Protein AF-A0A6L9JAE6-F1 (afdb_monomer_lite)

Radius of gyration: 36.01 Å; chains: 1; bounding box: 101×109×70 Å

pLDDT: mean 73.83, std 21.7, range [30.11, 98.19]

Foldseek 3Di:
DDDDDDDPPPDPQFKKWKWKADPWCLGPRTHTQDIGGLPDDDPDDDDTDDDDDDPPDWMWMFIDRGSDPPDPRTDPTDTDPPDDDFWDWDDDVPDTDTDGPDPDPDPPPDPDPPDDDDDDDDDDDDDDDDDDPDPPPPPPPPPPPPPQPQFDQVQKDFDDWDFWQFKTKTKIFRQRAFAKKFFFKWWWAADAFPLWLFKFWAFKFKDPDDTQFGDGDSDGIDIDGPPDPRGHQDPPSRVRGIDGHRDIIMIMTGMPSHPSGCVVGDDLQNRFQIKTFIDSDPRRNDRPYIDGRHDDDDDPPPPPPPPPPPDDDQVQKAKEFDDWDFQAKTKIKMWGQTPFKWWFFKKWWAFAPVWPWWWFAWKWKDDPACPDPRTGTQFGDTHRHPGDIGGNPPPDPGGNTTHTAGNRDIMMMMTHIHDGRGTCCPPTNGDPCRRFPIWIDTPPPHIHGYDHPPPPPPPPPPDPPPDPDDDDDDDDDDDDDDDDDDDDDDDDDDDDDDDDDDDPDDDDPQWDADPVRDIDGDPDD

Secondary structure (DSSP, 8-state):
--------PPPP--EEEEEESSSSTT-TT-EEEEEEETT---SS---PPP--PPTT----EEEESS--TTSGGGG----STT-SSS-EEEEETTEEEEE----PPP-------------------------------------PPPPPPPP-GGGEEEEEEEE-SSEEEEEEEE--SS--EEEEEEEE---PPTT-TT-EEEEEEETTSPPSEEEEE-SSSEEEETTSTTB--STTGGGGGEE-TTEEEEEEEEEESS-S-GGGT--GGGGTT-EEEEESSTTS----EEEE-----PPPP-------PPPPPGGGEEEEEEEE-STT-EEEEEEE--SS-EEEEEEEE---TTSSP-EEEEEEESSSSTTSTT-EEEEEEEE-SSPEEEEGGG--TTB---EEE-TT-EEEEEEEEES-SS-HHHHS---GGGGTT-EEEETTTEEEEEE-S-------------------PPPPPPPP----------PPPPPPP-PPPPPS--PPTTEEE-TTS-EEE----

Sequence (525 aa):
MDEDLVGHIPQPDFLASIGIGGESATSPATVQVWEGPDYTPPTETYNPTPYLLPSNSDVNIWWDFDHIAGRLDDELGYTREAFYPSLVAFNLPGIACYVSLDDAPIPTFTPSFTPLPSNTPLLSGTPTFTPVPTNTRTITPTKTGTETPEPVCEYLMLESVTIGASTLEIAVRNDNISAPVFISRADIHWHKPPGYGGFYASNMRLDWREPFWRGPDYTENTDVSSSDPGWKNGAPAYDGRRLSAGQTTLVQMAFLNGPVDMRSYYIPGDFDGSTLYFSLQWGGSTQDCALTIDSYPTPTPVSETPTFTPQPVCSDYSVLFGRFESNGVVHLVLESTAPSYTPITGAMITWNDSKPSILLDFLAVRGPHAFDPLAVPFWDGYVAVPPANALETGGDPVWLVTTGIEPGETLSLWVDFDGTASTLSQGLGYVPEDFAGTTITFSETCTVPLSFDPSPLPTYTPSPTYTPSLTPTLTPTNTATWTMTPTATDTPTLIPSITPLPPPGTYPPGCYPQSDGTVLCTSDG

Structure (mmCIF, N/CA/C/O backbone):
data_AF-A0A6L9JAE6-F1
#
_entry.id   AF-A0A6L9JAE6-F1
#
loop_
_atom_site.group_PDB
_atom_site.id
_atom_site.type_symbol
_atom_site.label_atom_id
_atom_site.label_alt_id
_atom_site.label_comp_id
_atom_site.label_asym_id
_atom_site.label_entity_id
_atom_site.label_seq_id
_atom_site.pdbx_PDB_ins_code
_atom_site.Cartn_x
_atom_site.Cartn_y
_atom_site.Cartn_z
_atom_site.occupancy
_atom_site.B_iso_or_equiv
_atom_site.auth_seq_id
_atom_site.auth_comp_id
_atom_site.auth_asym_id
_atom_site.auth_atom_id
_atom_site.pdbx_PDB_model_num
ATOM 1 N N . MET A 1 1 ? 33.686 40.463 -30.265 1.00 44.16 1 MET A N 1
ATOM 2 C CA . MET A 1 1 ? 32.841 41.673 -30.252 1.00 44.16 1 MET A CA 1
ATOM 3 C C . MET A 1 1 ? 31.634 41.354 -31.103 1.00 44.16 1 MET A C 1
ATOM 5 O O . MET A 1 1 ? 31.831 40.735 -32.141 1.00 44.16 1 MET A O 1
ATOM 9 N N . ASP A 1 2 ? 30.466 41.732 -30.595 1.00 34.78 2 ASP A N 1
ATOM 10 C CA . ASP A 1 2 ? 29.095 41.375 -30.992 1.00 34.78 2 ASP A CA 1
ATOM 11 C C . ASP A 1 2 ? 28.573 40.011 -30.510 1.00 34.78 2 ASP A C 1
ATOM 13 O O . ASP A 1 2 ? 28.328 39.089 -31.282 1.00 34.78 2 ASP A O 1
ATOM 17 N N . GLU A 1 3 ? 28.375 39.929 -29.189 1.00 41.78 3 GLU A N 1
ATOM 18 C CA . GLU A 1 3 ? 27.176 39.317 -28.604 1.00 41.78 3 GLU A CA 1
ATOM 19 C C . GLU A 1 3 ? 26.138 40.438 -28.443 1.00 41.78 3 GLU A C 1
ATOM 21 O O . GLU A 1 3 ? 26.427 41.399 -27.739 1.00 41.78 3 GLU A O 1
ATOM 26 N N . ASP A 1 4 ? 25.005 40.355 -29.144 1.00 44.19 4 ASP A N 1
ATOM 27 C CA . ASP A 1 4 ? 23.708 40.957 -28.774 1.00 44.19 4 ASP A CA 1
ATOM 28 C C . ASP A 1 4 ? 22.757 40.840 -29.971 1.00 44.19 4 ASP A C 1
ATOM 30 O O . ASP A 1 4 ? 22.821 41.651 -30.891 1.00 44.19 4 ASP A O 1
ATOM 34 N N . LEU A 1 5 ? 21.910 39.800 -29.986 1.00 42.75 5 LEU A N 1
ATOM 35 C CA . LEU A 1 5 ? 20.616 39.733 -30.698 1.00 42.75 5 LEU A CA 1
ATOM 36 C C . LEU A 1 5 ? 19.991 38.334 -30.526 1.00 42.75 5 LEU A C 1
ATOM 38 O O . LEU A 1 5 ? 19.803 37.583 -31.479 1.00 42.75 5 LEU A O 1
ATOM 42 N N . VAL A 1 6 ? 19.631 37.984 -29.291 1.00 39.91 6 VAL A N 1
ATOM 43 C CA . VAL A 1 6 ? 18.547 37.022 -29.045 1.00 39.91 6 VAL A CA 1
ATOM 44 C C . VAL A 1 6 ? 17.495 37.774 -28.248 1.00 39.91 6 VAL A C 1
ATOM 46 O O . VAL A 1 6 ? 17.633 37.987 -27.047 1.00 39.91 6 VAL A O 1
ATOM 49 N N . GLY A 1 7 ? 16.472 38.259 -28.952 1.00 33.16 7 GLY A N 1
ATOM 50 C CA . GLY A 1 7 ? 15.316 38.881 -28.326 1.00 33.16 7 GLY A CA 1
ATOM 51 C C . GLY A 1 7 ? 14.602 37.856 -27.452 1.00 33.16 7 GLY A C 1
ATOM 52 O O . GLY A 1 7 ? 14.077 36.870 -27.964 1.00 33.16 7 GLY A O 1
ATOM 53 N N . HIS A 1 8 ? 14.588 38.096 -26.143 1.00 33.97 8 HIS A N 1
ATOM 54 C CA . HIS A 1 8 ? 13.611 37.499 -25.242 1.00 33.97 8 HIS A CA 1
ATOM 55 C C . HIS A 1 8 ? 12.217 37.884 -25.748 1.00 33.97 8 HIS A C 1
ATOM 57 O O . HIS A 1 8 ? 11.818 39.047 -25.671 1.00 33.97 8 HIS A O 1
ATOM 63 N N . ILE A 1 9 ? 11.490 36.917 -26.301 1.00 35.94 9 ILE A N 1
ATOM 64 C CA . ILE A 1 9 ? 10.035 37.004 -26.388 1.00 35.94 9 ILE A CA 1
ATOM 65 C C . ILE A 1 9 ? 9.559 36.838 -24.938 1.00 35.94 9 ILE A C 1
ATOM 67 O O . ILE A 1 9 ? 9.905 35.819 -24.337 1.00 35.94 9 ILE A O 1
ATOM 71 N N . PRO A 1 10 ? 8.846 37.808 -24.338 1.00 36.38 10 PRO A N 1
ATOM 72 C CA . PRO A 1 10 ? 8.259 37.597 -23.024 1.00 36.38 10 PRO A CA 1
ATOM 73 C C . PRO A 1 10 ? 7.312 36.405 -23.151 1.00 36.38 10 PRO A C 1
ATOM 75 O O . PRO A 1 10 ? 6.421 36.431 -24.005 1.00 36.38 10 PRO A O 1
ATOM 78 N N . GLN A 1 11 ? 7.527 35.348 -22.366 1.00 40.12 11 GLN A N 1
ATOM 79 C CA . GLN A 1 11 ? 6.471 34.358 -22.199 1.00 40.12 11 GLN A CA 1
ATOM 80 C C . GLN A 1 11 ? 5.251 35.101 -21.640 1.00 40.12 11 GLN A C 1
ATOM 82 O O . GLN A 1 11 ? 5.428 35.918 -20.734 1.00 40.12 11 GLN A O 1
ATOM 87 N N . PRO A 1 12 ? 4.048 34.917 -22.210 1.00 45.56 12 PRO A N 1
ATOM 88 C CA . PRO A 1 12 ? 2.854 35.443 -21.576 1.00 45.56 12 PRO A CA 1
ATOM 89 C C . PRO A 1 12 ? 2.749 34.765 -20.212 1.00 45.56 12 PRO A C 1
ATOM 91 O O . PRO A 1 12 ? 2.807 33.540 -20.134 1.00 45.56 12 PRO A O 1
ATOM 94 N N . ASP A 1 13 ? 2.663 35.560 -19.149 1.00 48.56 13 ASP A N 1
ATOM 95 C CA . ASP A 1 13 ? 2.295 35.050 -17.836 1.00 48.56 13 ASP A CA 1
ATOM 96 C C . ASP A 1 13 ? 0.947 34.337 -18.010 1.00 48.56 13 ASP A C 1
ATOM 98 O O . ASP A 1 13 ? -0.054 34.977 -18.339 1.00 48.56 13 ASP A O 1
ATOM 102 N N . PHE A 1 14 ? 0.937 33.007 -17.903 1.00 55.66 14 PHE A N 1
ATOM 103 C CA . PHE A 1 14 ? -0.302 32.239 -17.924 1.00 55.66 14 PHE A CA 1
ATOM 104 C C . PHE A 1 14 ? -1.059 32.597 -16.642 1.00 55.66 14 PHE A C 1
ATOM 106 O O . PHE A 1 14 ? -0.558 32.407 -15.528 1.00 55.66 14 PHE A O 1
ATOM 113 N N . LEU A 1 15 ? -2.208 33.247 -16.819 1.00 65.31 15 LEU A N 1
ATOM 114 C CA . LEU A 1 15 ? -3.094 33.646 -15.739 1.00 65.31 15 LEU A CA 1
ATOM 115 C C . LEU A 1 15 ? -4.189 32.595 -15.644 1.00 65.31 15 LEU A C 1
ATOM 117 O O . LEU A 1 15 ? -4.965 32.440 -16.583 1.00 65.31 15 LEU A O 1
ATOM 121 N N . ALA A 1 16 ? -4.258 31.919 -14.504 1.00 74.50 16 ALA A N 1
ATOM 122 C CA . ALA A 1 16 ? -5.434 31.160 -14.144 1.00 74.50 16 ALA A CA 1
ATOM 123 C C . ALA A 1 16 ? -6.527 32.135 -13.676 1.00 74.50 16 ALA A C 1
ATOM 125 O O . ALA A 1 16 ? -6.243 33.150 -13.030 1.00 74.50 16 ALA A O 1
ATOM 126 N N . SER A 1 17 ? -7.783 31.832 -13.985 1.00 79.56 17 SER A N 1
ATOM 127 C CA . SER A 1 17 ? -8.942 32.632 -13.607 1.00 79.56 17 SER A CA 1
ATOM 128 C C . SER A 1 17 ? -10.062 31.766 -13.022 1.00 79.56 17 SER A C 1
ATOM 130 O O . SER A 1 17 ? -10.214 30.587 -13.352 1.00 79.56 17 SER A O 1
ATOM 132 N N . ILE A 1 18 ? -10.836 32.344 -12.099 1.00 81.38 18 ILE A N 1
ATOM 133 C CA . ILE A 1 18 ? -12.049 31.733 -11.544 1.00 81.38 18 ILE A CA 1
ATOM 134 C C . ILE A 1 18 ? -13.230 32.634 -11.884 1.00 81.38 18 ILE A C 1
ATOM 136 O O . ILE A 1 18 ? -13.315 33.767 -11.403 1.00 81.38 18 ILE A O 1
ATOM 140 N N . GLY A 1 19 ? -14.174 32.098 -12.652 1.00 83.75 19 GLY A N 1
ATOM 141 C CA . GLY A 1 19 ? -15.385 32.784 -13.081 1.00 83.75 19 GLY A CA 1
ATOM 142 C C . GLY A 1 19 ? -16.648 32.211 -12.440 1.00 83.75 19 GLY A C 1
ATOM 143 O O . GLY A 1 19 ? -16.752 31.011 -12.201 1.00 83.75 19 GLY A O 1
ATOM 144 N N . ILE A 1 20 ? -17.641 33.064 -12.185 1.00 82.38 20 ILE A N 1
ATOM 145 C CA . ILE A 1 20 ? -18.960 32.674 -11.669 1.00 82.38 20 ILE A CA 1
ATOM 146 C C . ILE A 1 20 ? -20.056 33.128 -12.644 1.00 82.38 20 ILE A C 1
ATOM 148 O O . ILE A 1 20 ? -20.119 34.298 -13.025 1.00 82.38 20 ILE A O 1
ATOM 152 N N . GLY A 1 21 ? -20.958 32.219 -13.014 1.00 84.44 21 GLY A N 1
ATOM 153 C CA . GLY A 1 21 ? -22.033 32.454 -13.984 1.00 84.44 21 GLY A CA 1
ATOM 154 C C . GLY A 1 21 ? -21.619 32.163 -15.430 1.00 84.44 21 GLY A C 1
ATOM 155 O O . GLY A 1 21 ? -20.521 31.690 -15.683 1.00 84.44 21 GLY A O 1
ATOM 156 N N . GLY A 1 22 ? -22.517 32.412 -16.386 1.00 80.81 22 GLY A N 1
ATOM 157 C CA . GLY A 1 22 ? -22.258 32.158 -17.809 1.00 80.81 22 GLY A CA 1
ATOM 158 C C . GLY A 1 22 ? -22.172 30.676 -18.207 1.00 80.81 22 GLY A C 1
ATOM 159 O O . GLY A 1 22 ? -22.351 29.773 -17.385 1.00 80.81 22 GLY A O 1
ATOM 160 N N . GLU A 1 23 ? -21.949 30.438 -19.501 1.00 81.38 23 GLU A N 1
ATOM 161 C CA . GLU A 1 23 ? -21.896 29.094 -20.111 1.00 81.38 23 GLU A CA 1
ATOM 162 C C . GLU A 1 23 ? -20.463 28.550 -20.275 1.00 81.38 23 GLU A C 1
ATOM 164 O O . GLU A 1 23 ? -20.303 27.408 -20.683 1.00 81.38 23 GLU A O 1
ATOM 169 N N . SER A 1 24 ? -19.438 29.352 -19.963 1.00 79.25 24 SER A N 1
ATOM 170 C CA . SER A 1 24 ? -18.016 28.966 -19.950 1.00 79.25 24 SER A CA 1
ATOM 171 C C . SER A 1 24 ? -17.185 29.990 -19.163 1.00 79.25 24 SER A C 1
ATOM 173 O O . SER A 1 24 ? -17.658 31.107 -18.930 1.00 79.25 24 SER A O 1
ATOM 175 N N . ALA A 1 25 ? -15.931 29.682 -18.815 1.00 74.06 25 ALA A N 1
ATOM 176 C CA . ALA A 1 25 ? -15.025 30.631 -18.147 1.00 74.06 25 ALA A CA 1
ATOM 177 C C . ALA A 1 25 ? -14.819 31.939 -18.933 1.00 74.06 25 ALA A C 1
ATOM 179 O O . ALA A 1 25 ? -14.760 33.033 -18.371 1.00 74.06 25 ALA A O 1
ATOM 180 N N . THR A 1 26 ? -14.791 31.827 -20.259 1.00 76.00 26 THR A N 1
ATOM 181 C CA . THR A 1 26 ? -14.572 32.935 -21.196 1.00 76.00 26 THR A CA 1
ATOM 182 C C . THR A 1 26 ? -15.865 33.622 -21.645 1.00 76.00 26 THR A C 1
ATOM 184 O O . THR A 1 26 ? -15.826 34.572 -22.434 1.00 76.00 26 THR A O 1
ATOM 187 N N . SER A 1 27 ? -17.035 33.170 -21.174 1.00 81.69 27 SER A N 1
ATOM 188 C CA . SER A 1 27 ? -18.305 33.764 -21.587 1.00 81.69 27 SER A CA 1
ATOM 189 C C . SER A 1 27 ? -18.437 35.199 -21.049 1.00 81.69 27 SER A C 1
ATOM 191 O O . SER A 1 27 ? -18.133 35.461 -19.887 1.00 81.69 27 SER A O 1
ATOM 193 N N . PRO A 1 28 ? -18.978 36.152 -21.829 1.00 80.75 28 PRO A N 1
ATOM 194 C CA . PRO A 1 28 ? -19.149 37.535 -21.376 1.00 80.75 28 PRO A CA 1
ATOM 195 C C . PRO A 1 28 ? -20.187 37.694 -20.249 1.00 80.75 28 PRO A C 1
ATOM 197 O O . PRO A 1 28 ? -20.302 38.775 -19.675 1.00 80.75 28 PRO A O 1
ATOM 200 N N . ALA A 1 29 ? -20.970 36.650 -19.953 1.00 79.38 29 ALA A N 1
ATOM 201 C CA . ALA A 1 29 ? -21.887 36.606 -18.813 1.00 79.38 29 ALA A CA 1
ATOM 202 C C . ALA A 1 29 ? -21.221 36.080 -17.527 1.00 79.38 29 ALA A C 1
ATOM 204 O O . ALA A 1 29 ? -21.850 36.092 -16.468 1.00 79.38 29 ALA A O 1
ATOM 205 N N . THR A 1 30 ? -19.975 35.617 -17.623 1.00 79.44 30 THR A N 1
ATOM 206 C CA . THR A 1 30 ? -19.185 35.089 -16.514 1.00 79.44 30 THR A CA 1
ATOM 207 C C . THR A 1 30 ? -18.520 36.244 -15.781 1.00 79.44 30 THR A C 1
ATOM 209 O O . THR A 1 30 ? -17.848 37.084 -16.379 1.00 79.44 30 THR A O 1
ATOM 212 N N . VAL A 1 31 ? -18.734 36.320 -14.470 1.00 83.56 31 VAL A N 1
ATOM 213 C CA . VAL A 1 31 ? -18.104 37.319 -13.608 1.00 83.56 31 VAL A CA 1
ATOM 214 C C . VAL A 1 31 ? -16.809 36.731 -13.074 1.00 83.56 31 VAL A C 1
ATOM 216 O O . VAL A 1 31 ? -16.846 35.793 -12.282 1.00 83.56 31 VAL A O 1
ATOM 219 N N . GLN A 1 32 ? -15.674 37.285 -13.494 1.00 79.62 32 GLN A N 1
ATOM 220 C CA . GLN A 1 32 ? -14.369 36.894 -12.968 1.00 79.62 32 GLN A CA 1
ATOM 221 C C . GLN A 1 32 ? -14.236 37.341 -11.510 1.00 79.62 32 GLN A C 1
ATOM 223 O O . GLN A 1 32 ? -14.398 38.522 -11.190 1.00 79.62 32 GLN A O 1
ATOM 228 N N . VAL A 1 33 ? -14.001 36.380 -10.616 1.00 81.12 33 VAL A N 1
ATOM 229 C CA . VAL A 1 33 ? -13.845 36.609 -9.171 1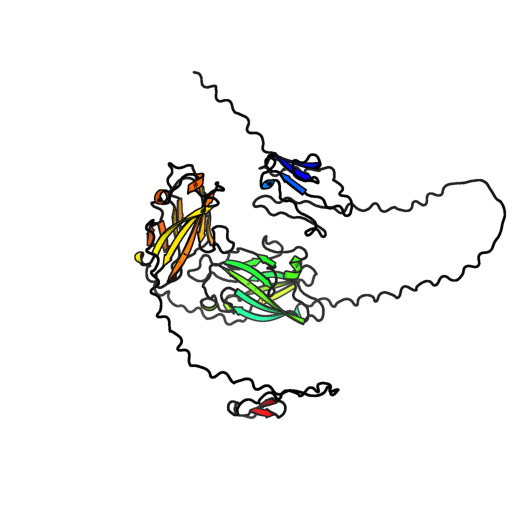.00 81.12 33 VAL A CA 1
ATOM 230 C C . VAL A 1 33 ? -12.404 36.450 -8.701 1.00 81.12 33 VAL A C 1
ATOM 232 O O . VAL A 1 33 ? -12.075 36.908 -7.605 1.00 81.12 33 VAL A O 1
ATOM 235 N N . TRP A 1 34 ? -11.542 35.852 -9.524 1.00 82.19 34 TRP A N 1
ATOM 236 C CA . TRP A 1 34 ? -10.108 35.761 -9.280 1.00 82.19 34 TRP A CA 1
ATOM 237 C C . TRP A 1 34 ? -9.336 35.636 -10.596 1.00 82.19 34 TRP A C 1
ATOM 239 O O . TRP A 1 34 ? -9.790 34.947 -11.502 1.00 82.19 34 TRP A O 1
ATOM 249 N N . GLU A 1 35 ? -8.166 36.267 -10.660 1.00 77.06 35 GLU A N 1
ATOM 250 C CA . GLU A 1 35 ? -7.147 36.078 -11.697 1.00 77.06 35 GLU A CA 1
ATOM 251 C C . GLU A 1 35 ? -5.779 36.046 -10.996 1.00 77.06 35 GLU A C 1
ATOM 253 O O . GLU A 1 35 ? -5.506 36.897 -10.138 1.00 77.06 35 GLU A O 1
ATOM 258 N N . GLY A 1 36 ? -4.916 35.085 -11.325 1.00 76.25 36 GLY A N 1
ATOM 259 C CA . GLY A 1 36 ? -3.583 34.982 -10.731 1.00 76.25 36 GLY A CA 1
ATOM 260 C C . GLY A 1 36 ? -2.619 34.079 -11.506 1.00 76.25 36 GLY A C 1
ATOM 261 O O . GLY A 1 36 ? -3.041 33.342 -12.391 1.00 76.25 36 GLY A O 1
ATOM 262 N N . PRO A 1 37 ? -1.308 34.153 -11.215 1.00 69.56 37 PRO A N 1
ATOM 263 C CA . PRO A 1 37 ? -0.296 33.371 -11.921 1.00 69.56 37 PRO A CA 1
ATOM 264 C C . PRO A 1 37 ? -0.416 31.873 -11.602 1.00 69.56 37 PRO A C 1
ATOM 266 O O . PRO A 1 37 ? -0.573 31.490 -10.444 1.00 69.56 37 PRO A O 1
ATOM 269 N N . ASP A 1 38 ? -0.268 31.043 -12.632 1.00 59.78 38 ASP A N 1
ATOM 270 C CA . ASP A 1 38 ? -0.573 29.601 -12.645 1.00 59.78 38 ASP A CA 1
ATOM 271 C C . ASP A 1 38 ? 0.285 28.726 -11.684 1.00 59.78 38 ASP A C 1
ATOM 273 O O . ASP A 1 38 ? -0.043 27.574 -11.427 1.00 59.78 38 ASP A O 1
ATOM 277 N N . TYR A 1 39 ? 1.363 29.257 -11.076 1.00 50.25 39 TYR A N 1
ATOM 278 C CA . TYR A 1 39 ? 2.338 28.431 -10.324 1.00 50.25 39 TYR A CA 1
ATOM 279 C C . TYR A 1 39 ? 2.840 28.975 -8.978 1.00 50.25 39 TYR A C 1
ATOM 281 O O . TYR A 1 39 ? 3.743 28.380 -8.384 1.00 50.25 39 TYR A O 1
ATOM 289 N N . THR A 1 40 ? 2.297 30.072 -8.443 1.00 45.62 40 THR A N 1
ATOM 290 C CA . THR A 1 40 ? 2.699 30.547 -7.104 1.00 45.62 40 THR A CA 1
ATOM 291 C C . THR A 1 40 ? 1.495 30.751 -6.189 1.00 45.62 40 THR A C 1
ATOM 293 O O . THR A 1 40 ? 0.666 31.620 -6.459 1.00 45.62 40 THR A O 1
ATOM 296 N N . PRO A 1 41 ? 1.380 29.994 -5.075 1.00 41.84 41 PRO A N 1
ATOM 297 C CA . PRO A 1 41 ? 0.326 30.247 -4.105 1.00 41.84 41 PRO A CA 1
ATOM 298 C C . PRO A 1 41 ? 0.489 31.679 -3.573 1.00 41.84 41 PRO A C 1
ATOM 300 O O . PRO A 1 41 ? 1.601 32.061 -3.185 1.00 41.84 41 PRO A O 1
ATOM 303 N N . PRO A 1 42 ? -0.576 32.499 -3.565 1.00 45.62 42 PRO A N 1
ATOM 304 C CA . PRO A 1 42 ? -0.475 33.866 -3.086 1.00 45.62 42 PRO A CA 1
ATOM 305 C C . PRO A 1 42 ? -0.064 33.851 -1.610 1.00 45.62 42 PRO A C 1
ATOM 307 O O . PRO A 1 42 ? -0.728 33.253 -0.766 1.00 45.62 42 PRO A O 1
ATOM 310 N N . THR A 1 43 ? 1.039 34.524 -1.285 1.00 42.34 43 THR A N 1
ATOM 311 C CA . THR A 1 43 ? 1.478 34.740 0.105 1.00 42.34 43 THR A CA 1
ATOM 312 C C . THR A 1 43 ? 0.671 35.835 0.809 1.00 42.34 43 THR A C 1
ATOM 314 O O . THR A 1 43 ? 0.839 36.048 2.009 1.00 42.34 43 THR A O 1
ATOM 317 N N . GLU A 1 44 ? -0.229 36.510 0.089 1.00 40.94 44 GLU A N 1
ATOM 318 C CA . GLU A 1 44 ? -1.120 37.536 0.620 1.00 40.94 44 GLU A CA 1
ATOM 319 C C . GLU A 1 44 ? -2.579 37.073 0.577 1.00 40.94 44 GLU A C 1
ATOM 321 O O . GLU A 1 44 ? -3.061 36.525 -0.414 1.00 40.94 44 GLU A O 1
ATOM 326 N N . THR A 1 45 ? -3.303 37.315 1.672 1.00 41.81 45 THR A N 1
ATOM 327 C CA . THR A 1 45 ? -4.744 37.076 1.772 1.00 41.81 45 THR A CA 1
ATOM 328 C C . THR A 1 45 ? -5.474 37.993 0.789 1.00 41.81 45 THR A C 1
ATOM 330 O O . THR A 1 45 ? -5.683 39.176 1.068 1.00 41.81 45 THR A O 1
ATOM 333 N N . TYR A 1 46 ? -5.857 37.463 -0.373 1.00 46.06 46 TYR A N 1
ATOM 334 C CA . TYR A 1 46 ? -6.734 38.173 -1.296 1.00 46.06 46 TYR A CA 1
ATOM 335 C C . TYR A 1 46 ? -8.107 38.324 -0.636 1.00 46.06 46 TYR A C 1
ATOM 337 O O . TYR A 1 46 ? -8.707 37.343 -0.200 1.00 46.06 46 TYR A O 1
ATOM 345 N N . ASN A 1 47 ? -8.577 39.564 -0.521 1.00 43.47 47 ASN A N 1
ATOM 346 C CA . ASN A 1 47 ? -9.831 39.907 0.143 1.00 43.47 47 ASN A CA 1
ATOM 347 C C . ASN A 1 47 ? -10.818 40.393 -0.936 1.00 43.47 47 ASN A C 1
ATOM 349 O O . ASN A 1 47 ? -10.975 41.608 -1.115 1.00 43.47 47 ASN A O 1
ATOM 353 N N . PRO A 1 48 ? -11.403 39.486 -1.746 1.00 56.56 48 PRO A N 1
ATOM 354 C CA . PRO A 1 48 ? -12.325 39.890 -2.793 1.00 56.56 48 PRO A CA 1
ATOM 355 C C . PRO A 1 48 ? -13.561 40.545 -2.181 1.00 56.56 48 PRO A C 1
ATOM 357 O O . PRO A 1 48 ? -13.979 40.246 -1.062 1.00 56.56 48 PRO A O 1
ATOM 360 N N . THR A 1 49 ? -14.181 41.439 -2.948 1.00 52.69 49 THR A N 1
ATOM 361 C CA . THR A 1 49 ? -15.510 41.937 -2.584 1.00 52.69 49 THR A CA 1
ATOM 362 C C . THR A 1 49 ? -16.471 40.743 -2.625 1.00 52.69 49 THR A C 1
ATOM 364 O O . THR A 1 49 ? -16.522 40.076 -3.659 1.00 52.69 49 THR A O 1
ATOM 367 N N . PRO A 1 50 ? -17.210 40.429 -1.545 1.00 56.44 50 PRO A N 1
ATOM 368 C CA . PRO A 1 50 ? -18.047 39.237 -1.503 1.00 56.44 50 PRO A CA 1
ATOM 369 C C . PRO A 1 50 ? -19.112 39.294 -2.601 1.00 56.44 50 PRO A C 1
ATOM 371 O O . PRO A 1 50 ? -19.917 40.228 -2.655 1.00 56.44 50 PRO A O 1
ATOM 374 N N . TYR A 1 51 ? -19.114 38.290 -3.479 1.00 58.75 51 TYR A N 1
ATOM 375 C CA . TYR A 1 51 ? -20.148 38.132 -4.494 1.00 58.75 51 TYR A CA 1
ATOM 376 C C . TYR A 1 51 ? -21.350 37.422 -3.865 1.00 58.75 51 TYR A C 1
ATOM 378 O O . TYR A 1 51 ? -21.294 36.238 -3.537 1.00 58.75 51 TYR A O 1
ATOM 386 N N . LEU A 1 52 ? -22.436 38.165 -3.643 1.00 61.19 52 LEU A N 1
ATOM 387 C CA . LEU A 1 52 ? -23.654 37.623 -3.047 1.00 61.19 52 LEU A CA 1
ATOM 388 C C . LEU A 1 52 ? -24.457 36.862 -4.103 1.00 61.19 52 LEU A C 1
ATOM 390 O O . LEU A 1 52 ? -25.083 37.469 -4.974 1.00 61.19 52 LEU A O 1
ATOM 394 N N . LEU A 1 53 ? -24.471 35.534 -3.994 1.00 60.47 53 LEU A N 1
ATOM 395 C CA . LEU A 1 53 ? -25.371 34.701 -4.781 1.00 60.47 53 LEU A CA 1
ATOM 396 C C . LEU A 1 53 ? -26.818 34.897 -4.294 1.00 60.47 53 LEU A C 1
ATOM 398 O O . LEU A 1 53 ? -27.071 34.857 -3.085 1.00 60.47 53 LEU A O 1
ATOM 402 N N . PRO A 1 54 ? -27.791 35.112 -5.198 1.00 56.22 54 PRO A N 1
ATOM 403 C CA . PRO A 1 54 ? -29.201 35.087 -4.835 1.00 56.22 54 PRO A CA 1
ATOM 404 C C . PRO A 1 54 ? -29.567 33.757 -4.165 1.00 56.22 54 PRO A C 1
ATOM 406 O O . PRO A 1 54 ? -29.105 32.689 -4.566 1.00 56.22 54 PRO A O 1
ATOM 409 N N . SER A 1 55 ? -30.442 33.790 -3.159 1.00 46.56 55 SER A N 1
ATOM 410 C CA . SER A 1 55 ? -30.927 32.550 -2.555 1.00 46.56 55 SER A CA 1
ATOM 411 C C . SER A 1 55 ? -31.661 31.698 -3.601 1.00 46.56 55 SER A C 1
ATOM 413 O O . SER A 1 55 ? -32.552 32.179 -4.301 1.00 46.56 55 SER A O 1
ATOM 415 N N . ASN A 1 56 ? -31.290 30.415 -3.687 1.00 45.16 56 ASN A N 1
ATOM 416 C CA . ASN A 1 56 ? -31.825 29.420 -4.629 1.00 45.16 56 ASN A CA 1
ATOM 417 C C . ASN A 1 56 ? -31.486 29.629 -6.122 1.00 45.16 56 ASN A C 1
ATOM 419 O O . ASN A 1 56 ? -32.230 29.129 -6.969 1.00 45.16 56 ASN A O 1
ATOM 423 N N . SER A 1 57 ? -30.406 30.335 -6.473 1.00 56.12 57 SER A N 1
ATOM 424 C CA . SER A 1 57 ? -29.910 30.361 -7.859 1.00 56.12 57 SER A CA 1
ATOM 425 C C . SER A 1 57 ? -28.945 29.210 -8.145 1.00 56.12 57 SER A C 1
ATOM 427 O O . SER A 1 57 ? -28.007 28.998 -7.378 1.00 56.12 57 SER A O 1
ATOM 429 N N . ASP A 1 58 ? -29.135 28.532 -9.277 1.00 62.88 58 ASP A N 1
ATOM 430 C CA . ASP A 1 58 ? -28.138 27.621 -9.841 1.00 62.88 58 ASP A CA 1
ATOM 431 C C . ASP A 1 58 ? -27.083 28.467 -10.562 1.00 62.88 58 ASP A C 1
ATOM 433 O O . ASP A 1 58 ? -27.420 29.248 -11.456 1.00 62.88 58 ASP A O 1
ATOM 437 N N . VAL A 1 59 ? -25.823 28.368 -10.138 1.00 68.88 59 VAL A N 1
ATOM 438 C CA . VAL A 1 59 ? -24.728 29.158 -10.708 1.00 68.88 59 VAL A CA 1
ATOM 439 C C . VAL A 1 59 ? -23.557 28.245 -11.018 1.00 68.88 59 VAL A C 1
ATOM 441 O O . VAL A 1 59 ? -23.125 27.477 -10.163 1.00 68.88 59 VAL A O 1
ATOM 444 N N . ASN A 1 60 ? -23.064 28.339 -12.251 1.00 74.50 60 ASN A N 1
ATOM 445 C CA . ASN A 1 60 ? -21.878 27.620 -12.691 1.00 74.50 60 ASN A CA 1
ATOM 446 C C . ASN A 1 60 ? -20.629 28.327 -12.162 1.00 74.50 60 ASN A C 1
ATOM 448 O O . ASN A 1 60 ? -20.565 29.559 -12.170 1.00 74.50 60 ASN A O 1
ATOM 452 N N . ILE A 1 61 ? -19.650 27.548 -11.719 1.00 78.69 61 ILE A N 1
ATOM 453 C CA . ILE A 1 61 ? -18.303 28.027 -11.410 1.00 78.69 61 ILE A CA 1
ATOM 454 C C . ILE A 1 61 ? -17.394 27.449 -12.485 1.00 78.69 61 ILE A C 1
ATOM 456 O O . ILE A 1 61 ? -17.497 26.261 -12.784 1.00 78.69 61 ILE A O 1
ATOM 460 N N . TRP A 1 62 ? -16.544 28.292 -13.055 1.00 75.44 62 TRP A N 1
ATOM 461 C CA . TRP A 1 62 ? -15.607 27.926 -14.104 1.00 75.44 62 TRP A CA 1
ATOM 462 C C . TRP A 1 62 ? -14.180 28.196 -13.643 1.00 75.44 62 TRP A C 1
ATOM 464 O O . TRP A 1 62 ? -13.916 29.225 -13.014 1.00 75.44 62 TRP A O 1
ATOM 474 N N . TRP A 1 63 ? -13.277 27.286 -13.990 1.00 76.25 63 TRP A N 1
ATOM 475 C CA . TRP A 1 63 ? -11.836 27.470 -13.879 1.00 76.25 63 TRP A CA 1
ATOM 476 C C . TRP A 1 63 ? -11.251 27.469 -15.279 1.00 76.25 63 TRP A C 1
ATOM 478 O O . TRP A 1 63 ? -11.714 26.719 -16.128 1.00 76.25 63 TRP A O 1
ATOM 488 N N . ASP A 1 64 ? -10.284 28.339 -15.510 1.00 75.12 64 ASP A N 1
ATOM 489 C CA . ASP A 1 64 ? -9.598 28.474 -16.789 1.00 75.12 64 ASP A CA 1
ATOM 490 C C . ASP A 1 64 ? -8.139 28.766 -16.472 1.00 75.12 64 ASP A C 1
ATOM 492 O O . ASP A 1 64 ? -7.850 29.761 -15.807 1.00 75.12 64 ASP A O 1
ATOM 496 N N . PHE A 1 65 ? -7.244 27.855 -16.843 1.00 75.50 65 PHE A N 1
ATOM 497 C CA . PHE A 1 65 ? -5.829 27.929 -16.478 1.00 75.50 65 PHE A CA 1
ATOM 498 C C . PHE A 1 65 ? -4.982 28.583 -17.576 1.00 75.50 65 PHE A C 1
ATOM 500 O O . PHE A 1 65 ? -3.855 29.002 -17.311 1.00 75.50 65 PHE A O 1
ATOM 507 N N . ASP A 1 66 ? -5.508 28.706 -18.800 1.00 72.50 66 ASP A N 1
ATOM 508 C CA . ASP A 1 66 ? -4.721 29.135 -19.959 1.00 72.50 66 ASP A CA 1
ATOM 509 C C . ASP A 1 66 ? -5.364 30.232 -20.831 1.00 72.50 66 ASP A C 1
ATOM 511 O O . ASP A 1 66 ? -4.700 30.777 -21.721 1.00 72.50 66 ASP A O 1
ATOM 515 N N . HIS A 1 67 ? -6.607 30.627 -20.549 1.00 65.44 67 HIS A N 1
ATOM 516 C CA . HIS A 1 67 ? -7.415 31.596 -21.289 1.00 65.44 67 HIS A CA 1
ATOM 517 C C . HIS A 1 67 ? -7.738 31.210 -22.746 1.00 65.44 67 HIS A C 1
ATOM 519 O O . HIS A 1 67 ? -8.060 32.078 -23.573 1.00 65.44 67 HIS A O 1
ATOM 525 N N . ILE A 1 68 ? -7.692 29.919 -23.097 1.00 66.38 68 ILE A N 1
ATOM 526 C CA . ILE A 1 68 ? -7.931 29.424 -24.459 1.00 66.38 68 ILE A CA 1
ATOM 527 C C . ILE A 1 68 ? -9.261 28.671 -24.553 1.00 66.38 68 ILE A C 1
ATOM 529 O O . ILE A 1 68 ? -9.331 27.461 -24.379 1.00 66.38 68 ILE A O 1
ATOM 533 N N . ALA A 1 69 ? -10.292 29.384 -25.018 1.00 59.81 69 ALA A N 1
ATOM 534 C CA . ALA A 1 69 ? -11.632 28.829 -25.207 1.00 59.81 69 ALA A CA 1
ATOM 535 C C . ALA A 1 69 ? -11.671 27.526 -26.043 1.00 59.81 69 ALA A C 1
ATOM 537 O O . ALA A 1 69 ? -11.248 27.495 -27.205 1.00 59.81 69 ALA A O 1
ATOM 538 N N . GLY A 1 70 ? -12.308 26.494 -25.486 1.00 57.31 70 GLY A N 1
ATOM 539 C CA . GLY A 1 70 ? -12.591 25.202 -26.112 1.00 57.31 70 GLY A CA 1
ATOM 540 C C . GLY A 1 70 ? -11.648 24.066 -25.704 1.00 57.31 70 GLY A C 1
ATOM 541 O O . GLY A 1 70 ? -11.584 23.067 -26.430 1.00 57.31 70 GLY A O 1
ATOM 542 N N . ARG A 1 71 ? -10.904 24.202 -24.600 1.00 65.69 71 ARG A N 1
ATOM 543 C CA . ARG A 1 71 ? -10.039 23.146 -24.051 1.00 65.69 71 ARG A CA 1
ATOM 544 C C . ARG A 1 71 ? -10.695 22.421 -22.870 1.00 65.69 71 ARG A C 1
ATOM 546 O O . ARG A 1 71 ? -11.712 22.844 -22.342 1.00 65.69 71 ARG A O 1
ATOM 553 N N . LEU A 1 72 ? -10.168 21.240 -22.532 1.00 49.00 72 LEU A N 1
ATOM 554 C CA . LEU A 1 72 ? -10.754 20.316 -21.541 1.00 49.00 72 LEU A CA 1
ATOM 555 C C . LEU A 1 72 ? -10.786 20.886 -20.113 1.00 49.00 72 LEU A C 1
ATOM 557 O O . LEU A 1 72 ? -11.570 20.422 -19.288 1.00 49.00 72 LEU A O 1
ATOM 561 N N . ASP A 1 73 ? -9.942 21.868 -19.830 1.00 60.62 73 ASP A N 1
ATOM 562 C CA . ASP A 1 73 ? -9.889 22.628 -18.589 1.00 60.62 73 ASP A CA 1
ATOM 563 C C . ASP A 1 73 ? -10.991 23.696 -18.475 1.00 60.62 73 ASP A C 1
ATOM 565 O O . ASP A 1 73 ? -11.329 24.062 -17.355 1.00 60.62 73 ASP A O 1
ATOM 569 N N . ASP A 1 74 ? -11.646 24.087 -19.579 1.00 50.16 74 ASP A N 1
ATOM 570 C CA . ASP A 1 74 ? -12.747 25.066 -19.588 1.00 50.16 74 ASP A CA 1
ATOM 571 C C . ASP A 1 74 ? -14.097 24.519 -19.080 1.00 50.16 74 ASP A C 1
ATOM 573 O O . ASP A 1 74 ? -15.048 25.289 -18.925 1.00 50.16 74 ASP A O 1
ATOM 577 N N . GLU A 1 75 ? -14.244 23.200 -18.884 1.00 46.47 75 GLU A N 1
ATOM 578 C CA . GLU A 1 75 ? -15.568 22.557 -18.784 1.00 46.47 75 GLU A CA 1
ATOM 579 C C . GLU A 1 75 ? -15.776 21.674 -17.538 1.00 46.47 75 GLU A C 1
ATOM 581 O O . GLU A 1 75 ? -16.516 20.690 -17.563 1.00 46.47 75 GLU A O 1
ATOM 586 N N . LEU A 1 76 ? -15.192 22.044 -16.394 1.00 50.75 76 LEU A N 1
ATOM 587 C CA . LEU A 1 76 ? -15.595 21.494 -15.088 1.00 50.75 76 LEU A CA 1
ATOM 588 C C . LEU A 1 76 ? -16.790 22.272 -14.507 1.00 50.75 76 LEU A C 1
ATOM 590 O O . LEU A 1 76 ? -16.690 22.976 -13.506 1.00 50.75 76 LEU A O 1
ATOM 594 N N . GLY A 1 77 ? -17.953 22.144 -15.151 1.00 44.75 77 GLY A N 1
ATOM 595 C CA . GLY A 1 77 ? -19.211 22.715 -14.666 1.00 44.75 77 GLY A CA 1
ATOM 596 C C . GLY A 1 77 ? -19.860 21.846 -13.582 1.00 44.75 77 GLY A C 1
ATOM 597 O O . GLY A 1 77 ? -20.337 20.747 -13.862 1.00 44.75 77 GLY A O 1
ATOM 598 N N . TYR A 1 78 ? -19.941 22.336 -12.342 1.00 49.22 78 TYR A N 1
ATOM 599 C CA . TYR A 1 78 ? -20.656 21.647 -11.258 1.00 49.22 78 TYR A CA 1
ATOM 600 C C . TYR A 1 78 ? -22.100 22.149 -11.140 1.00 49.22 78 TYR A C 1
ATOM 602 O O . TYR A 1 78 ? -22.334 23.288 -10.741 1.00 49.22 78 TYR A O 1
ATOM 610 N N . THR A 1 79 ? -23.092 21.293 -11.410 1.00 38.03 79 THR A N 1
ATOM 611 C CA . THR A 1 79 ? -24.512 21.622 -11.185 1.00 38.03 79 THR A CA 1
ATOM 612 C C . THR A 1 79 ? -25.082 20.928 -9.943 1.00 38.03 79 THR A C 1
ATOM 614 O O . THR A 1 79 ? -25.062 19.705 -9.854 1.00 38.03 79 THR A O 1
ATOM 617 N N . ARG A 1 80 ? -25.631 21.742 -9.029 1.00 36.97 80 ARG A N 1
ATOM 618 C CA . ARG A 1 80 ? -26.630 21.541 -7.947 1.00 36.97 80 ARG A CA 1
ATOM 619 C C . ARG A 1 80 ? -26.639 20.293 -7.038 1.00 36.97 80 ARG A C 1
ATOM 621 O O . ARG A 1 80 ? -27.069 20.436 -5.898 1.00 36.97 80 ARG A O 1
ATOM 628 N N . GLU A 1 81 ? -26.185 19.105 -7.423 1.00 33.91 81 GLU A N 1
ATOM 629 C CA . GLU A 1 81 ? -26.316 17.912 -6.557 1.00 33.91 81 GLU A CA 1
ATOM 630 C C . GLU A 1 81 ? -25.231 17.787 -5.469 1.00 33.91 81 GLU A C 1
ATOM 632 O O . GLU A 1 81 ? -25.337 16.925 -4.601 1.00 33.91 81 GLU A O 1
ATOM 637 N N . ALA A 1 82 ? -24.240 18.687 -5.437 1.00 34.50 82 ALA A N 1
ATOM 638 C CA . ALA A 1 82 ? -23.110 18.611 -4.503 1.00 34.50 82 ALA A CA 1
ATOM 639 C C . ALA A 1 82 ? -23.152 19.588 -3.307 1.00 34.50 82 ALA A C 1
ATOM 641 O O . ALA A 1 82 ? -22.204 19.616 -2.526 1.00 34.50 82 ALA A O 1
ATOM 642 N N . PHE A 1 83 ? -24.211 20.390 -3.121 1.00 39.00 83 PHE A N 1
ATOM 643 C CA . PHE A 1 83 ? -24.157 21.521 -2.179 1.00 39.00 83 PHE A CA 1
ATOM 644 C C . PHE A 1 83 ? -25.252 21.489 -1.097 1.00 39.00 83 PHE A C 1
ATOM 646 O O . PHE A 1 83 ? -26.367 21.966 -1.294 1.00 39.00 83 PHE A O 1
ATOM 653 N N . TYR A 1 84 ? -24.893 20.974 0.084 1.00 30.86 84 TYR A N 1
ATOM 654 C CA . TYR A 1 84 ? -25.546 21.218 1.382 1.00 30.86 84 TYR A CA 1
ATOM 655 C C . TYR A 1 84 ? -24.450 21.447 2.448 1.00 30.86 84 TYR A C 1
ATOM 657 O O . TYR A 1 84 ? -23.308 21.056 2.229 1.00 30.86 84 TYR A O 1
ATOM 665 N N . PRO A 1 85 ? -24.732 22.190 3.532 1.00 41.03 85 PRO A N 1
ATOM 666 C CA . PRO A 1 85 ? -23.995 23.404 3.851 1.00 41.03 85 PRO A CA 1
ATOM 667 C C . PRO A 1 85 ? -22.646 23.156 4.529 1.00 41.03 85 PRO A C 1
ATOM 669 O O . PRO A 1 85 ? -22.513 22.294 5.394 1.00 41.03 85 PRO A O 1
ATOM 672 N N . SER A 1 86 ? -21.725 24.064 4.207 1.00 43.72 86 SER A N 1
ATOM 673 C CA . SER A 1 86 ? -20.406 24.337 4.788 1.00 43.72 86 SER A CA 1
ATOM 674 C C . SER A 1 86 ? -19.203 23.542 4.251 1.00 43.72 86 SER A C 1
ATOM 676 O O . SER A 1 86 ? -19.083 22.335 4.415 1.00 43.72 86 SER A O 1
ATOM 678 N N . LEU A 1 87 ? -18.285 24.337 3.682 1.00 39.06 87 LEU A N 1
ATOM 679 C CA . LEU A 1 87 ? -16.921 24.057 3.233 1.00 39.06 87 LEU A CA 1
ATOM 680 C C . LEU A 1 87 ? -16.756 23.154 2.001 1.00 39.06 87 LEU A C 1
ATOM 682 O O . LEU A 1 87 ? -16.990 21.950 2.037 1.00 39.06 87 LEU A O 1
ATOM 686 N N . VAL A 1 88 ? -16.234 23.743 0.924 1.00 40.59 88 VAL A N 1
ATOM 687 C CA . VAL A 1 88 ? -15.675 22.993 -0.203 1.00 40.59 88 VAL A CA 1
ATOM 688 C C . VAL A 1 88 ? -14.156 23.034 -0.059 1.00 40.59 88 VAL A C 1
ATOM 690 O O . VAL A 1 88 ? -13.555 24.105 -0.132 1.00 40.59 88 VAL A O 1
ATOM 693 N N . ALA A 1 89 ? -13.548 21.878 0.201 1.00 36.47 89 ALA A N 1
ATOM 694 C CA . ALA A 1 89 ? -12.101 21.710 0.208 1.00 36.47 89 ALA A CA 1
ATOM 695 C C . ALA A 1 89 ? -11.708 20.874 -1.010 1.00 36.47 89 ALA A C 1
ATOM 697 O O . ALA A 1 89 ? -12.192 19.752 -1.171 1.00 36.47 89 ALA A O 1
ATOM 698 N N . PHE A 1 90 ? -10.834 21.417 -1.853 1.00 41.31 90 PHE A N 1
ATOM 699 C CA . PHE A 1 90 ? -10.218 20.670 -2.943 1.00 41.31 90 PHE A CA 1
ATOM 700 C C . PHE A 1 90 ? -8.784 20.342 -2.553 1.00 41.31 90 PHE A C 1
ATOM 702 O O . PHE A 1 90 ? -8.038 21.218 -2.119 1.00 41.31 90 PHE A O 1
ATOM 709 N N . ASN A 1 91 ? -8.425 19.069 -2.687 1.00 32.88 91 ASN A N 1
ATOM 710 C CA . ASN A 1 91 ? -7.082 18.582 -2.420 1.00 32.88 91 ASN A CA 1
ATOM 711 C C . ASN A 1 91 ? -6.452 18.253 -3.775 1.00 32.88 91 ASN A C 1
ATOM 713 O O . ASN A 1 91 ? -6.704 17.186 -4.333 1.00 32.88 91 ASN A O 1
ATOM 717 N N . LEU A 1 92 ? -5.709 19.208 -4.331 1.00 37.59 92 LEU A N 1
ATOM 718 C CA . LEU A 1 92 ? -4.810 18.959 -5.454 1.00 37.59 92 LEU A CA 1
ATOM 719 C C . LEU A 1 92 ? -3.396 18.754 -4.890 1.00 37.59 92 LEU A C 1
ATOM 721 O O . LEU A 1 92 ? -3.066 19.366 -3.868 1.00 37.59 92 LEU A O 1
ATOM 725 N N . PRO A 1 93 ? -2.550 17.913 -5.511 1.00 30.11 93 PRO A N 1
ATOM 726 C CA . PRO A 1 93 ? -1.188 17.698 -5.034 1.00 30.11 93 PRO A CA 1
ATOM 727 C C . PRO A 1 93 ? -0.434 19.036 -4.971 1.00 30.11 93 PRO A C 1
ATOM 729 O O . PRO A 1 93 ? -0.188 19.668 -5.993 1.00 30.11 93 PRO A O 1
ATOM 732 N N . GLY A 1 94 ? -0.113 19.496 -3.758 1.00 42.50 94 GLY A N 1
ATOM 733 C CA . GLY A 1 94 ? 0.688 20.703 -3.518 1.00 42.50 94 GLY A CA 1
ATOM 734 C C . GLY A 1 94 ? -0.068 22.022 -3.294 1.00 42.50 94 GLY A C 1
ATOM 735 O O . GLY A 1 94 ? 0.579 22.999 -2.916 1.00 42.50 94 GLY A O 1
ATOM 736 N N . ILE A 1 95 ? -1.401 22.089 -3.446 1.00 37.75 95 ILE A N 1
ATOM 737 C CA . ILE A 1 95 ? -2.181 23.320 -3.196 1.00 37.75 95 ILE A CA 1
ATOM 738 C C . ILE A 1 95 ? -3.485 22.996 -2.454 1.00 37.75 95 ILE A C 1
ATOM 740 O O . ILE A 1 95 ? -4.333 22.257 -2.949 1.00 37.75 95 ILE A O 1
ATOM 744 N N . ALA A 1 96 ? -3.671 23.613 -1.283 1.00 34.97 96 ALA A N 1
ATOM 745 C CA . ALA A 1 96 ? -4.946 23.628 -0.571 1.00 34.97 96 ALA A CA 1
ATOM 746 C C . ALA A 1 96 ? -5.594 25.014 -0.708 1.00 34.97 96 ALA A C 1
ATOM 748 O O . ALA A 1 96 ? -5.158 25.976 -0.072 1.00 34.97 96 ALA A O 1
ATOM 749 N N . CYS A 1 97 ? -6.642 25.114 -1.525 1.00 38.62 97 CYS A N 1
ATOM 750 C CA . CYS A 1 97 ? -7.485 26.305 -1.614 1.00 38.62 97 CYS A CA 1
ATOM 751 C C . CYS A 1 97 ? -8.776 26.082 -0.819 1.00 38.62 97 CYS A C 1
ATOM 753 O O . CYS A 1 97 ? -9.468 25.080 -1.009 1.00 38.62 97 CYS A O 1
ATOM 755 N N . TYR A 1 98 ? -9.117 27.033 0.052 1.00 42.03 98 TYR A N 1
ATOM 756 C CA . TYR A 1 98 ? -10.345 27.004 0.845 1.00 42.03 98 TYR A CA 1
ATOM 757 C C . TYR A 1 98 ? -11.278 28.121 0.387 1.00 42.03 98 TYR A C 1
ATOM 759 O O . TYR A 1 98 ? -10.907 29.293 0.426 1.00 42.03 98 TYR A O 1
ATOM 767 N N . VAL A 1 99 ? -12.508 27.773 0.011 1.00 41.34 99 VAL A N 1
ATOM 768 C CA . VAL A 1 99 ? -13.588 28.752 -0.159 1.00 41.34 99 VAL A CA 1
ATOM 769 C C . VAL A 1 99 ? -14.489 28.656 1.069 1.00 41.34 99 VAL A C 1
ATOM 771 O O . VAL A 1 99 ? -15.261 27.705 1.211 1.00 41.34 99 VAL A O 1
ATOM 774 N N . SER A 1 100 ? -14.370 29.624 1.985 1.00 41.09 100 SER A N 1
ATOM 775 C CA . SER A 1 100 ? -15.312 29.760 3.101 1.00 41.09 100 SER A CA 1
ATOM 776 C C . SER A 1 100 ? -16.545 30.514 2.621 1.00 41.09 100 SER A C 1
ATOM 778 O O . SER A 1 100 ? -16.460 31.676 2.223 1.00 41.09 100 SER A O 1
ATOM 780 N N . LEU A 1 101 ? -17.701 29.857 2.661 1.00 40.94 101 LEU A N 1
ATOM 781 C CA . LEU A 1 101 ? -18.988 30.539 2.612 1.00 40.94 101 LEU A CA 1
ATOM 782 C C . LEU A 1 101 ? -19.343 30.889 4.055 1.00 40.94 101 LEU A C 1
ATOM 784 O O . LEU A 1 101 ? -19.998 30.108 4.742 1.00 40.94 101 LEU A O 1
ATOM 788 N N . ASP A 1 102 ? -18.844 32.025 4.534 1.00 38.34 102 ASP A N 1
ATOM 789 C CA . ASP A 1 102 ? -19.251 32.528 5.841 1.00 38.34 102 ASP A CA 1
ATOM 790 C C . ASP A 1 102 ? -20.734 32.913 5.769 1.00 38.34 102 ASP A C 1
ATOM 792 O O . ASP A 1 102 ? -21.138 33.742 4.947 1.00 38.34 102 ASP A O 1
ATOM 796 N N . ASP A 1 103 ? -21.550 32.327 6.649 1.00 37.38 103 ASP A N 1
ATOM 797 C CA . ASP A 1 103 ? -22.898 32.817 6.920 1.00 37.38 103 ASP A CA 1
ATOM 798 C C . ASP A 1 103 ? -22.772 34.242 7.471 1.00 37.38 103 ASP A C 1
ATOM 800 O O . ASP A 1 103 ? -22.549 34.465 8.666 1.00 37.38 103 ASP A O 1
ATOM 804 N N . ALA A 1 104 ? -22.893 35.237 6.590 1.00 35.94 104 ALA A N 1
ATOM 805 C CA . ALA A 1 104 ? -23.021 36.618 7.013 1.00 35.94 104 ALA A CA 1
ATOM 806 C C . ALA A 1 104 ? -24.218 36.697 7.980 1.00 35.94 104 ALA A C 1
ATOM 808 O O . ALA A 1 104 ? -25.317 36.256 7.623 1.00 35.94 104 ALA A O 1
ATOM 809 N N . PRO A 1 105 ? -24.049 37.238 9.201 1.00 34.38 105 PRO A N 1
ATOM 810 C CA . PRO A 1 105 ? -25.149 37.340 10.141 1.00 34.38 105 PRO A CA 1
ATOM 811 C C . PRO A 1 105 ? -26.263 38.155 9.491 1.00 34.38 105 PRO A C 1
ATOM 813 O O . PRO A 1 105 ? -26.086 39.325 9.144 1.00 34.38 105 PRO A O 1
ATOM 816 N N . ILE A 1 106 ? -27.418 37.514 9.318 1.00 36.69 106 ILE A N 1
ATOM 817 C CA . ILE A 1 106 ? -28.649 38.161 8.873 1.00 36.69 106 ILE A CA 1
ATOM 818 C C . ILE A 1 106 ? -28.841 39.384 9.783 1.00 36.69 106 ILE A C 1
ATOM 820 O O . ILE A 1 106 ? -28.847 39.205 11.007 1.00 36.69 106 ILE A O 1
ATOM 824 N N . PRO A 1 107 ? -28.971 40.618 9.258 1.00 34.47 107 PRO A N 1
ATOM 825 C CA . PRO A 1 107 ? -29.159 41.780 10.108 1.00 34.47 107 PRO A CA 1
ATOM 826 C C . PRO A 1 107 ? -30.425 41.569 10.937 1.00 34.47 107 PRO A C 1
ATOM 828 O O . PRO A 1 107 ? -31.543 41.525 10.420 1.00 34.47 107 PRO A O 1
ATOM 831 N N . THR A 1 108 ? -30.244 41.406 12.244 1.00 34.25 108 THR A N 1
ATOM 832 C CA . THR A 1 108 ? -31.341 41.391 13.196 1.00 34.25 108 THR A 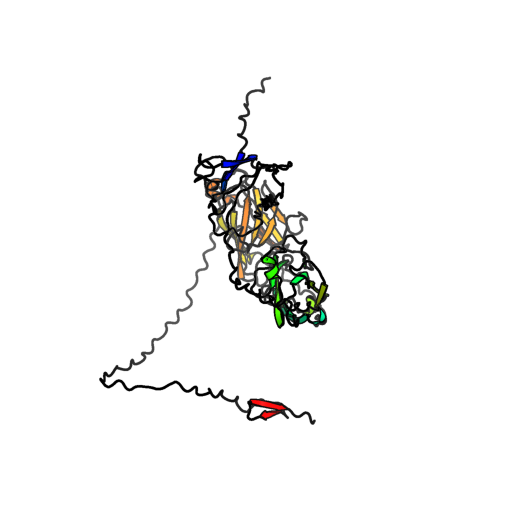CA 1
ATOM 833 C C . THR A 1 108 ? -31.957 42.782 13.184 1.00 34.25 108 THR A C 1
ATOM 835 O O . THR A 1 108 ? -31.372 43.761 13.648 1.00 34.25 108 THR A O 1
ATOM 838 N N . PHE A 1 109 ? -33.156 42.894 12.613 1.00 36.19 109 PHE A N 1
ATOM 839 C CA . PHE A 1 109 ? -33.976 44.084 12.782 1.00 36.19 109 PHE A CA 1
ATOM 840 C C . PHE A 1 109 ? -34.353 44.192 14.260 1.00 36.19 109 PHE A C 1
ATOM 842 O O . PHE A 1 109 ? -35.328 43.599 14.715 1.00 36.19 109 PHE A O 1
ATOM 849 N N . THR A 1 110 ? -33.570 44.951 15.021 1.00 35.69 110 THR A N 1
ATOM 850 C CA . THR A 1 110 ? -33.964 45.420 16.346 1.00 35.69 110 THR A CA 1
ATOM 851 C C . THR A 1 110 ? -35.145 46.375 16.153 1.00 35.69 110 THR A C 1
ATOM 853 O O . THR A 1 110 ? -34.965 47.418 15.515 1.00 35.69 110 THR A O 1
ATOM 856 N N . PRO A 1 111 ? -36.360 46.080 16.656 1.00 37.44 111 PRO A N 1
ATOM 857 C CA . PRO A 1 111 ? -37.444 47.049 16.617 1.00 37.44 111 PRO A CA 1
ATOM 858 C C . PRO A 1 111 ? -37.054 48.246 17.489 1.00 37.44 111 PRO A C 1
ATOM 860 O O . PRO A 1 111 ? -37.065 48.186 18.718 1.00 37.44 111 PRO A O 1
ATOM 863 N N . SER A 1 112 ? -36.670 49.344 16.840 1.00 42.31 112 SER A N 1
ATOM 864 C CA . SER A 1 112 ? -36.454 50.625 17.499 1.00 42.31 112 SER A CA 1
ATOM 865 C C . SER A 1 112 ? -37.809 51.189 17.914 1.00 42.31 112 SER A C 1
ATOM 867 O O . SER A 1 112 ? -38.560 51.720 17.095 1.00 42.31 112 SER A O 1
ATOM 869 N N . PHE A 1 113 ? -38.124 51.094 19.205 1.00 43.69 113 PHE A N 1
ATOM 870 C CA . PHE A 1 113 ? -39.134 51.943 19.829 1.00 43.69 113 PHE A CA 1
ATOM 871 C C . PHE A 1 113 ? -38.569 53.361 19.962 1.00 43.69 113 PHE A C 1
ATOM 873 O O . PHE A 1 113 ? -38.180 53.797 21.042 1.00 43.69 113 PHE A O 1
ATOM 880 N N . THR A 1 114 ? -38.522 54.091 18.847 1.00 39.28 114 THR A N 1
ATOM 881 C CA . THR A 1 114 ? -38.410 55.551 18.886 1.00 39.28 114 THR A CA 1
ATOM 882 C C . THR A 1 114 ? -39.831 56.119 18.965 1.00 39.28 114 THR A C 1
ATOM 884 O O . THR A 1 114 ? -40.574 56.005 17.988 1.00 39.28 114 THR A O 1
ATOM 887 N N . PRO A 1 115 ? -40.267 56.702 20.097 1.00 42.78 115 PRO A N 1
ATOM 888 C CA . PRO A 1 115 ? -41.558 57.371 20.155 1.00 42.78 115 PRO A CA 1
ATOM 889 C C . PRO A 1 115 ? -41.512 58.637 19.294 1.00 42.78 115 PRO A C 1
ATOM 891 O O . PRO A 1 115 ? -40.739 59.558 19.553 1.00 42.78 115 PRO A O 1
ATOM 894 N N . LEU A 1 116 ? -42.357 58.684 18.264 1.00 41.12 116 LEU A N 1
ATOM 895 C CA . LEU A 1 116 ? -42.614 59.895 17.493 1.00 41.12 116 LEU A CA 1
ATOM 896 C C . LEU A 1 116 ? -43.501 60.829 18.342 1.00 41.12 116 LEU A C 1
ATOM 898 O O . LEU A 1 116 ? -44.603 60.420 18.719 1.00 41.12 116 LEU A O 1
ATOM 902 N N . PRO A 1 117 ? -43.092 62.070 18.657 1.00 44.34 117 PRO A N 1
ATOM 903 C CA . PRO A 1 117 ? -43.990 63.015 19.301 1.00 44.34 117 PRO A CA 1
ATOM 904 C C . PRO A 1 117 ? -44.970 63.559 18.255 1.00 44.34 117 PRO A C 1
ATOM 906 O O . PRO A 1 117 ? -44.596 64.335 17.379 1.00 44.34 117 PRO A O 1
ATOM 909 N N . SER A 1 118 ? -46.241 63.169 18.357 1.00 43.31 118 SER A N 1
ATOM 910 C CA . SER A 1 118 ? -47.339 63.835 17.656 1.00 43.31 118 SER A CA 1
ATOM 911 C C . SER A 1 118 ? -48.223 64.532 18.684 1.00 43.31 118 SER A C 1
ATOM 913 O O . SER A 1 118 ? -48.904 63.896 19.487 1.00 43.31 118 SER A O 1
ATOM 915 N N . ASN A 1 119 ? -48.155 65.861 18.687 1.00 42.16 119 ASN A N 1
ATOM 916 C CA . ASN A 1 119 ? -49.104 66.716 19.381 1.00 42.16 119 ASN A CA 1
ATOM 917 C C . ASN A 1 119 ? -50.344 66.949 18.500 1.00 42.16 119 ASN A C 1
ATOM 919 O O . ASN A 1 119 ? -50.221 67.089 17.281 1.00 42.16 119 ASN A O 1
ATOM 923 N N . THR A 1 120 ? -51.474 67.202 19.179 1.00 39.94 120 THR A N 1
ATOM 924 C CA . THR A 1 120 ? -52.757 67.818 18.730 1.00 39.94 120 THR A CA 1
ATOM 925 C C . THR A 1 120 ? -53.869 66.863 18.207 1.00 39.94 120 THR A C 1
ATOM 927 O O . THR A 1 120 ? -53.562 65.784 17.719 1.00 39.94 120 THR A O 1
ATOM 930 N N . PRO A 1 121 ? -55.179 67.176 18.397 1.00 49.28 121 PRO A N 1
ATOM 931 C CA . PRO A 1 121 ? -56.014 66.552 19.435 1.00 49.28 121 PRO A CA 1
ATOM 932 C C . PRO A 1 121 ? -57.353 65.940 18.938 1.00 49.28 121 PRO A C 1
ATOM 934 O O . PRO A 1 121 ? -57.770 66.156 17.808 1.00 49.28 121 PRO A O 1
ATOM 937 N N . LEU A 1 122 ? -58.013 65.214 19.859 1.00 45.84 122 LEU A N 1
ATOM 938 C CA . LEU A 1 122 ? -59.424 64.770 19.959 1.00 45.84 122 LEU A CA 1
ATOM 939 C C . LEU A 1 122 ? -60.370 64.879 18.738 1.00 45.84 122 LEU A C 1
ATOM 941 O O . LEU A 1 122 ? -60.631 65.975 18.255 1.00 45.84 122 LEU A O 1
ATOM 945 N N . LEU A 1 123 ? -61.126 63.793 18.488 1.00 38.34 123 LEU A N 1
ATOM 946 C CA . LEU A 1 123 ? -62.592 63.759 18.686 1.00 38.34 123 LEU A CA 1
ATOM 947 C C . LEU A 1 123 ? -63.193 62.337 18.558 1.00 38.34 123 LEU A C 1
ATOM 949 O O . LEU A 1 123 ? -63.003 61.658 17.561 1.00 38.34 123 LEU A O 1
ATOM 953 N N . SER A 1 124 ? -63.984 61.973 19.577 1.00 46.16 124 SER A N 1
ATOM 954 C CA . SER A 1 124 ? -65.316 61.336 19.515 1.00 46.16 124 SER A CA 1
ATOM 955 C C . SER A 1 124 ? -65.550 60.047 18.700 1.00 46.16 124 SER A C 1
ATOM 957 O O . SER A 1 124 ? -65.642 60.093 17.479 1.00 46.16 124 SER A O 1
ATOM 959 N N . GLY A 1 125 ? -65.941 58.969 19.402 1.00 43.47 125 GLY A N 1
ATOM 960 C CA . GLY A 1 125 ? -66.914 57.990 18.882 1.00 43.47 125 GLY A CA 1
ATOM 961 C C . GLY A 1 125 ? -66.604 56.507 19.134 1.00 43.47 125 GLY A C 1
ATOM 962 O O . GLY A 1 125 ? -65.832 55.901 18.409 1.00 43.47 125 GLY A O 1
ATOM 963 N N . THR A 1 126 ? -67.273 55.939 20.139 1.00 46.62 126 THR A N 1
ATOM 964 C CA . THR A 1 126 ? -67.645 54.525 20.412 1.00 46.62 126 THR A CA 1
ATOM 965 C C . THR A 1 126 ? -67.702 53.619 19.149 1.00 46.62 126 THR A C 1
ATOM 967 O O . THR A 1 126 ? -68.219 54.085 18.135 1.00 46.62 126 THR A O 1
ATOM 970 N N . PRO A 1 127 ? -67.280 52.326 19.175 1.00 47.56 127 PRO A N 1
ATOM 971 C CA . PRO A 1 127 ? -67.975 51.292 19.951 1.00 47.56 127 PRO A CA 1
ATOM 972 C C . PRO A 1 127 ? -67.086 50.281 20.700 1.00 47.56 127 PRO A C 1
ATOM 974 O O . PRO A 1 127 ? -65.981 49.927 20.298 1.00 47.56 127 PRO A O 1
ATOM 977 N N . THR A 1 128 ? -67.633 49.780 21.806 1.00 52.00 128 THR A N 1
ATOM 978 C CA . THR A 1 128 ? -67.097 48.692 22.626 1.00 52.00 128 THR A CA 1
ATOM 979 C C . THR A 1 128 ? -67.040 47.393 21.818 1.00 52.00 128 THR A C 1
ATOM 981 O O . THR A 1 128 ? -68.070 46.763 21.583 1.00 52.00 128 THR A O 1
ATOM 984 N N . PHE A 1 129 ? -65.843 46.966 21.418 1.00 45.50 129 PHE A N 1
ATOM 985 C CA . PHE A 1 129 ? -65.609 45.592 20.980 1.00 45.50 129 PHE A CA 1
ATOM 986 C C . PHE A 1 129 ? -65.456 44.710 22.218 1.00 45.50 129 PHE A C 1
ATOM 988 O O . PHE A 1 129 ? -64.481 44.823 22.957 1.00 45.50 129 PHE A O 1
ATOM 995 N N . THR A 1 130 ? -66.433 43.841 22.462 1.00 48.12 130 THR A N 1
ATOM 996 C CA . THR A 1 130 ? -66.286 42.718 23.390 1.00 48.12 130 THR A CA 1
ATOM 997 C C . THR A 1 130 ? -65.269 41.744 22.784 1.00 48.12 130 THR A C 1
ATOM 999 O O . THR A 1 130 ? -65.555 41.189 21.720 1.00 48.12 130 THR A O 1
ATOM 1002 N N . PRO A 1 131 ? -64.083 41.527 23.385 1.00 54.03 131 PRO A N 1
ATOM 1003 C CA . PRO A 1 131 ? -63.147 40.540 22.870 1.00 54.03 131 PRO A CA 1
ATOM 1004 C C . PRO A 1 131 ? -63.750 39.144 23.047 1.00 54.03 131 PRO A C 1
ATOM 1006 O O . PRO A 1 131 ? -64.024 38.696 24.160 1.00 54.03 131 PRO A O 1
ATOM 1009 N N . VAL A 1 132 ? -63.975 38.466 21.924 1.00 55.69 132 VAL A N 1
ATOM 1010 C CA . VAL A 1 132 ? -64.218 37.022 21.883 1.00 55.69 132 VAL A CA 1
ATOM 1011 C C . VAL A 1 132 ? -62.954 36.343 22.423 1.00 55.69 132 VAL A C 1
ATOM 1013 O O . VAL A 1 132 ? -61.863 36.708 21.978 1.00 55.69 132 VAL A O 1
ATOM 1016 N N . PRO A 1 133 ? -63.044 35.391 23.370 1.00 52.19 133 PRO A N 1
ATOM 1017 C CA . PRO A 1 133 ? -61.866 34.704 23.877 1.00 52.19 133 PRO A CA 1
ATOM 1018 C C . PRO A 1 133 ? -61.220 33.923 22.731 1.00 52.19 133 PRO A C 1
ATOM 1020 O O . PRO A 1 133 ? -61.744 32.914 22.260 1.00 52.19 133 PRO A O 1
ATOM 1023 N N . THR A 1 134 ? -60.084 34.418 22.248 1.00 50.16 134 THR A N 1
ATOM 1024 C CA . THR A 1 134 ? -59.215 33.685 21.334 1.00 50.16 134 THR A CA 1
ATOM 1025 C C . THR A 1 134 ? -58.724 32.440 22.048 1.00 50.16 134 THR A C 1
ATOM 1027 O O . THR A 1 134 ? -58.163 32.514 23.139 1.00 50.16 134 THR A O 1
ATOM 1030 N N . ASN A 1 135 ? -58.967 31.295 21.419 1.00 55.53 135 ASN A N 1
ATOM 1031 C CA . ASN A 1 135 ? -58.522 29.989 21.867 1.00 55.53 135 ASN A CA 1
ATOM 1032 C C . ASN A 1 135 ? -56.988 29.957 21.788 1.00 55.53 135 ASN A C 1
ATOM 1034 O O . ASN A 1 135 ? -56.409 29.628 20.751 1.00 55.53 135 ASN A O 1
ATOM 1038 N N . THR A 1 136 ? -56.324 30.403 22.854 1.00 53.59 136 THR A N 1
ATOM 1039 C CA . THR A 1 136 ? -54.877 30.300 23.006 1.00 53.59 136 THR A CA 1
ATOM 1040 C C . THR A 1 136 ? -54.549 28.815 22.981 1.00 53.59 136 THR A C 1
ATOM 1042 O O . THR A 1 136 ? -54.845 28.111 23.944 1.00 53.59 136 THR A O 1
ATOM 1045 N N . ARG A 1 137 ? -53.971 28.318 21.876 1.00 52.38 137 ARG A N 1
ATOM 1046 C CA . ARG A 1 137 ? -53.346 26.991 21.860 1.00 52.38 137 ARG A CA 1
ATOM 1047 C C . ARG A 1 137 ? -52.333 26.985 22.995 1.00 52.38 137 ARG A C 1
ATOM 1049 O O . ARG A 1 137 ? -51.279 27.607 22.891 1.00 52.38 137 ARG A O 1
ATOM 1056 N N . THR A 1 138 ? -52.675 26.317 24.088 1.00 52.69 138 THR A N 1
ATOM 1057 C CA . THR A 1 138 ? -51.712 25.950 25.111 1.00 52.69 138 THR A CA 1
ATOM 1058 C C . THR A 1 138 ? -50.671 25.109 24.395 1.00 52.69 138 THR A C 1
ATOM 1060 O O . THR A 1 138 ? -50.980 24.021 23.912 1.00 52.69 138 THR A O 1
ATOM 1063 N N . ILE A 1 139 ? -49.471 25.664 24.237 1.00 58.41 139 ILE A N 1
ATOM 1064 C CA . ILE A 1 139 ? -48.312 24.935 23.743 1.00 58.41 139 ILE A CA 1
ATOM 1065 C C . ILE A 1 139 ? -48.160 23.777 24.726 1.00 58.41 139 ILE A C 1
ATOM 1067 O O . ILE A 1 139 ? -47.848 23.999 25.896 1.00 58.41 139 ILE A O 1
ATOM 1071 N N . THR A 1 140 ? -48.524 22.563 24.309 1.00 58.50 140 THR A N 1
ATOM 1072 C CA . THR A 1 140 ? -48.261 21.372 25.112 1.00 58.50 140 THR A CA 1
ATOM 1073 C C . THR A 1 140 ? -46.763 21.396 25.384 1.00 58.50 140 THR A C 1
ATOM 1075 O O . THR A 1 140 ? -46.016 21.529 24.413 1.00 58.50 140 THR A O 1
ATOM 1078 N N . PRO A 1 141 ? -46.313 21.363 26.652 1.00 56.69 141 PRO A N 1
ATOM 1079 C CA . PRO A 1 141 ? -44.892 21.383 26.947 1.00 56.69 141 PRO A CA 1
ATOM 1080 C C . PRO A 1 141 ? -44.255 20.244 26.161 1.00 56.69 141 PRO A C 1
ATOM 1082 O O . PRO A 1 141 ? -44.583 19.074 26.374 1.00 56.69 141 PRO A O 1
ATOM 1085 N N . THR A 1 142 ? -43.423 20.606 25.183 1.00 59.59 142 THR A N 1
ATOM 1086 C CA . THR A 1 142 ? -42.597 19.657 24.450 1.00 59.59 142 THR A CA 1
ATOM 1087 C C . THR A 1 142 ? -41.861 18.868 25.513 1.00 59.59 142 THR A C 1
ATOM 1089 O O . THR A 1 142 ? -41.173 19.465 26.339 1.00 59.59 142 THR A O 1
ATOM 1092 N N . LYS A 1 143 ? -42.105 17.553 25.554 1.00 56.59 143 LYS A N 1
ATOM 1093 C CA . LYS A 1 143 ? -41.490 16.638 26.513 1.00 56.59 143 LYS A CA 1
ATOM 1094 C C . LYS A 1 143 ? -39.998 16.953 26.529 1.00 56.59 143 LYS A C 1
ATOM 1096 O O . LYS A 1 143 ? -39.338 16.748 25.512 1.00 56.59 143 LYS A O 1
ATOM 1101 N N . THR A 1 144 ? -39.509 17.516 27.633 1.00 55.16 144 THR A N 1
ATOM 1102 C CA . THR A 1 144 ? -38.081 17.749 27.836 1.00 55.16 144 THR A CA 1
ATOM 1103 C C . THR A 1 144 ? -37.407 16.417 27.556 1.00 55.16 144 THR A C 1
ATOM 1105 O O . THR A 1 144 ? -37.790 15.415 28.170 1.00 55.16 144 THR A O 1
ATOM 1108 N N . GLY A 1 145 ? -36.531 16.380 26.547 1.00 53.88 145 GLY A N 1
ATOM 1109 C CA . GLY A 1 145 ? -35.803 15.168 26.196 1.00 53.88 145 GLY A CA 1
ATOM 1110 C C . GLY A 1 145 ? -35.204 14.616 27.478 1.00 53.88 145 GLY A C 1
ATOM 1111 O O . GLY A 1 145 ? -34.527 15.342 28.200 1.00 53.88 145 GLY A O 1
ATOM 1112 N N . THR A 1 146 ? -35.563 13.383 27.827 1.00 59.88 146 THR A N 1
ATOM 1113 C CA . THR A 1 146 ? -34.884 12.677 28.908 1.00 59.88 146 THR A CA 1
ATOM 1114 C C . THR A 1 146 ? -33.416 12.650 28.510 1.00 59.88 146 THR A C 1
ATOM 1116 O O . THR A 1 146 ? -33.128 12.185 27.409 1.00 59.88 146 THR A O 1
ATOM 1119 N N . GLU A 1 147 ? -32.539 13.233 29.332 1.00 61.25 147 GLU A N 1
ATOM 1120 C CA . GLU A 1 147 ? -31.101 13.243 29.069 1.00 61.25 147 GLU A CA 1
ATOM 1121 C C . GLU A 1 147 ? -30.678 11.810 28.756 1.00 61.25 147 GLU A C 1
ATOM 1123 O O . GLU A 1 147 ? -30.911 10.899 29.556 1.00 61.25 147 GLU A O 1
ATOM 1128 N N . THR A 1 148 ? -30.173 11.594 27.541 1.00 66.69 148 THR A N 1
ATOM 1129 C CA . THR A 1 148 ? -29.595 10.310 27.162 1.00 66.69 148 THR A CA 1
ATOM 1130 C C . THR A 1 148 ? -28.460 10.053 28.151 1.00 66.69 148 THR A C 1
ATOM 1132 O O . THR A 1 148 ? -27.583 10.912 28.248 1.00 66.69 148 THR A O 1
ATOM 1135 N N . PRO A 1 149 ? -28.482 8.942 28.909 1.00 75.44 149 PRO A N 1
ATOM 1136 C CA . PRO A 1 149 ? -27.399 8.588 29.815 1.00 75.44 149 PRO A CA 1
ATOM 1137 C C . PRO A 1 149 ? -26.044 8.747 29.127 1.00 75.44 149 PRO A C 1
ATOM 1139 O O . PRO A 1 149 ? -25.873 8.264 28.005 1.00 75.44 149 PRO A O 1
ATOM 1142 N N . GLU A 1 150 ? -25.108 9.430 29.786 1.00 81.75 150 GLU A N 1
ATOM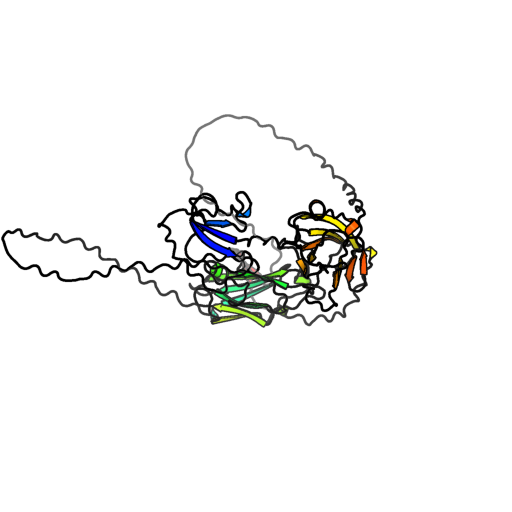 1143 C CA . GLU A 1 150 ? -23.742 9.554 29.285 1.00 81.75 150 GLU A CA 1
ATOM 1144 C C . GLU A 1 150 ? -23.133 8.154 29.108 1.00 81.75 150 GLU A C 1
ATOM 1146 O O . GLU A 1 150 ? -23.367 7.273 29.946 1.00 81.75 150 GLU A O 1
ATOM 1151 N N . PRO A 1 151 ? -22.397 7.907 28.011 1.00 87.00 151 PRO A N 1
ATOM 1152 C CA . PRO A 1 151 ? -21.759 6.620 27.816 1.00 87.00 151 PRO A CA 1
ATOM 1153 C C . PRO A 1 151 ? -20.660 6.404 28.871 1.00 87.00 151 PRO A C 1
ATOM 1155 O O . PRO A 1 151 ? -20.036 7.348 29.349 1.00 87.00 151 PRO A O 1
ATOM 1158 N N . VAL A 1 152 ? -20.425 5.148 29.241 1.00 91.94 152 VAL A N 1
ATOM 1159 C CA . VAL A 1 152 ? -19.484 4.718 30.279 1.00 91.94 152 VAL A CA 1
ATOM 1160 C C . VAL A 1 152 ? -18.446 3.787 29.657 1.00 91.94 152 VAL A C 1
ATOM 1162 O O . VAL A 1 152 ? -18.795 2.855 28.927 1.00 91.94 152 VAL A O 1
ATOM 1165 N N . CYS A 1 153 ? -17.168 4.016 29.967 1.00 93.69 153 CYS A N 1
ATOM 1166 C CA . CYS A 1 153 ? -16.057 3.239 29.413 1.00 93.69 153 CYS A CA 1
ATOM 1167 C C . CYS A 1 153 ? -16.084 1.759 29.811 1.00 93.69 153 CYS A C 1
ATOM 1169 O O . CYS A 1 153 ? -15.735 0.909 29.003 1.00 93.69 153 CYS A O 1
ATOM 1171 N N . GLU A 1 154 ? -16.546 1.440 31.024 1.00 94.25 154 GLU A N 1
ATOM 1172 C CA . GLU A 1 154 ? -16.654 0.061 31.533 1.00 94.25 154 GLU A CA 1
ATOM 1173 C C . GLU A 1 154 ? -17.640 -0.811 30.735 1.00 94.25 154 GLU A C 1
ATOM 1175 O O . GLU A 1 154 ? -17.650 -2.031 30.883 1.00 94.25 154 GLU A O 1
ATOM 1180 N N . TYR A 1 155 ? -18.479 -0.197 29.895 1.00 95.19 155 TYR A N 1
ATOM 1181 C CA . TYR A 1 155 ? -19.405 -0.897 29.003 1.00 95.19 155 TYR A CA 1
ATOM 1182 C C . TYR A 1 155 ? -18.846 -1.100 27.595 1.00 95.19 155 TYR A C 1
ATOM 1184 O O . TYR A 1 155 ? -19.556 -1.591 26.720 1.00 95.19 155 TYR A O 1
ATOM 1192 N N . LEU A 1 156 ? -17.588 -0.736 27.356 1.00 96.06 156 LEU A N 1
ATOM 1193 C CA . LEU A 1 156 ? -16.864 -1.146 26.164 1.00 96.06 156 LEU A CA 1
ATOM 1194 C C . LEU A 1 156 ? -16.088 -2.421 26.476 1.00 96.06 156 LEU A C 1
ATOM 1196 O O . LEU A 1 156 ? -15.384 -2.498 27.481 1.00 96.06 156 LEU A O 1
ATOM 1200 N N . MET A 1 157 ? -16.222 -3.425 25.618 1.00 95.00 157 MET A N 1
ATOM 1201 C CA . MET A 1 157 ? -15.556 -4.713 25.786 1.00 95.00 157 MET A CA 1
ATOM 1202 C C . MET A 1 157 ? -14.911 -5.152 24.478 1.00 95.00 157 MET A C 1
ATOM 1204 O O . MET A 1 157 ? -15.515 -5.053 23.409 1.00 95.00 157 MET A O 1
ATOM 1208 N N . LEU A 1 158 ? -13.692 -5.672 24.579 1.00 94.69 158 LEU A N 1
ATOM 1209 C CA . LEU A 1 158 ? -13.049 -6.408 23.501 1.00 94.69 158 LEU A CA 1
ATOM 1210 C C . LEU A 1 158 ? -13.648 -7.821 23.455 1.00 94.69 158 LEU A C 1
ATOM 1212 O O . LEU A 1 158 ? -13.560 -8.557 24.435 1.00 94.69 158 LEU A O 1
ATOM 1216 N N . GLU A 1 159 ? -14.282 -8.193 22.345 1.00 94.06 159 GLU A N 1
ATOM 1217 C CA . GLU A 1 159 ? -14.946 -9.494 22.191 1.00 94.06 159 GLU A CA 1
ATOM 1218 C C . GLU A 1 159 ? -14.029 -10.528 21.530 1.00 94.06 159 GLU A C 1
ATOM 1220 O O . GLU A 1 159 ? -13.945 -11.667 21.989 1.00 94.06 159 GLU A O 1
ATOM 1225 N N . SER A 1 160 ? -13.310 -10.136 20.477 1.00 93.69 160 SER A N 1
ATOM 1226 C CA . SER A 1 160 ? -12.346 -11.009 19.804 1.00 93.69 160 SER A CA 1
ATOM 1227 C C . SER A 1 160 ? -11.331 -10.228 18.981 1.00 93.69 160 SER A C 1
ATOM 1229 O O . SER A 1 160 ? -11.637 -9.152 18.471 1.00 93.69 160 SER A O 1
ATOM 1231 N N . VAL A 1 161 ? -10.162 -10.831 18.773 1.00 95.94 161 VAL A N 1
ATOM 1232 C CA . VAL A 1 161 ? -9.165 -10.401 17.788 1.00 95.94 161 VAL A CA 1
ATOM 1233 C C . VAL A 1 161 ? -8.900 -11.556 16.828 1.00 95.94 161 VAL A C 1
ATOM 1235 O O . VAL A 1 161 ? -8.531 -12.655 17.245 1.00 95.94 161 VAL A O 1
ATOM 1238 N N . THR A 1 162 ? -9.119 -11.318 15.539 1.00 95.00 162 THR A N 1
ATOM 1239 C CA . THR A 1 162 ? -8.931 -12.292 14.463 1.00 95.00 162 THR A CA 1
ATOM 1240 C C . THR A 1 162 ? -8.064 -11.709 13.357 1.00 95.00 162 THR A C 1
ATOM 1242 O O . THR A 1 162 ? -8.023 -10.502 13.139 1.00 95.00 162 THR A O 1
ATOM 1245 N N . ILE A 1 163 ? -7.351 -12.584 12.652 1.00 95.00 163 ILE A N 1
ATOM 1246 C CA . ILE A 1 163 ? -6.510 -12.207 11.514 1.00 95.00 163 ILE A CA 1
ATOM 1247 C C . ILE A 1 163 ? -7.160 -12.782 10.262 1.00 95.00 163 ILE A C 1
ATOM 1249 O O . ILE A 1 163 ? -7.379 -13.992 10.163 1.00 95.00 163 ILE A O 1
ATOM 1253 N N . GLY A 1 164 ? -7.516 -11.900 9.335 1.00 90.44 164 GLY A N 1
ATOM 1254 C CA . GLY A 1 164 ? -7.969 -12.242 7.995 1.00 90.44 164 GLY A CA 1
ATOM 1255 C C . GLY A 1 164 ? -6.795 -12.505 7.049 1.00 90.44 164 GLY A C 1
ATOM 1256 O O . GLY A 1 164 ? -5.642 -12.579 7.461 1.00 90.44 164 GLY A O 1
ATOM 1257 N N . ALA A 1 165 ? -7.081 -12.635 5.752 1.00 81.12 165 ALA A N 1
ATOM 1258 C CA . ALA A 1 165 ? -6.029 -12.844 4.751 1.00 81.12 165 ALA A CA 1
ATOM 1259 C C . ALA A 1 165 ? -5.062 -11.648 4.661 1.00 81.12 165 ALA A C 1
ATOM 1261 O O . ALA A 1 165 ? -3.861 -11.838 4.524 1.00 81.12 165 ALA A O 1
ATOM 1262 N N . SER A 1 166 ? -5.576 -10.423 4.785 1.00 90.00 166 SER A N 1
ATOM 1263 C CA . SER A 1 166 ? -4.790 -9.182 4.716 1.00 90.00 166 SER A CA 1
ATOM 1264 C C . SER A 1 166 ? -5.289 -8.125 5.712 1.00 90.00 166 SER A C 1
ATOM 1266 O O . SER A 1 166 ? -5.167 -6.921 5.478 1.00 90.00 166 SER A O 1
ATOM 1268 N N . THR A 1 167 ? -5.951 -8.558 6.786 1.00 96.25 167 THR A N 1
ATOM 1269 C CA . THR A 1 167 ? -6.616 -7.675 7.752 1.00 96.25 167 THR A CA 1
ATOM 1270 C C . THR A 1 167 ? -6.390 -8.143 9.184 1.00 96.25 167 THR A C 1
ATOM 1272 O O . THR A 1 167 ? -6.432 -9.338 9.470 1.00 96.25 167 THR A O 1
ATOM 1275 N N . LEU A 1 168 ? -6.213 -7.193 10.097 1.00 97.38 168 LEU A N 1
ATOM 1276 C CA . LEU A 1 168 ? -6.483 -7.380 11.520 1.00 97.38 168 LEU A CA 1
ATOM 1277 C C . LEU A 1 168 ? -7.940 -6.992 11.779 1.00 97.38 168 LEU A C 1
ATOM 1279 O O . LEU A 1 168 ? -8.390 -5.938 11.327 1.00 97.38 168 LEU A O 1
ATOM 1283 N N . GLU A 1 169 ? -8.672 -7.824 12.509 1.00 97.06 169 GLU A N 1
ATOM 1284 C CA . GLU A 1 169 ? -10.089 -7.630 12.801 1.00 97.06 169 GLU A CA 1
ATOM 1285 C C . GLU A 1 169 ? -10.334 -7.703 14.311 1.00 97.06 169 GLU A C 1
ATOM 1287 O O . GLU A 1 169 ? -10.038 -8.703 14.962 1.00 97.06 169 GLU A O 1
ATOM 1292 N N . ILE A 1 170 ? -10.873 -6.627 14.878 1.00 97.88 170 ILE A N 1
ATOM 1293 C CA . ILE A 1 170 ? -11.056 -6.438 16.317 1.00 97.88 170 ILE A CA 1
ATOM 1294 C C . ILE A 1 170 ? -12.546 -6.214 16.571 1.00 97.88 170 ILE A C 1
ATOM 1296 O O . ILE A 1 170 ? -13.099 -5.180 16.199 1.00 97.88 170 ILE A O 1
ATOM 1300 N N . ALA A 1 171 ? -13.223 -7.173 17.194 1.00 97.06 171 ALA A N 1
ATOM 1301 C CA . ALA A 1 171 ? -14.631 -7.038 17.547 1.00 97.06 171 ALA A CA 1
ATOM 1302 C C . ALA A 1 171 ? -14.760 -6.288 18.877 1.00 97.06 171 ALA A C 1
ATOM 1304 O O . ALA A 1 171 ? -14.273 -6.750 19.910 1.00 97.06 171 ALA A O 1
ATOM 1305 N N . VAL A 1 172 ? -15.424 -5.132 18.852 1.00 97.62 172 VAL A N 1
ATOM 1306 C CA . VAL A 1 172 ? -15.659 -4.294 20.032 1.00 97.62 172 VAL A CA 1
ATOM 1307 C C . VAL A 1 172 ? -17.151 -4.214 20.306 1.00 97.62 172 VAL A C 1
ATOM 1309 O O . VAL A 1 172 ? -17.929 -3.751 19.469 1.00 97.62 172 VAL A O 1
ATOM 1312 N N . ARG A 1 173 ? -17.552 -4.630 21.503 1.00 96.75 173 ARG A N 1
ATOM 1313 C CA . ARG A 1 173 ? -18.929 -4.561 21.980 1.00 96.75 173 ARG A CA 1
ATOM 1314 C C . ARG A 1 173 ? -19.148 -3.299 22.804 1.00 96.75 173 ARG A C 1
ATOM 1316 O O . ARG A 1 173 ? -18.405 -3.030 23.743 1.00 96.75 173 ARG A O 1
ATOM 1323 N N . ASN A 1 174 ? -20.183 -2.536 22.456 1.00 96.94 174 ASN A N 1
ATOM 1324 C CA . ASN A 1 174 ? -20.620 -1.359 23.199 1.00 96.94 174 ASN A CA 1
ATOM 1325 C C . ASN A 1 174 ? -21.938 -1.654 23.931 1.00 96.94 174 ASN A C 1
ATOM 1327 O O . ASN A 1 174 ? -23.007 -1.558 23.337 1.00 96.94 174 ASN A O 1
ATOM 1331 N N . ASP A 1 175 ? -21.875 -1.971 25.222 1.00 96.12 175 ASP A N 1
ATOM 1332 C CA . ASP A 1 175 ? -23.028 -2.279 26.080 1.00 96.12 175 ASP A CA 1
ATOM 1333 C C . ASP A 1 175 ? -23.690 -1.040 26.709 1.00 96.12 175 ASP A C 1
ATOM 1335 O O . ASP A 1 175 ? -24.593 -1.159 27.543 1.00 96.12 175 ASP A O 1
ATOM 1339 N N . ASN A 1 176 ? -23.299 0.170 26.295 1.00 93.88 176 ASN A N 1
ATOM 1340 C CA . ASN A 1 176 ? -24.027 1.375 26.677 1.00 93.88 176 ASN A CA 1
ATOM 1341 C C . ASN A 1 176 ? -25.489 1.283 26.221 1.00 93.88 176 ASN A C 1
ATOM 1343 O O . ASN A 1 176 ? -25.775 0.923 25.083 1.00 93.88 176 ASN A O 1
ATOM 1347 N N . ILE A 1 177 ? -26.427 1.644 27.103 1.00 86.94 177 ILE A N 1
ATOM 1348 C CA . ILE A 1 177 ? -27.870 1.434 26.880 1.00 86.94 177 ILE A CA 1
ATOM 1349 C C . ILE A 1 177 ? -28.412 2.284 25.722 1.00 86.94 177 ILE A C 1
ATOM 1351 O O . ILE A 1 177 ? -29.349 1.881 25.037 1.00 86.94 177 ILE A O 1
ATOM 1355 N N . SER A 1 178 ? -27.871 3.489 25.525 1.00 85.31 178 SER A N 1
ATOM 1356 C CA . SER A 1 178 ? -28.428 4.436 24.544 1.00 85.31 178 SER A CA 1
ATOM 1357 C C . SER A 1 178 ? -27.434 5.421 23.930 1.00 85.31 178 SER A 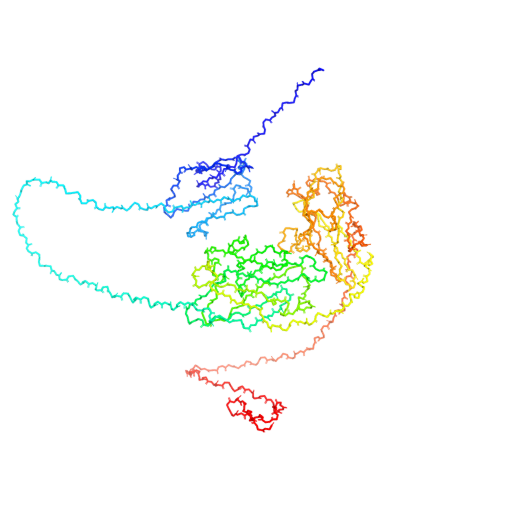C 1
ATOM 1359 O O . SER A 1 178 ? -27.788 6.097 22.965 1.00 85.31 178 SER A O 1
ATOM 1361 N N . ALA A 1 179 ? -26.197 5.483 24.427 1.00 88.62 179 ALA A N 1
ATOM 1362 C CA . ALA A 1 179 ? -25.191 6.405 23.924 1.00 88.62 179 ALA A CA 1
ATOM 1363 C C . ALA A 1 179 ? -24.136 5.678 23.067 1.00 88.62 179 ALA A C 1
ATOM 1365 O O . ALA A 1 179 ? -23.581 4.664 23.503 1.00 88.62 179 ALA A O 1
ATOM 1366 N N . PRO A 1 180 ? -23.868 6.152 21.836 1.00 93.12 180 PRO A N 1
ATOM 1367 C CA . PRO A 1 180 ? -22.759 5.644 21.045 1.00 93.12 18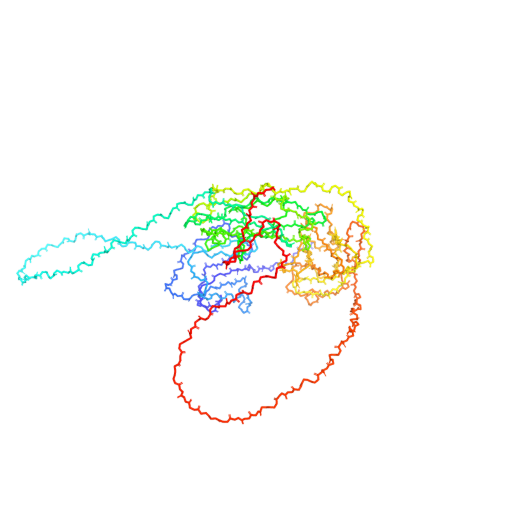0 PRO A CA 1
ATOM 1368 C C . PRO A 1 180 ? -21.422 6.134 21.612 1.00 93.12 180 PRO A C 1
ATOM 1370 O O . PRO A 1 180 ? -21.374 7.117 22.348 1.00 93.12 180 PRO A O 1
ATOM 1373 N N . VAL A 1 181 ? -20.340 5.487 21.192 1.00 95.25 181 VAL A N 1
ATOM 1374 C CA . VAL A 1 181 ? -18.971 5.990 21.373 1.00 95.25 181 VAL A CA 1
ATOM 1375 C C . VAL A 1 181 ? -18.297 6.135 20.014 1.00 95.25 181 VAL A C 1
ATOM 1377 O O . VAL A 1 181 ? -18.773 5.577 19.021 1.00 95.25 181 VAL A O 1
ATOM 1380 N N . PHE A 1 182 ? -17.197 6.877 19.948 1.00 95.69 182 PHE A N 1
ATOM 1381 C CA . PHE A 1 182 ? -16.472 7.118 18.699 1.00 95.69 182 PHE A CA 1
ATOM 1382 C C . PHE A 1 182 ? -15.002 6.769 18.857 1.00 95.69 182 PHE A C 1
ATOM 1384 O O . PHE A 1 182 ? -14.399 7.199 19.833 1.00 95.69 182 PHE A O 1
ATOM 1391 N N . ILE A 1 183 ? -14.401 6.068 17.895 1.00 96.50 183 ILE A N 1
ATOM 1392 C CA . ILE A 1 183 ? -12.939 5.914 17.874 1.00 96.50 183 ILE A CA 1
ATOM 1393 C C . ILE A 1 183 ? -12.300 7.303 17.714 1.00 96.50 183 ILE A C 1
ATOM 1395 O O . ILE A 1 183 ? -12.676 8.072 16.820 1.00 96.50 183 ILE A O 1
ATOM 1399 N N . SER A 1 184 ? -11.347 7.631 18.583 1.00 95.44 184 SER A N 1
ATOM 1400 C CA . SER A 1 184 ? -10.636 8.919 18.609 1.00 95.44 184 SER A CA 1
ATOM 1401 C C . SER A 1 184 ? -9.125 8.803 18.392 1.00 95.44 184 SER A C 1
ATOM 1403 O O . SER A 1 184 ? -8.502 9.772 17.956 1.00 95.44 184 SER A O 1
ATOM 1405 N N . ARG A 1 185 ? -8.544 7.625 18.643 1.00 96.50 185 ARG A N 1
ATOM 1406 C CA . ARG A 1 185 ? -7.165 7.249 18.297 1.00 96.50 185 ARG A CA 1
ATOM 1407 C C . ARG A 1 185 ? -7.071 5.726 18.201 1.00 96.50 185 ARG A C 1
ATOM 1409 O O . ARG A 1 185 ? -7.796 5.025 18.908 1.00 96.50 185 ARG A O 1
ATOM 1416 N N . ALA A 1 186 ? -6.203 5.218 17.342 1.00 97.19 186 ALA A N 1
ATOM 1417 C CA . ALA A 1 186 ? -5.863 3.805 17.266 1.00 97.19 186 ALA A CA 1
ATOM 1418 C C . ALA A 1 186 ? -4.341 3.672 17.267 1.00 97.19 186 ALA A C 1
ATOM 1420 O O . ALA A 1 186 ? -3.682 4.223 16.394 1.00 97.19 186 ALA A O 1
ATOM 1421 N N . ASP A 1 187 ? -3.822 2.965 18.262 1.00 97.56 187 ASP A N 1
ATOM 1422 C CA . ASP A 1 187 ? -2.406 2.664 18.450 1.00 97.56 187 ASP A CA 1
ATOM 1423 C C . ASP A 1 187 ? -2.247 1.152 18.272 1.00 97.56 187 ASP A C 1
ATOM 1425 O O . ASP A 1 187 ? -2.542 0.384 19.183 1.00 97.56 187 ASP A O 1
ATOM 1429 N N . ILE A 1 188 ? -1.956 0.699 17.055 1.00 97.69 188 ILE A N 1
ATOM 1430 C CA . ILE A 1 188 ? -1.950 -0.720 16.693 1.00 97.69 188 ILE A CA 1
ATOM 1431 C C . ILE A 1 188 ? -0.520 -1.185 16.489 1.00 97.69 188 ILE A C 1
ATOM 1433 O O . ILE A 1 188 ? 0.142 -0.773 15.540 1.00 97.69 188 ILE A O 1
ATOM 1437 N N . HIS A 1 189 ? -0.066 -2.086 17.350 1.00 95.56 189 HIS A N 1
ATOM 1438 C CA . HIS A 1 189 ? 1.259 -2.673 17.274 1.00 95.56 189 HIS A CA 1
ATOM 1439 C C . HIS A 1 189 ? 1.308 -3.788 16.233 1.00 95.56 189 HIS A C 1
ATOM 1441 O O . HIS A 1 189 ? 0.462 -4.679 16.221 1.00 95.56 189 HIS A O 1
ATOM 1447 N N . TRP A 1 190 ? 2.315 -3.747 15.369 1.00 95.06 190 TRP A N 1
ATOM 1448 C CA . TRP A 1 190 ? 2.595 -4.778 14.373 1.00 95.06 190 TRP A CA 1
ATOM 1449 C C . TRP A 1 190 ? 4.059 -4.677 13.945 1.00 95.06 190 TRP A C 1
ATOM 1451 O O . TRP A 1 190 ? 4.679 -3.624 14.066 1.00 95.06 190 TRP A O 1
ATOM 1461 N N . HIS A 1 191 ? 4.610 -5.769 13.428 1.00 92.00 191 HIS A N 1
ATOM 1462 C CA . HIS A 1 191 ? 5.985 -5.846 12.923 1.00 92.00 191 HIS A CA 1
ATOM 1463 C C . HIS A 1 191 ? 5.970 -6.310 11.471 1.00 92.00 191 HIS A C 1
ATOM 1465 O O . HIS A 1 191 ? 5.044 -7.015 11.093 1.00 92.00 191 HIS A O 1
ATOM 1471 N N . LYS A 1 192 ? 6.957 -5.979 10.641 1.00 88.12 192 LYS A N 1
ATOM 1472 C CA . LYS A 1 192 ? 6.999 -6.437 9.244 1.00 88.12 192 LYS A CA 1
ATOM 1473 C C . LYS A 1 192 ? 7.284 -7.943 9.176 1.00 88.12 192 LYS A C 1
ATOM 1475 O O . LYS A 1 192 ? 8.246 -8.404 9.798 1.00 88.12 192 LYS A O 1
ATOM 1480 N N . PRO A 1 193 ? 6.512 -8.731 8.405 1.00 83.75 193 PRO A N 1
ATOM 1481 C CA . PRO A 1 193 ? 6.815 -10.140 8.219 1.00 83.75 193 PRO A CA 1
ATOM 1482 C C . PRO A 1 193 ? 8.171 -10.299 7.513 1.00 83.75 193 PRO A C 1
ATOM 1484 O O . PRO A 1 193 ? 8.475 -9.532 6.590 1.00 83.75 193 PRO A O 1
ATOM 1487 N N . PRO A 1 194 ? 8.990 -11.300 7.879 1.00 76.31 194 PRO A N 1
ATOM 1488 C CA . PRO A 1 194 ? 10.256 -11.556 7.199 1.00 76.31 194 PRO A CA 1
ATOM 1489 C C . PRO A 1 194 ? 10.068 -11.720 5.684 1.00 76.31 194 PRO A C 1
ATOM 1491 O O . PRO A 1 194 ? 9.264 -12.537 5.240 1.00 76.31 194 PRO A O 1
ATOM 1494 N N . GLY A 1 195 ? 10.819 -10.948 4.893 1.00 70.44 195 GLY A N 1
ATOM 1495 C CA . GLY A 1 195 ? 10.730 -10.947 3.424 1.00 70.44 195 GLY A CA 1
ATOM 1496 C C . GLY A 1 195 ? 9.722 -9.956 2.827 1.00 70.44 195 GLY A C 1
ATOM 1497 O O . GLY A 1 195 ? 9.724 -9.768 1.612 1.00 70.44 195 GLY A O 1
ATOM 1498 N N . TYR A 1 196 ? 8.930 -9.270 3.656 1.00 72.62 196 TYR A N 1
ATOM 1499 C CA . TYR A 1 196 ? 7.930 -8.285 3.233 1.00 72.62 196 TYR A CA 1
ATOM 1500 C C . TYR A 1 196 ? 8.273 -6.897 3.790 1.00 72.62 196 TYR A C 1
ATOM 1502 O O . TYR A 1 196 ? 7.509 -6.297 4.542 1.00 72.62 196 TYR A O 1
ATOM 1510 N N . GLY A 1 197 ? 9.448 -6.365 3.434 1.00 72.62 197 GLY A N 1
ATOM 1511 C CA . GLY A 1 197 ? 9.888 -5.033 3.884 1.00 72.62 197 GLY A CA 1
ATOM 1512 C C . GLY A 1 197 ? 8.958 -3.892 3.442 1.00 72.62 197 GLY A C 1
ATOM 1513 O O . GLY A 1 197 ? 8.927 -2.830 4.069 1.00 72.62 197 GLY A O 1
ATOM 1514 N N . GLY A 1 198 ? 8.153 -4.143 2.407 1.00 70.25 198 GLY A N 1
ATOM 1515 C CA . GLY A 1 198 ? 7.103 -3.265 1.922 1.00 70.25 198 GLY A CA 1
ATOM 1516 C C . GLY A 1 198 ? 5.769 -3.335 2.645 1.00 70.25 198 GLY A C 1
ATOM 1517 O O . GLY A 1 198 ? 4.895 -2.546 2.303 1.00 70.25 198 GLY A O 1
ATOM 1518 N N . PHE A 1 199 ? 5.596 -4.261 3.592 1.00 83.19 199 PHE A N 1
ATOM 1519 C CA . PHE A 1 199 ? 4.351 -4.444 4.332 1.00 83.19 199 PHE A CA 1
ATOM 1520 C C . PHE A 1 199 ? 3.979 -3.180 5.106 1.00 83.19 199 PHE A C 1
ATOM 1522 O O . PHE A 1 199 ? 4.820 -2.619 5.817 1.00 83.19 199 PHE A O 1
ATOM 1529 N N . TYR A 1 200 ? 2.735 -2.727 4.953 1.00 90.81 200 TYR A N 1
ATOM 1530 C CA . TYR A 1 200 ? 2.282 -1.464 5.530 1.00 90.81 200 TYR A CA 1
ATOM 1531 C C . TYR A 1 200 ? 0.792 -1.455 5.850 1.00 90.81 200 TYR A C 1
ATOM 1533 O O . TYR A 1 200 ? -0.012 -2.170 5.241 1.00 90.81 200 TYR A O 1
ATOM 1541 N N . ALA A 1 201 ? 0.420 -0.596 6.792 1.00 95.38 201 ALA A N 1
ATOM 1542 C CA . ALA A 1 201 ? -0.958 -0.325 7.147 1.00 95.38 201 ALA A CA 1
ATOM 1543 C C . ALA A 1 201 ? -1.601 0.614 6.120 1.00 95.38 201 ALA A C 1
ATOM 1545 O O . ALA A 1 201 ? -1.154 1.741 5.907 1.00 95.38 201 ALA A O 1
ATOM 1546 N N . SER A 1 202 ? -2.671 0.164 5.470 1.00 93.50 202 SER A N 1
ATOM 1547 C CA . SER A 1 202 ? -3.273 0.894 4.349 1.00 93.50 202 SER A CA 1
ATOM 1548 C C . SER A 1 202 ? -4.503 1.706 4.731 1.00 93.50 202 SER A C 1
ATOM 1550 O O . SER A 1 202 ? -4.718 2.785 4.188 1.00 93.50 202 SER A O 1
ATOM 1552 N N . ASN A 1 203 ? -5.361 1.186 5.608 1.00 95.81 203 ASN A N 1
ATOM 1553 C CA . ASN A 1 203 ? -6.571 1.871 6.055 1.00 95.81 203 ASN A CA 1
ATOM 1554 C C . ASN A 1 203 ? -7.183 1.195 7.286 1.00 95.81 203 ASN A C 1
ATOM 1556 O O . ASN A 1 203 ? -6.921 0.020 7.555 1.00 95.81 203 ASN A O 1
ATOM 1560 N N . MET A 1 204 ? -8.040 1.937 7.990 1.00 97.81 204 MET A N 1
ATOM 1561 C CA . MET A 1 204 ? -8.867 1.430 9.083 1.00 97.81 204 MET A CA 1
ATOM 1562 C C . MET A 1 204 ? -10.334 1.811 8.878 1.00 97.81 204 MET A C 1
ATOM 1564 O O . MET A 1 204 ? -10.650 2.943 8.495 1.00 97.81 204 MET A O 1
ATOM 1568 N N . ARG A 1 205 ? -11.241 0.873 9.156 1.00 95.62 205 ARG A N 1
ATOM 1569 C CA . ARG A 1 205 ? -12.694 1.048 9.007 1.00 95.62 205 ARG A CA 1
ATOM 1570 C C . ARG A 1 205 ? -13.487 0.324 10.088 1.00 95.62 205 ARG A C 1
ATOM 1572 O O . ARG A 1 205 ? -12.966 -0.553 10.772 1.00 95.62 205 ARG A O 1
ATOM 1579 N N . LEU A 1 206 ? -14.759 0.701 10.206 1.00 95.62 206 LEU A N 1
ATOM 1580 C CA . LEU A 1 206 ? -15.751 0.002 11.019 1.00 95.62 206 LEU A CA 1
ATOM 1581 C C . LEU A 1 206 ? -16.703 -0.785 10.122 1.00 95.62 206 LEU A C 1
ATOM 1583 O O . LEU A 1 206 ? -17.376 -0.190 9.279 1.00 95.62 206 LEU A O 1
ATOM 1587 N N . ASP A 1 207 ? -16.797 -2.095 10.325 1.00 92.00 207 ASP A N 1
ATOM 1588 C CA . ASP A 1 207 ? -17.582 -3.013 9.500 1.00 92.00 207 ASP A CA 1
ATOM 1589 C C . ASP A 1 207 ? -17.336 -2.753 7.992 1.00 92.00 207 ASP A C 1
ATOM 1591 O O . ASP A 1 207 ? -16.204 -2.625 7.531 1.00 92.00 207 ASP A O 1
ATOM 1595 N N . TRP A 1 208 ? -18.409 -2.598 7.214 1.00 85.31 208 TRP A N 1
ATOM 1596 C CA . TRP A 1 208 ? -18.384 -2.296 5.780 1.00 85.31 208 TRP A CA 1
ATOM 1597 C C . TRP A 1 208 ? -18.393 -0.794 5.457 1.00 85.31 208 TRP A C 1
ATOM 1599 O O . TRP A 1 208 ? -18.687 -0.416 4.322 1.00 85.31 208 TRP A O 1
ATOM 1609 N N . ARG A 1 209 ? -18.155 0.080 6.441 1.00 90.94 209 ARG A N 1
ATOM 1610 C CA . ARG A 1 209 ? -18.206 1.537 6.240 1.00 90.94 209 ARG A CA 1
ATOM 1611 C C . ARG A 1 209 ? -16.959 2.041 5.518 1.00 90.94 209 ARG A C 1
ATOM 1613 O O . ARG A 1 209 ? -15.936 1.359 5.431 1.00 90.94 209 ARG A O 1
ATOM 1620 N N . GLU A 1 210 ? -17.052 3.276 5.030 1.00 89.25 210 GLU A N 1
ATOM 1621 C CA . GLU A 1 210 ? -15.893 4.002 4.519 1.00 89.25 210 GLU A CA 1
ATOM 1622 C C . GLU A 1 210 ? -14.777 4.075 5.575 1.00 89.25 210 GLU A C 1
ATOM 1624 O O . GLU A 1 210 ? -15.075 4.305 6.754 1.00 89.25 210 GLU A O 1
ATOM 1629 N N . PRO A 1 211 ? -13.500 3.927 5.174 1.00 93.69 211 PRO A N 1
ATOM 1630 C CA . PRO A 1 211 ? -12.384 4.058 6.092 1.00 93.69 211 PRO A CA 1
ATOM 1631 C C . PRO A 1 211 ? -12.358 5.415 6.785 1.00 93.69 211 PRO A C 1
ATOM 1633 O O . PRO A 1 211 ? -12.416 6.466 6.133 1.00 93.69 211 PRO A O 1
ATOM 1636 N N . PHE A 1 212 ? -12.238 5.375 8.109 1.00 94.19 212 PHE A N 1
ATOM 1637 C CA . PHE A 1 212 ? -12.064 6.566 8.932 1.00 94.19 212 PHE A CA 1
ATOM 1638 C C . PHE A 1 212 ? -10.607 7.020 8.998 1.00 94.19 212 PHE A C 1
ATOM 1640 O O . PHE A 1 212 ? -10.350 8.166 9.354 1.00 94.19 212 PHE A O 1
ATOM 1647 N N . TRP A 1 213 ? -9.676 6.145 8.628 1.00 96.19 213 TRP A N 1
ATOM 1648 C CA . TRP A 1 213 ? -8.277 6.473 8.407 1.00 96.19 213 TRP A CA 1
ATOM 1649 C C . TRP A 1 213 ? -7.787 5.799 7.123 1.00 96.19 213 TRP A C 1
ATOM 1651 O O . TRP A 1 213 ? -8.167 4.660 6.829 1.00 96.19 213 TRP A O 1
ATOM 1661 N N . ARG A 1 214 ? -6.973 6.508 6.340 1.00 94.12 214 ARG A N 1
ATOM 1662 C CA . ARG A 1 214 ? -6.310 6.002 5.132 1.00 94.12 214 ARG A CA 1
ATOM 1663 C C . ARG A 1 214 ? -4.821 6.334 5.210 1.00 94.12 214 ARG A C 1
ATOM 1665 O O . ARG A 1 214 ? -4.477 7.489 5.418 1.00 94.12 214 ARG A O 1
ATOM 1672 N N . GLY A 1 215 ? -3.987 5.317 5.047 1.00 82.75 215 GLY A N 1
ATOM 1673 C CA . GLY A 1 215 ? -2.535 5.424 4.968 1.00 82.75 215 GLY A CA 1
ATOM 1674 C C . GLY A 1 215 ? -2.047 5.860 3.577 1.00 82.75 215 GLY A C 1
ATOM 1675 O O . GLY A 1 215 ? -2.824 6.431 2.803 1.00 82.75 215 GLY A O 1
ATOM 1676 N N . PRO A 1 216 ? -0.780 5.572 3.233 1.00 85.88 216 PRO A N 1
ATOM 1677 C CA . PRO A 1 216 ? 0.040 4.492 3.795 1.00 85.88 216 PRO A CA 1
ATOM 1678 C C . PRO A 1 216 ? 0.744 4.839 5.118 1.00 85.88 216 PRO A C 1
ATOM 1680 O O . PRO A 1 216 ? 1.214 5.958 5.290 1.00 85.88 216 PRO A O 1
ATOM 1683 N N . ASP A 1 217 ? 0.883 3.855 6.012 1.00 92.38 217 ASP A N 1
ATOM 1684 C CA . ASP A 1 217 ? 1.834 3.896 7.132 1.00 92.38 217 ASP A CA 1
ATOM 1685 C C . ASP A 1 217 ? 2.776 2.684 7.097 1.00 92.38 217 ASP A C 1
ATOM 1687 O O . ASP A 1 217 ? 2.376 1.539 7.325 1.00 92.38 217 ASP A O 1
ATOM 1691 N N . TYR A 1 218 ? 4.037 2.969 6.766 1.00 85.56 218 TYR A N 1
ATOM 1692 C CA . TYR A 1 218 ? 5.128 2.004 6.610 1.00 85.56 218 TYR A CA 1
ATOM 1693 C C . TYR A 1 218 ? 5.902 1.740 7.906 1.00 85.56 218 TYR A C 1
ATOM 1695 O O . TYR A 1 218 ? 6.834 0.923 7.900 1.00 85.56 218 TYR A O 1
ATOM 1703 N N . THR A 1 219 ? 5.570 2.455 8.981 1.00 89.25 219 THR A N 1
ATOM 1704 C CA . THR A 1 219 ? 6.248 2.350 10.272 1.00 89.25 219 THR A CA 1
ATOM 1705 C C . THR A 1 219 ? 5.620 1.221 11.071 1.00 89.25 219 THR A C 1
ATOM 1707 O O . THR A 1 219 ? 4.403 1.139 11.194 1.00 89.25 219 THR A O 1
ATOM 1710 N N . GLU A 1 220 ? 6.455 0.337 11.617 1.00 87.94 220 GLU A N 1
ATOM 1711 C CA . GLU A 1 220 ? 5.985 -0.660 12.579 1.00 87.94 220 GLU A CA 1
ATOM 1712 C C . GLU A 1 220 ? 5.355 0.051 13.780 1.00 87.94 220 GLU A C 1
ATOM 1714 O O . GLU A 1 220 ? 5.954 0.970 14.344 1.00 87.94 220 GLU A O 1
ATOM 1719 N N . ASN A 1 221 ? 4.172 -0.414 14.174 1.00 92.25 221 ASN A N 1
ATOM 1720 C CA . ASN A 1 221 ? 3.237 0.258 15.076 1.00 92.25 221 ASN A CA 1
ATOM 1721 C C . ASN A 1 221 ? 2.586 1.502 14.452 1.00 92.25 221 ASN A C 1
ATOM 1723 O O . ASN A 1 221 ? 3.180 2.574 14.361 1.00 92.25 221 ASN A O 1
ATOM 1727 N N . THR A 1 222 ? 1.315 1.356 14.091 1.00 96.19 222 THR A N 1
ATOM 1728 C CA . THR A 1 222 ? 0.507 2.439 13.534 1.00 96.19 222 THR A CA 1
ATOM 1729 C C . THR A 1 222 ? -0.211 3.182 14.643 1.00 96.19 222 THR A C 1
ATOM 1731 O O . THR A 1 222 ? -1.142 2.646 15.240 1.00 96.19 222 THR A O 1
ATOM 1734 N N . ASP A 1 223 ? 0.182 4.432 14.876 1.00 96.38 223 ASP A N 1
ATOM 1735 C CA . ASP A 1 223 ? -0.463 5.334 15.830 1.00 96.38 223 ASP A CA 1
ATOM 1736 C C . ASP A 1 223 ? -1.136 6.497 15.102 1.00 96.38 223 ASP A C 1
ATOM 1738 O O . ASP A 1 223 ? -0.488 7.435 14.635 1.00 96.38 223 ASP A O 1
ATOM 1742 N N . VAL A 1 224 ? -2.461 6.429 15.004 1.00 95.69 224 VAL A N 1
ATOM 1743 C CA . VAL A 1 224 ? -3.265 7.360 14.215 1.00 95.69 224 VAL A CA 1
ATOM 1744 C C . VAL A 1 224 ? -4.334 8.007 15.077 1.00 95.69 224 VAL A C 1
ATOM 1746 O O . VAL A 1 224 ? -5.028 7.364 15.866 1.00 95.69 224 VAL A O 1
ATOM 1749 N N . SER A 1 225 ? -4.489 9.317 14.926 1.00 93.88 225 SER A N 1
ATOM 1750 C CA . SER A 1 225 ? -5.463 10.113 15.673 1.00 93.88 225 SER A CA 1
ATOM 1751 C C . SER A 1 225 ? -5.985 11.261 14.820 1.00 93.88 225 SER A C 1
ATOM 1753 O O . SER A 1 225 ? -5.622 11.394 13.655 1.00 93.88 225 SER A O 1
ATOM 1755 N N . SER A 1 226 ? -6.798 12.144 15.399 1.00 90.31 226 SER A N 1
ATOM 1756 C CA . SER A 1 226 ? -7.341 13.305 14.692 1.00 90.31 226 SER A CA 1
ATOM 1757 C C . SER A 1 226 ? -6.295 14.253 14.091 1.00 90.31 226 SER A C 1
ATOM 1759 O O . SER A 1 226 ? -6.670 15.084 13.271 1.00 90.31 226 SER A O 1
ATOM 1761 N N . SER A 1 227 ? -5.025 14.184 14.500 1.00 89.69 227 SER A N 1
ATOM 1762 C CA . SER A 1 227 ? -3.941 14.968 13.891 1.00 89.69 227 SER A CA 1
ATOM 1763 C C . SER A 1 227 ? -3.292 14.299 12.679 1.00 89.69 227 SER A C 1
ATOM 1765 O O . SER A 1 227 ? -2.494 14.944 12.004 1.00 89.69 227 SER A O 1
ATOM 1767 N N . ASP A 1 228 ? -3.581 13.024 12.428 1.00 92.88 228 ASP A N 1
ATOM 1768 C CA . ASP A 1 228 ? -3.018 12.292 11.299 1.00 92.88 228 ASP A CA 1
ATOM 1769 C C . ASP A 1 228 ? -3.651 12.767 9.972 1.00 92.88 228 ASP A C 1
ATOM 1771 O O . ASP A 1 228 ? -4.879 12.898 9.906 1.00 92.88 228 ASP A O 1
ATOM 1775 N N . PRO A 1 229 ? -2.864 13.017 8.904 1.00 88.31 229 PRO A N 1
ATOM 1776 C CA . PRO A 1 229 ? -3.389 13.481 7.615 1.00 88.31 229 PRO A CA 1
ATOM 1777 C C . PRO A 1 229 ? -4.439 12.552 6.990 1.00 88.31 229 PRO A C 1
ATOM 1779 O O . PRO A 1 229 ? -5.335 13.013 6.282 1.00 88.31 229 PRO A O 1
ATOM 1782 N N . GLY A 1 230 ? -4.345 11.248 7.251 1.00 90.12 230 GLY A N 1
ATOM 1783 C CA . GLY A 1 230 ? -5.263 10.229 6.760 1.00 90.12 230 GLY A CA 1
ATOM 1784 C C . GLY A 1 230 ? -6.577 10.144 7.530 1.00 90.12 230 GLY A C 1
ATOM 1785 O O . GLY A 1 230 ? -7.511 9.463 7.090 1.00 90.12 230 GLY A O 1
ATOM 1786 N N . TRP A 1 231 ? -6.670 10.802 8.687 1.00 93.88 231 TRP A N 1
ATOM 1787 C CA . TRP A 1 231 ? -7.790 10.675 9.607 1.00 93.88 231 TRP A CA 1
ATOM 1788 C C . TRP A 1 231 ? -8.977 11.567 9.235 1.00 93.88 231 TRP A C 1
ATOM 1790 O O . TRP A 1 231 ? -8.884 12.789 9.098 1.00 93.88 231 TRP A O 1
ATOM 1800 N N . LYS A 1 232 ? -10.167 10.969 9.153 1.00 89.88 232 LYS A N 1
ATOM 1801 C CA . LYS A 1 232 ? -11.393 11.668 8.762 1.00 89.88 232 LYS A CA 1
ATOM 1802 C C . LYS A 1 232 ? -12.169 12.200 9.970 1.00 89.88 232 LYS A C 1
ATOM 1804 O O . LYS A 1 232 ? -12.938 11.491 10.626 1.00 89.88 232 LYS A O 1
ATOM 1809 N N . ASN A 1 233 ? -12.002 13.498 10.227 1.00 80.56 233 ASN A N 1
ATOM 1810 C CA . ASN A 1 233 ? -12.633 14.196 11.355 1.00 80.56 233 ASN A CA 1
ATOM 1811 C C . ASN A 1 233 ? -13.981 14.864 11.044 1.00 80.56 233 ASN A C 1
ATOM 1813 O O . ASN A 1 233 ? -14.804 14.998 11.949 1.00 80.56 233 ASN A O 1
ATOM 1817 N N . GLY A 1 234 ? -14.208 15.306 9.803 1.00 76.06 234 GLY A N 1
ATOM 1818 C CA . GLY A 1 234 ? -15.368 16.132 9.447 1.00 76.06 234 GLY A CA 1
ATOM 1819 C C . GLY A 1 234 ? -16.706 15.390 9.510 1.00 76.06 234 GLY A C 1
ATOM 1820 O O . GLY A 1 234 ? -16.755 14.168 9.409 1.00 76.06 234 GLY A O 1
ATOM 1821 N N . ALA A 1 235 ? -17.811 16.126 9.640 1.00 69.81 235 ALA A N 1
ATOM 1822 C CA . ALA A 1 235 ? -19.132 15.590 9.310 1.00 69.81 235 ALA A CA 1
ATOM 1823 C C . ALA A 1 235 ? -19.212 15.360 7.785 1.00 69.81 235 ALA A C 1
ATOM 1825 O O . ALA A 1 235 ? -18.696 16.194 7.044 1.00 69.81 235 ALA A O 1
ATOM 1826 N N . PRO A 1 236 ? -19.835 14.281 7.282 1.00 73.94 236 PRO A N 1
ATOM 1827 C CA . PRO A 1 236 ? -20.442 13.157 8.002 1.00 73.94 236 PRO A CA 1
ATOM 1828 C C . PRO A 1 236 ? -19.439 12.040 8.360 1.00 73.94 236 PRO A C 1
ATOM 1830 O O . PRO A 1 236 ? -19.820 11.007 8.898 1.00 73.94 236 PRO A O 1
ATOM 1833 N N . ALA A 1 237 ? -18.152 12.209 8.058 1.00 74.94 237 ALA A N 1
ATOM 1834 C CA . ALA A 1 237 ? -17.138 11.162 8.160 1.00 74.94 237 ALA A CA 1
ATOM 1835 C C . ALA A 1 237 ? -16.898 10.616 9.582 1.00 74.94 237 ALA A C 1
ATOM 1837 O O . ALA A 1 237 ? -16.513 9.455 9.720 1.00 74.94 237 ALA A O 1
ATOM 1838 N N . TYR A 1 238 ? -17.185 11.377 10.646 1.00 81.88 238 TYR A N 1
ATOM 1839 C CA . TYR A 1 238 ? -17.119 10.841 12.013 1.00 81.88 238 TYR A CA 1
ATOM 1840 C C . TYR A 1 238 ? -18.139 9.716 12.284 1.00 81.88 238 TYR A C 1
ATOM 1842 O O . TYR A 1 238 ? -17.919 8.920 13.196 1.00 81.88 238 TYR A O 1
ATOM 1850 N N . ASP A 1 239 ? -19.213 9.573 11.491 1.00 86.31 239 ASP A N 1
ATOM 1851 C CA . ASP A 1 239 ? -20.115 8.410 11.586 1.00 86.31 239 ASP A CA 1
ATOM 1852 C C . ASP A 1 239 ? -19.406 7.103 11.189 1.00 86.31 239 ASP A C 1
ATOM 1854 O O . ASP A 1 239 ? -19.751 6.021 11.678 1.00 86.31 239 ASP A O 1
ATOM 1858 N N . GLY A 1 240 ? -18.348 7.194 10.375 1.00 89.50 240 GLY A N 1
ATOM 1859 C CA . GLY A 1 240 ? -17.436 6.085 10.086 1.00 89.50 240 GLY A CA 1
ATOM 1860 C C . GLY A 1 240 ? -16.646 5.609 11.309 1.00 89.50 240 GLY A C 1
ATOM 1861 O O . GLY A 1 240 ? -16.121 4.503 11.284 1.00 89.50 240 GLY A O 1
ATOM 1862 N N . ARG A 1 241 ? -16.610 6.400 12.393 1.00 93.38 241 ARG A N 1
ATOM 1863 C CA . ARG A 1 241 ? -15.930 6.097 13.668 1.00 93.38 241 ARG A CA 1
ATOM 1864 C C . ARG A 1 241 ? -16.888 5.693 14.789 1.00 93.38 241 ARG A C 1
ATOM 1866 O O . ARG A 1 241 ? -16.440 5.420 15.898 1.00 93.38 241 ARG A O 1
ATOM 1873 N N . ARG A 1 242 ? -18.199 5.669 14.527 1.00 94.31 242 ARG A N 1
ATOM 1874 C CA . ARG A 1 242 ? -19.248 5.478 15.536 1.00 94.31 242 ARG A CA 1
ATOM 1875 C C . ARG A 1 242 ? -19.531 4.005 15.846 1.00 94.31 242 ARG A C 1
ATOM 1877 O O . ARG A 1 242 ? -19.991 3.270 14.970 1.00 94.31 242 ARG A O 1
ATOM 1884 N N . LEU A 1 243 ? -19.422 3.624 17.115 1.00 95.56 243 LEU A N 1
ATOM 1885 C CA . LEU A 1 243 ? -19.897 2.347 17.650 1.00 95.56 243 LEU A CA 1
ATOM 1886 C C . LEU A 1 243 ? -21.257 2.558 18.321 1.00 95.56 243 LEU A C 1
ATOM 1888 O O . LEU A 1 243 ? -21.381 3.273 19.319 1.00 95.56 243 LEU A O 1
ATOM 1892 N N . SER A 1 244 ? -22.296 1.947 17.758 1.00 94.75 244 SER A N 1
ATOM 1893 C CA . SER A 1 244 ? -23.666 2.089 18.257 1.00 94.75 244 SER A CA 1
ATOM 1894 C C . SER A 1 244 ? -23.870 1.378 19.595 1.00 94.75 244 SER A C 1
ATOM 1896 O O . SER A 1 244 ? -23.311 0.314 19.835 1.00 94.75 244 SER A O 1
ATOM 1898 N N . ALA A 1 245 ? -24.708 1.971 20.446 1.00 94.50 245 ALA A N 1
ATOM 1899 C CA . ALA A 1 245 ? -25.168 1.383 21.700 1.00 94.50 245 ALA A CA 1
ATOM 1900 C C . ALA A 1 245 ? -25.802 -0.006 21.488 1.00 94.50 245 ALA A C 1
ATOM 1902 O O . ALA A 1 245 ? -26.604 -0.192 20.568 1.00 94.50 245 ALA A O 1
ATOM 1903 N N . GLY A 1 246 ? -25.463 -0.959 22.353 1.00 93.12 246 GLY A N 1
ATOM 1904 C CA . GLY A 1 246 ? -25.970 -2.331 22.361 1.00 93.12 246 GLY A CA 1
ATOM 1905 C C . GLY A 1 246 ? -25.526 -3.195 21.178 1.00 93.12 246 GLY A C 1
ATOM 1906 O O . GLY A 1 246 ? -26.242 -4.134 20.832 1.00 93.12 246 GLY A O 1
ATOM 1907 N N . GLN A 1 247 ? -24.420 -2.865 20.505 1.00 94.56 247 GLN A N 1
ATOM 1908 C CA . GLN A 1 247 ? -23.942 -3.582 19.316 1.00 94.56 247 GLN A CA 1
ATOM 1909 C C . GLN A 1 247 ? -22.467 -3.972 19.444 1.00 94.56 247 GLN A C 1
ATOM 1911 O O . GLN A 1 247 ? -21.675 -3.252 20.055 1.00 94.56 247 GLN A O 1
ATOM 1916 N N . THR A 1 248 ? -22.101 -5.078 18.796 1.00 96.50 248 THR A N 1
ATOM 1917 C CA . THR A 1 248 ? -20.710 -5.396 18.458 1.00 96.50 248 THR A CA 1
ATOM 1918 C C . THR A 1 248 ? -20.395 -4.798 17.094 1.00 96.50 248 THR A C 1
ATOM 1920 O O . THR A 1 248 ? -21.161 -4.964 16.149 1.00 96.50 248 THR A O 1
ATOM 1923 N N . THR A 1 249 ? -19.287 -4.070 17.005 1.00 97.12 249 THR A N 1
ATOM 1924 C CA . THR A 1 249 ? -18.774 -3.449 15.779 1.00 97.12 249 THR A CA 1
ATOM 1925 C C . THR A 1 249 ? -17.383 -4.004 15.497 1.00 97.12 249 THR A C 1
ATOM 1927 O O . THR A 1 249 ? -16.566 -4.101 16.414 1.00 97.12 249 THR A O 1
ATOM 1930 N N . LEU A 1 250 ? -17.101 -4.354 14.245 1.00 96.88 250 LEU A N 1
ATOM 1931 C CA . LEU A 1 250 ? -15.787 -4.828 13.830 1.00 96.88 250 LEU A CA 1
ATOM 1932 C C . LEU A 1 250 ? -14.905 -3.643 13.440 1.00 96.88 250 LEU A C 1
ATOM 1934 O O . LEU A 1 250 ? -15.215 -2.917 12.500 1.00 96.88 250 LEU A O 1
ATOM 1938 N N . VAL A 1 251 ? -13.789 -3.455 14.131 1.00 97.75 251 VAL A N 1
ATOM 1939 C CA . VAL A 1 251 ? -12.721 -2.544 13.714 1.00 97.75 251 VAL A CA 1
ATOM 1940 C C . VAL A 1 251 ? -11.759 -3.340 12.844 1.00 97.75 251 VAL A C 1
ATOM 1942 O O . VAL A 1 251 ? -11.186 -4.326 13.299 1.00 97.75 251 VAL A O 1
ATOM 1945 N N . GLN A 1 252 ? -11.596 -2.942 11.588 1.00 97.62 252 GLN A N 1
ATOM 1946 C CA . GLN A 1 252 ? -10.702 -3.613 10.651 1.00 97.62 252 GLN A CA 1
ATOM 1947 C C . GLN A 1 252 ? -9.550 -2.693 10.278 1.00 97.62 252 GLN A C 1
ATOM 1949 O O . GLN A 1 252 ? -9.783 -1.556 9.868 1.00 97.62 252 GLN A O 1
ATOM 1954 N N . MET A 1 253 ? -8.330 -3.211 10.354 1.00 97.75 253 MET A N 1
ATOM 1955 C CA . MET A 1 253 ? -7.124 -2.585 9.822 1.00 97.75 253 MET A CA 1
ATOM 1956 C C . MET A 1 253 ? -6.610 -3.446 8.673 1.00 97.75 253 MET A C 1
ATOM 1958 O O . MET A 1 253 ? -6.337 -4.631 8.855 1.00 97.75 253 MET A O 1
ATOM 1962 N N . ALA A 1 254 ? -6.530 -2.871 7.478 1.00 95.56 254 ALA A N 1
ATOM 1963 C CA . ALA A 1 254 ? -6.079 -3.579 6.290 1.00 95.56 254 ALA A CA 1
ATOM 1964 C C . ALA A 1 254 ? -4.603 -3.310 6.029 1.00 95.56 254 ALA A C 1
ATOM 1966 O O . ALA A 1 254 ? -4.162 -2.157 6.049 1.00 95.56 254 ALA A O 1
ATOM 1967 N N . PHE A 1 255 ? -3.878 -4.362 5.685 1.00 94.81 255 PHE A N 1
ATOM 1968 C CA . PHE A 1 255 ? -2.482 -4.292 5.299 1.00 94.81 255 PHE A CA 1
ATOM 1969 C C . PHE A 1 255 ? -2.323 -4.599 3.815 1.00 94.81 255 PHE A C 1
ATOM 1971 O O . PHE A 1 255 ? -3.080 -5.385 3.242 1.00 94.81 255 PHE A O 1
ATOM 1978 N N . LEU A 1 256 ? -1.333 -3.967 3.196 1.00 86.31 256 LEU A N 1
ATOM 1979 C CA . LEU A 1 256 ? -0.958 -4.190 1.804 1.00 86.31 256 LEU A CA 1
ATOM 1980 C C . LEU A 1 256 ? 0.525 -4.564 1.724 1.00 86.31 256 LEU A C 1
ATOM 1982 O O . LEU A 1 256 ? 1.266 -4.414 2.697 1.00 86.31 256 LEU A O 1
ATOM 1986 N N . ASN A 1 257 ? 0.937 -5.100 0.571 1.00 78.38 257 ASN A N 1
ATOM 1987 C CA . ASN A 1 257 ? 2.296 -5.607 0.311 1.00 78.38 257 ASN A CA 1
ATOM 1988 C C . ASN A 1 257 ? 2.768 -6.689 1.293 1.00 78.38 257 ASN A C 1
ATOM 1990 O O . ASN A 1 257 ? 3.958 -6.819 1.577 1.00 78.38 257 ASN A O 1
ATOM 1994 N N . GLY A 1 258 ? 1.818 -7.436 1.846 1.00 78.19 258 GLY A N 1
ATOM 1995 C CA . GLY A 1 258 ? 2.078 -8.545 2.749 1.00 78.19 258 GLY A CA 1
ATOM 1996 C C . GLY A 1 258 ? 2.002 -9.897 2.065 1.00 78.19 258 GLY A C 1
ATOM 1997 O O . GLY A 1 258 ? 1.736 -9.972 0.864 1.00 78.19 258 GLY A O 1
ATOM 1998 N N . PRO A 1 259 ? 2.179 -10.973 2.844 1.00 75.88 259 PRO A N 1
ATOM 1999 C CA . PRO A 1 259 ? 1.869 -12.318 2.382 1.00 75.88 259 PRO A CA 1
ATOM 2000 C C . PRO A 1 259 ? 0.419 -12.407 1.895 1.00 75.88 259 PRO A C 1
ATOM 2002 O O . PRO A 1 259 ? -0.464 -11.740 2.435 1.00 75.88 259 PRO A O 1
ATOM 2005 N N . VAL A 1 260 ? 0.161 -13.301 0.934 1.00 74.19 260 VAL A N 1
ATOM 2006 C CA . VAL A 1 260 ? -1.201 -13.614 0.443 1.00 74.19 260 VAL A CA 1
ATOM 2007 C C . VAL A 1 260 ? -2.156 -13.974 1.590 1.00 74.19 260 VAL A C 1
ATOM 2009 O O . VAL A 1 260 ? -3.356 -13.709 1.514 1.00 74.19 260 VAL A O 1
ATOM 2012 N N . ASP A 1 261 ? -1.621 -14.581 2.653 1.00 81.19 261 ASP A N 1
ATOM 2013 C CA . ASP A 1 261 ? -2.355 -14.885 3.875 1.00 81.19 261 ASP A CA 1
ATOM 2014 C C . ASP A 1 261 ? -1.535 -14.521 5.121 1.00 81.19 261 ASP A C 1
ATOM 2016 O O . ASP A 1 261 ? -0.629 -15.259 5.527 1.00 81.19 261 ASP A O 1
ATOM 2020 N N . MET A 1 262 ? -1.888 -13.402 5.758 1.00 90.12 262 MET A N 1
ATOM 2021 C CA . MET A 1 262 ? -1.301 -12.909 7.009 1.00 90.12 262 MET A CA 1
ATOM 2022 C C . MET A 1 262 ? -1.333 -13.939 8.138 1.00 90.12 262 MET A C 1
ATOM 2024 O O . MET A 1 262 ? -0.436 -13.937 8.978 1.00 90.12 262 MET A O 1
ATOM 2028 N N . ARG A 1 263 ? -2.295 -14.870 8.143 1.00 87.19 263 ARG A N 1
ATOM 2029 C CA . ARG A 1 263 ? -2.378 -15.938 9.157 1.00 87.19 263 ARG A CA 1
ATOM 2030 C C . ARG A 1 263 ? -1.190 -16.901 9.125 1.00 87.19 263 ARG A C 1
ATOM 2032 O O . ARG A 1 263 ? -1.015 -17.680 10.055 1.00 87.19 263 ARG A O 1
ATOM 2039 N N . SER A 1 264 ? -0.390 -16.870 8.060 1.00 85.44 264 SER A N 1
ATOM 2040 C CA . SER A 1 264 ? 0.836 -17.668 7.957 1.00 85.44 264 SER A CA 1
ATOM 2041 C C . SER A 1 264 ? 2.007 -17.062 8.741 1.00 85.44 264 SER A C 1
ATOM 2043 O O . SER A 1 264 ? 2.986 -17.759 8.986 1.00 85.44 264 SER A O 1
ATOM 2045 N N . TYR A 1 265 ? 1.915 -15.781 9.114 1.00 88.50 265 TYR A N 1
ATOM 2046 C CA . TYR A 1 265 ? 2.997 -15.016 9.747 1.00 88.50 265 TYR A CA 1
ATOM 2047 C C . TYR A 1 265 ? 2.604 -14.417 11.092 1.00 88.50 265 TYR A C 1
ATOM 2049 O O . TYR A 1 265 ? 3.471 -14.239 11.938 1.00 88.50 265 TYR A O 1
ATOM 2057 N N . TYR A 1 266 ? 1.317 -14.139 11.286 1.00 91.50 266 TYR A N 1
ATOM 2058 C CA . TYR A 1 266 ? 0.800 -13.561 12.514 1.00 91.50 266 TYR A CA 1
ATOM 2059 C C . TYR A 1 266 ? -0.160 -14.498 13.222 1.00 91.50 266 TYR A C 1
ATOM 2061 O O . TYR A 1 266 ? -0.958 -15.209 12.601 1.00 91.50 266 TYR A O 1
ATOM 2069 N N . ILE A 1 267 ? -0.176 -14.376 14.539 1.00 91.75 267 ILE A N 1
ATOM 2070 C CA . ILE A 1 267 ? -1.282 -14.782 15.391 1.00 91.75 267 ILE A CA 1
ATOM 2071 C C . ILE A 1 267 ? -1.762 -13.586 16.230 1.00 91.75 267 ILE A C 1
ATOM 2073 O O . ILE A 1 267 ? -1.055 -12.586 16.327 1.00 91.75 267 ILE A O 1
ATOM 2077 N N . PRO A 1 268 ? -2.965 -13.633 16.839 1.00 91.88 268 PRO A N 1
ATOM 2078 C CA . PRO A 1 268 ? -3.520 -12.466 17.532 1.00 91.88 268 PRO A CA 1
ATOM 2079 C C . PRO A 1 268 ? -2.595 -11.854 18.597 1.00 91.88 268 PRO A C 1
ATOM 2081 O O . PRO A 1 268 ? -2.571 -10.639 18.743 1.00 91.88 268 PRO A O 1
ATOM 2084 N N . GLY A 1 269 ? -1.786 -12.678 19.276 1.00 91.00 269 GLY A N 1
ATOM 2085 C CA . GLY A 1 269 ? -0.821 -12.220 20.282 1.00 91.00 269 GLY A CA 1
ATOM 2086 C C . GLY A 1 269 ? 0.373 -11.427 19.741 1.00 91.00 269 GLY A C 1
ATOM 2087 O O . GLY A 1 269 ? 1.124 -10.877 20.539 1.00 91.00 269 GLY A O 1
ATOM 2088 N N . ASP A 1 270 ? 0.565 -11.345 18.420 1.00 92.25 270 ASP A N 1
ATOM 2089 C CA . ASP A 1 270 ? 1.559 -10.450 17.805 1.00 92.25 270 ASP A CA 1
ATOM 2090 C C . ASP A 1 270 ? 1.102 -8.982 17.786 1.00 92.25 270 ASP A C 1
ATOM 2092 O O . ASP A 1 270 ? 1.909 -8.090 17.534 1.00 92.25 270 ASP A O 1
ATOM 2096 N N . PHE A 1 271 ? -0.181 -8.737 18.075 1.00 95.19 271 PHE A N 1
ATOM 2097 C CA . PHE A 1 271 ? -0.790 -7.409 18.192 1.00 95.19 271 PHE A CA 1
ATOM 2098 C C . PHE A 1 271 ? -0.991 -6.989 19.659 1.00 95.19 271 PHE A C 1
ATOM 2100 O O . PHE A 1 271 ? -1.644 -5.976 19.930 1.00 95.19 271 PHE A O 1
ATOM 2107 N N . ASP A 1 272 ? -0.450 -7.751 20.615 1.00 93.12 272 ASP A N 1
ATOM 2108 C CA . ASP A 1 272 ? -0.543 -7.435 22.039 1.00 93.12 272 ASP A CA 1
ATOM 2109 C C . ASP A 1 272 ? 0.095 -6.066 22.351 1.00 93.12 272 ASP A C 1
ATOM 2111 O O . ASP A 1 272 ? 1.154 -5.686 21.842 1.00 93.12 272 ASP A O 1
ATOM 2115 N N . GLY A 1 273 ? -0.573 -5.301 23.213 1.00 93.62 273 GLY A N 1
ATOM 2116 C CA . GLY A 1 273 ? -0.221 -3.919 23.544 1.00 93.62 273 GLY A CA 1
ATOM 2117 C C . GLY A 1 273 ? -0.912 -2.869 22.670 1.00 93.62 273 GLY A C 1
ATOM 2118 O O . GLY A 1 273 ? -0.951 -1.705 23.072 1.00 93.62 273 GLY A O 1
ATOM 2119 N N . SER A 1 274 ? -1.526 -3.264 21.549 1.00 97.31 274 SER A N 1
ATOM 2120 C CA . SER A 1 274 ? -2.355 -2.360 20.741 1.00 97.31 274 SER A CA 1
ATOM 2121 C C . SER A 1 274 ? -3.498 -1.779 21.571 1.00 97.31 274 SER A C 1
ATOM 2123 O O . SER A 1 274 ? -4.124 -2.494 22.348 1.00 97.31 274 SER A O 1
ATOM 2125 N N . THR A 1 275 ? -3.824 -0.502 21.400 1.00 98.06 275 THR A N 1
ATOM 2126 C CA . THR A 1 275 ? -4.880 0.188 22.143 1.00 98.06 275 THR A CA 1
ATOM 2127 C C . THR A 1 275 ? -5.792 0.997 21.220 1.00 98.06 275 THR A C 1
ATOM 2129 O O . THR A 1 275 ? -5.355 1.855 20.454 1.00 98.06 275 THR A O 1
ATOM 2132 N N . LEU A 1 276 ? -7.099 0.760 21.336 1.00 97.81 276 LEU A N 1
ATOM 2133 C CA . LEU A 1 276 ? -8.141 1.586 20.731 1.00 97.81 276 LEU A CA 1
ATOM 2134 C C . LEU A 1 276 ? -8.642 2.606 21.751 1.00 97.81 276 LEU A C 1
ATOM 2136 O O . LEU A 1 276 ? -9.081 2.235 22.841 1.00 97.81 276 LEU A O 1
ATOM 2140 N N . TYR A 1 277 ? -8.625 3.885 21.387 1.00 97.62 277 TYR A N 1
ATOM 2141 C CA . TYR A 1 277 ? -9.146 4.965 22.216 1.00 97.62 277 TYR A CA 1
ATOM 2142 C C . TYR A 1 277 ? -10.514 5.416 21.719 1.00 97.62 277 TYR A C 1
ATOM 2144 O O . TYR A 1 277 ? -10.731 5.586 20.514 1.00 97.62 277 TYR A O 1
ATOM 2152 N N . PHE A 1 278 ? -11.426 5.655 22.658 1.00 96.62 278 PHE A N 1
ATOM 2153 C CA . PHE A 1 278 ? -12.791 6.076 22.374 1.00 96.62 278 PHE A CA 1
ATOM 2154 C C . PHE A 1 278 ? -13.127 7.390 23.070 1.00 96.62 278 PHE A C 1
ATOM 2156 O O . PHE A 1 278 ? -12.725 7.646 24.203 1.00 96.62 278 PHE A O 1
ATOM 2163 N N . SER A 1 279 ? -13.922 8.200 22.387 1.00 94.38 279 SER A N 1
ATOM 2164 C CA . SER A 1 279 ? -14.559 9.395 22.916 1.00 94.38 279 SER A CA 1
ATOM 2165 C C . SER A 1 279 ? -16.002 9.095 23.297 1.00 94.38 279 SER A C 1
ATOM 2167 O O . SER A 1 279 ? -16.746 8.457 22.541 1.00 94.38 279 SER A O 1
ATOM 2169 N N . LEU A 1 280 ? -16.401 9.627 24.445 1.00 92.12 280 LEU A N 1
ATOM 2170 C CA . LEU A 1 280 ? -17.780 9.712 24.913 1.00 92.12 280 LEU A CA 1
ATOM 2171 C C . LEU A 1 280 ? -18.486 10.955 24.351 1.00 92.12 280 LEU A C 1
ATOM 2173 O O . LEU A 1 280 ? -19.711 11.061 24.411 1.00 92.12 280 LEU A O 1
ATOM 2177 N N . GLN A 1 281 ? -17.720 11.897 23.792 1.00 88.50 281 GLN A N 1
ATOM 2178 C CA . GLN A 1 281 ? -18.237 13.110 23.179 1.00 88.50 281 GLN A CA 1
ATOM 2179 C C . GLN A 1 281 ? -18.605 12.883 21.716 1.00 88.50 281 GLN A C 1
ATOM 2181 O O . GLN A 1 281 ? -17.980 12.119 20.975 1.00 88.50 281 GLN A O 1
ATOM 2186 N N . TRP A 1 282 ? -19.630 13.609 21.278 1.00 83.69 282 TRP A N 1
ATOM 2187 C CA . TRP A 1 282 ? -20.031 13.592 19.881 1.00 83.69 282 TRP A CA 1
ATOM 2188 C C . TRP A 1 282 ? -18.890 14.081 18.980 1.00 83.69 282 TRP A C 1
ATOM 2190 O O . TRP A 1 282 ? -18.290 15.122 19.240 1.00 83.69 282 TRP A O 1
ATOM 2200 N N . GLY A 1 283 ? -18.601 13.338 17.909 1.00 79.25 283 GLY A N 1
ATOM 2201 C CA . GLY A 1 283 ? -17.554 13.691 16.944 1.00 79.25 283 GLY A CA 1
ATOM 2202 C C . GLY A 1 283 ? -16.151 13.179 17.288 1.00 79.25 283 GLY A C 1
ATOM 2203 O O . GLY A 1 283 ? -15.251 13.296 16.455 1.00 79.25 283 GLY A O 1
ATOM 2204 N N . GLY A 1 284 ? -15.949 12.540 18.444 1.00 83.06 284 GLY A N 1
ATOM 2205 C CA . GLY A 1 284 ? -14.735 11.761 18.675 1.00 83.06 284 GLY A CA 1
ATOM 2206 C C . GLY A 1 284 ? -13.476 12.568 18.991 1.00 83.06 284 GLY A C 1
ATOM 2207 O O . GLY A 1 284 ? -12.406 12.172 18.537 1.00 83.06 284 GLY A O 1
ATOM 2208 N N . SER A 1 285 ? -13.591 13.707 19.680 1.00 84.06 285 SER A N 1
ATOM 2209 C CA . SER A 1 285 ? -12.481 14.645 19.935 1.00 84.06 285 SER A CA 1
ATOM 2210 C C . SER A 1 285 ? -11.648 14.331 21.184 1.00 84.06 285 SER A C 1
ATOM 2212 O O . SER A 1 285 ? -10.575 14.904 21.364 1.00 84.06 285 SER A O 1
ATOM 2214 N N . THR A 1 286 ? -12.127 13.442 22.053 1.00 88.06 286 THR A N 1
ATOM 2215 C CA . THR A 1 286 ? -11.489 13.093 23.333 1.00 88.06 286 THR A CA 1
ATOM 2216 C C . THR A 1 286 ? -11.079 11.622 23.381 1.00 88.06 286 THR A C 1
ATOM 2218 O O . THR A 1 286 ? -11.627 10.783 22.671 1.00 88.06 286 THR A O 1
ATOM 2221 N N . GLN A 1 287 ? -10.101 11.287 24.219 1.00 87.38 287 GLN A N 1
ATOM 2222 C CA . GLN A 1 287 ? -9.647 9.910 24.463 1.00 87.38 287 GLN A CA 1
ATOM 2223 C C . GLN A 1 287 ? -10.084 9.491 25.870 1.00 87.38 287 GLN A C 1
ATOM 2225 O O . GLN A 1 287 ? -9.269 9.358 26.777 1.00 87.38 287 GLN A O 1
ATOM 2230 N N . ASP A 1 288 ? -11.395 9.384 26.067 1.00 90.69 288 ASP A N 1
ATOM 2231 C CA . ASP A 1 288 ? -11.999 9.155 27.383 1.00 90.69 288 ASP A CA 1
ATOM 2232 C C . ASP A 1 288 ? -11.841 7.699 27.841 1.00 90.69 288 ASP A C 1
ATOM 2234 O O . ASP A 1 288 ? -11.663 7.434 29.028 1.00 90.69 288 ASP A O 1
ATOM 2238 N N . CYS A 1 289 ? -11.896 6.760 26.892 1.00 94.06 289 CYS A N 1
ATOM 2239 C CA . CYS A 1 289 ? -11.781 5.328 27.140 1.00 94.06 289 CYS A CA 1
ATOM 2240 C C . CYS A 1 289 ? -10.627 4.728 26.342 1.00 94.06 289 CYS A C 1
ATOM 2242 O O . CYS A 1 289 ? -10.341 5.178 25.234 1.00 94.06 289 CYS A O 1
ATOM 2244 N N . ALA A 1 290 ? -10.030 3.662 26.869 1.00 96.44 290 ALA A N 1
ATOM 2245 C CA . ALA A 1 290 ? -9.021 2.865 26.185 1.00 96.44 290 ALA A CA 1
ATOM 2246 C C . ALA A 1 290 ? -9.377 1.378 26.305 1.00 96.44 290 ALA A C 1
ATOM 2248 O O . ALA A 1 290 ? -9.678 0.903 27.400 1.00 96.44 290 ALA A O 1
ATOM 2249 N N . LEU A 1 291 ? -9.349 0.661 25.183 1.00 96.00 291 LEU A N 1
ATOM 2250 C CA . LEU A 1 291 ? -9.415 -0.796 25.128 1.00 96.00 291 LEU A CA 1
ATOM 2251 C C . LEU A 1 291 ? -8.096 -1.312 24.572 1.00 96.00 291 LEU A C 1
ATOM 2253 O O . LEU A 1 291 ? -7.784 -1.079 23.404 1.00 96.00 291 LEU A O 1
ATOM 2257 N N . THR A 1 292 ? -7.337 -2.001 25.413 1.00 96.12 292 THR A N 1
ATOM 2258 C CA . THR A 1 292 ? -6.066 -2.614 25.030 1.00 96.12 292 THR A CA 1
ATOM 2259 C C . THR A 1 292 ? -6.300 -4.061 24.605 1.00 96.12 292 THR A C 1
ATOM 2261 O O . THR A 1 292 ? -7.107 -4.769 25.203 1.00 96.12 292 THR A O 1
ATOM 2264 N N . ILE A 1 293 ? -5.613 -4.482 23.548 1.00 93.88 293 ILE A N 1
ATOM 2265 C CA . ILE A 1 293 ? -5.488 -5.874 23.136 1.00 93.88 293 ILE A CA 1
ATOM 2266 C C . ILE A 1 293 ? -4.389 -6.488 23.992 1.00 93.88 293 ILE A C 1
ATOM 2268 O O . ILE A 1 293 ? -3.218 -6.126 23.871 1.00 93.88 293 ILE A O 1
ATOM 2272 N N . ASP A 1 294 ? -4.772 -7.386 24.883 1.00 89.12 294 ASP A N 1
ATOM 2273 C CA . ASP A 1 294 ? -3.861 -8.090 25.765 1.00 89.12 294 ASP A CA 1
ATOM 2274 C C . ASP A 1 294 ? -4.287 -9.549 25.956 1.00 89.12 294 ASP A C 1
ATOM 2276 O O . ASP A 1 294 ? -5.422 -9.950 25.690 1.00 89.12 294 ASP A O 1
ATOM 2280 N N . SER A 1 295 ? -3.358 -10.358 26.465 1.00 78.38 295 SER A N 1
ATOM 2281 C CA . SER A 1 295 ? -3.623 -11.728 26.918 1.00 78.38 295 SER A CA 1
ATOM 2282 C C . SER A 1 295 ? -3.992 -12.727 25.815 1.00 78.38 295 SER A C 1
ATOM 2284 O O . SER A 1 295 ? -4.490 -13.817 26.125 1.00 78.38 295 SER A O 1
ATOM 2286 N N . TYR A 1 296 ? -3.707 -12.426 24.546 1.00 78.00 296 TYR A N 1
ATOM 2287 C CA . TYR A 1 296 ? -3.700 -13.458 23.515 1.00 78.00 296 TYR A CA 1
ATOM 2288 C C . TYR A 1 296 ? -2.391 -14.242 23.629 1.00 78.00 296 TYR A C 1
ATOM 2290 O O . TYR A 1 296 ? -1.345 -13.668 23.917 1.00 78.00 296 TYR A O 1
ATOM 2298 N N . PRO A 1 297 ? -2.401 -15.575 23.464 1.00 54.81 297 PRO A N 1
ATOM 2299 C CA . PRO A 1 297 ? -1.167 -16.337 23.543 1.00 54.81 297 PRO A CA 1
ATOM 2300 C C . PRO A 1 297 ? -0.235 -15.875 22.420 1.00 54.81 297 PRO A C 1
ATOM 2302 O O . PRO A 1 297 ? -0.451 -16.239 21.270 1.00 54.81 297 PRO A O 1
ATOM 2305 N N . THR A 1 298 ? 0.791 -15.085 22.738 1.00 51.25 298 THR A N 1
ATOM 2306 C CA . THR A 1 298 ? 1.936 -14.865 21.849 1.00 51.25 298 THR A CA 1
ATOM 2307 C C . THR A 1 298 ? 2.639 -16.214 21.708 1.00 51.25 298 THR A C 1
ATOM 2309 O O . THR A 1 298 ? 2.918 -16.865 22.729 1.00 51.25 298 THR A O 1
ATOM 2312 N N . PRO A 1 299 ? 2.908 -16.710 20.489 1.00 44.38 299 PRO A N 1
ATOM 2313 C CA . PRO A 1 299 ? 3.607 -17.969 20.377 1.00 44.38 299 PRO A CA 1
ATOM 2314 C C . PRO A 1 299 ? 5.019 -17.714 20.904 1.00 44.38 299 PRO A C 1
ATOM 2316 O O . PRO A 1 299 ? 5.619 -16.667 20.664 1.00 44.38 299 PRO A O 1
ATOM 2319 N N . THR A 1 300 ? 5.572 -18.666 21.653 1.00 47.97 300 THR A N 1
ATOM 2320 C CA . THR A 1 300 ? 7.017 -18.633 21.901 1.00 47.97 300 THR A CA 1
ATOM 2321 C C . THR A 1 300 ? 7.679 -18.584 20.525 1.00 47.97 300 THR A C 1
ATOM 2323 O O . THR A 1 300 ? 7.346 -19.460 19.722 1.00 47.97 300 THR A O 1
ATOM 2326 N N . PRO A 1 301 ? 8.529 -17.580 20.221 1.00 46.22 301 PRO A N 1
ATOM 2327 C CA . PRO A 1 301 ? 9.063 -17.394 18.882 1.00 46.22 301 PRO A CA 1
ATOM 2328 C C . PRO A 1 301 ? 9.644 -18.723 18.433 1.00 46.22 301 PRO A C 1
ATOM 2330 O O . PRO A 1 301 ? 10.530 -19.280 19.093 1.00 46.22 301 PRO A O 1
ATOM 2333 N N . VAL A 1 302 ? 9.079 -19.277 17.360 1.00 41.75 302 VAL A N 1
ATOM 2334 C CA . VAL A 1 302 ? 9.625 -20.484 16.763 1.00 41.75 302 VAL A CA 1
ATOM 2335 C C . VAL A 1 302 ? 10.964 -20.035 16.207 1.00 41.75 302 VAL A C 1
ATOM 2337 O O . VAL A 1 302 ? 11.036 -19.344 15.197 1.00 41.75 302 VAL A O 1
ATOM 2340 N N . SER A 1 303 ? 12.031 -20.338 16.943 1.00 42.34 303 SER A N 1
ATOM 2341 C CA . SER A 1 303 ? 13.407 -20.152 16.498 1.00 42.34 303 SER A CA 1
ATOM 2342 C C . SER A 1 303 ? 13.684 -21.201 15.425 1.00 42.34 303 SER A C 1
ATOM 2344 O O . SER A 1 303 ? 14.460 -22.139 15.611 1.00 42.34 303 SER A O 1
ATOM 2346 N N . GLU A 1 304 ? 12.973 -21.104 14.306 1.00 41.88 304 GLU A N 1
ATOM 2347 C CA . GLU A 1 304 ? 13.436 -21.716 13.084 1.00 41.88 304 GLU A CA 1
ATOM 2348 C C . GLU A 1 304 ? 14.646 -20.892 12.667 1.00 41.88 304 GLU A C 1
ATOM 2350 O O . GLU A 1 304 ? 14.551 -19.727 12.283 1.00 41.88 304 GLU A O 1
ATOM 2355 N N . THR A 1 305 ? 15.824 -21.493 12.833 1.00 43.66 305 THR A N 1
ATOM 2356 C CA . THR A 1 305 ? 17.024 -21.019 12.145 1.00 43.66 305 THR A CA 1
ATOM 2357 C C . THR A 1 305 ? 16.619 -20.877 10.680 1.00 43.66 305 THR A C 1
ATOM 2359 O O . THR A 1 305 ? 16.161 -21.887 10.140 1.00 43.66 305 THR A O 1
ATOM 2362 N N . PRO A 1 306 ? 16.710 -19.683 10.058 1.00 42.97 306 PRO A N 1
ATOM 2363 C CA . PRO A 1 306 ? 16.260 -19.493 8.688 1.00 42.97 306 PRO A CA 1
ATOM 2364 C C . PRO A 1 306 ? 16.947 -20.554 7.841 1.00 42.97 306 PRO A C 1
ATOM 2366 O O . PRO A 1 306 ? 18.172 -20.573 7.697 1.00 42.97 306 PRO A O 1
ATOM 2369 N N . THR A 1 307 ? 16.157 -21.522 7.380 1.00 49.28 307 THR A N 1
ATOM 2370 C CA . THR A 1 307 ? 16.647 -22.540 6.464 1.00 49.28 307 THR A CA 1
ATOM 2371 C C . THR A 1 307 ? 17.053 -21.756 5.235 1.00 49.28 307 THR A C 1
ATOM 2373 O O . THR A 1 307 ? 16.200 -21.062 4.694 1.00 49.28 307 THR A O 1
ATOM 2376 N N . PHE A 1 308 ? 18.346 -21.786 4.881 1.00 48.38 308 PHE A N 1
ATOM 2377 C CA . PHE A 1 308 ? 18.914 -21.040 3.755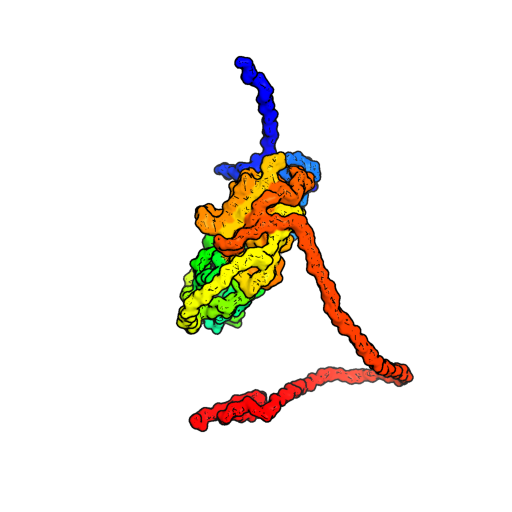 1.00 48.38 308 PHE A CA 1
ATOM 2378 C C . PHE A 1 308 ? 17.905 -20.981 2.611 1.00 48.38 308 PHE A C 1
ATOM 2380 O O . PHE A 1 308 ? 17.662 -22.000 1.959 1.00 48.38 308 PHE A O 1
ATOM 2387 N N . THR A 1 309 ? 17.297 -19.811 2.407 1.00 57.97 309 THR A N 1
ATOM 2388 C CA . THR A 1 309 ? 16.440 -19.584 1.252 1.00 57.97 309 THR A CA 1
ATOM 2389 C C . THR A 1 309 ? 17.316 -19.882 0.041 1.00 57.97 309 THR A C 1
ATOM 2391 O O . THR A 1 309 ? 18.400 -19.295 -0.062 1.00 57.97 309 THR A O 1
ATOM 2394 N N . PRO A 1 310 ? 16.958 -20.865 -0.803 1.00 67.38 310 PRO A N 1
ATOM 2395 C CA . PRO A 1 310 ? 17.795 -21.238 -1.929 1.00 67.38 310 PRO A CA 1
ATOM 2396 C C . PRO A 1 310 ? 18.077 -19.987 -2.758 1.00 67.38 310 PRO A C 1
ATOM 2398 O O . PRO A 1 310 ? 17.172 -19.199 -3.029 1.00 67.38 310 PRO A O 1
ATOM 2401 N N . GLN A 1 311 ? 19.348 -19.783 -3.104 1.00 79.75 311 GLN A N 1
ATOM 2402 C CA . GLN A 1 311 ? 19.752 -18.650 -3.926 1.00 79.75 311 GLN A CA 1
ATOM 2403 C C . GLN A 1 311 ? 18.933 -18.680 -5.229 1.00 79.75 311 GLN A C 1
ATOM 2405 O O . GLN A 1 311 ? 18.884 -19.736 -5.870 1.00 79.75 311 GLN A O 1
ATOM 2410 N N . PRO A 1 312 ? 18.274 -17.574 -5.614 1.00 84.88 312 PRO A N 1
ATOM 2411 C CA . PRO A 1 312 ? 17.396 -17.576 -6.774 1.00 84.88 312 PRO A CA 1
ATOM 2412 C C . PRO A 1 312 ? 18.192 -17.859 -8.047 1.00 84.88 312 PRO A C 1
ATOM 2414 O O . PRO A 1 312 ? 19.305 -17.362 -8.238 1.00 84.88 312 PRO A O 1
ATOM 2417 N N . VAL A 1 313 ? 17.615 -18.671 -8.929 1.00 93.12 313 VAL A N 1
ATOM 2418 C CA . VAL A 1 313 ? 18.215 -19.013 -10.218 1.00 93.12 313 VAL A CA 1
ATOM 2419 C C . VAL A 1 313 ? 17.689 -18.031 -11.259 1.00 93.12 313 VAL A C 1
ATOM 2421 O O . VAL A 1 313 ? 16.498 -17.995 -11.529 1.00 93.12 313 VAL A O 1
ATOM 2424 N N . CYS A 1 314 ? 18.564 -17.239 -11.880 1.00 95.06 314 CYS A N 1
ATOM 2425 C CA . CYS A 1 314 ? 18.116 -16.175 -12.789 1.00 95.06 314 CYS A CA 1
ATOM 2426 C C . CYS A 1 314 ? 17.349 -16.619 -14.020 1.00 95.06 314 CYS A C 1
ATOM 2428 O O . CYS A 1 314 ? 16.596 -15.829 -14.574 1.00 95.06 314 CYS A O 1
ATOM 2430 N N . SER A 1 315 ? 17.536 -17.862 -14.455 1.00 95.69 315 SER A N 1
ATOM 2431 C CA . SER A 1 315 ? 16.754 -18.416 -15.556 1.00 95.69 315 SER A CA 1
ATOM 2432 C C . SER A 1 315 ? 15.283 -18.631 -15.207 1.00 95.69 315 SER A C 1
ATOM 2434 O O . SER A 1 315 ? 14.504 -18.884 -16.118 1.00 95.69 315 SER A O 1
ATOM 2436 N N . ASP A 1 316 ? 14.913 -18.550 -13.926 1.00 95.38 316 ASP A N 1
ATOM 2437 C CA . ASP A 1 316 ? 13.529 -18.690 -13.474 1.00 95.38 316 ASP A CA 1
ATOM 2438 C C . ASP A 1 316 ? 12.733 -17.387 -13.622 1.00 95.38 316 ASP A C 1
ATOM 2440 O O . ASP A 1 316 ? 11.551 -17.362 -13.297 1.00 95.38 316 ASP A O 1
ATOM 2444 N N . TYR A 1 317 ? 13.359 -16.310 -14.097 1.00 96.38 317 TYR A N 1
ATOM 2445 C CA . TYR A 1 317 ? 12.712 -15.019 -14.280 1.00 96.38 317 TYR A CA 1
ATOM 2446 C C . TYR A 1 317 ? 12.897 -14.511 -15.703 1.00 96.38 317 TYR A C 1
ATOM 2448 O O . TYR A 1 317 ? 13.962 -14.663 -16.307 1.00 96.38 317 TYR A O 1
ATOM 2456 N N . SER A 1 318 ? 11.889 -13.813 -16.209 1.00 96.81 318 SER A N 1
ATOM 2457 C CA . SER A 1 318 ? 11.988 -13.035 -17.441 1.00 96.81 318 SER A CA 1
ATOM 2458 C C . SER A 1 318 ? 11.409 -11.646 -17.253 1.00 96.81 318 SER A C 1
ATOM 2460 O O . SER A 1 318 ? 10.411 -11.456 -16.564 1.00 96.81 318 SER A O 1
ATOM 2462 N N . VAL A 1 319 ? 12.055 -10.668 -17.886 1.00 97.25 319 VAL A N 1
ATOM 2463 C CA . VAL A 1 319 ? 11.593 -9.282 -17.955 1.00 97.25 319 VAL A CA 1
ATOM 2464 C C . VAL A 1 319 ? 11.327 -8.982 -19.420 1.00 97.25 319 VAL A C 1
ATOM 2466 O O . VAL A 1 319 ? 12.243 -9.005 -20.241 1.00 97.25 319 VAL A O 1
ATOM 2469 N N . LEU A 1 320 ? 10.070 -8.740 -19.761 1.00 96.94 320 LEU A N 1
ATOM 2470 C CA . LEU A 1 320 ? 9.608 -8.552 -21.130 1.00 96.94 320 LEU A CA 1
ATOM 2471 C C . LEU A 1 320 ? 9.112 -7.122 -21.315 1.00 96.94 320 LEU A C 1
ATOM 2473 O O . LEU A 1 320 ? 8.421 -6.575 -20.454 1.00 96.94 320 LEU A O 1
ATOM 2477 N N . PHE A 1 321 ? 9.418 -6.522 -22.461 1.00 97.44 321 PHE A N 1
ATOM 2478 C CA . PHE A 1 321 ? 8.788 -5.264 -22.839 1.00 97.44 321 PHE A CA 1
ATOM 2479 C C . PHE A 1 321 ? 7.320 -5.521 -23.196 1.00 97.44 321 PHE A C 1
ATOM 2481 O O . PHE A 1 321 ? 7.021 -6.308 -24.093 1.00 97.44 321 PHE A O 1
ATOM 2488 N N . GLY A 1 322 ? 6.397 -4.855 -22.504 1.00 96.19 322 GLY A N 1
ATOM 2489 C CA . GLY A 1 322 ? 4.967 -4.963 -22.766 1.00 96.19 322 GLY A CA 1
ATOM 2490 C C . GLY A 1 322 ? 4.515 -3.963 -23.825 1.00 96.19 322 GLY A C 1
ATOM 2491 O O . GLY A 1 322 ? 4.224 -4.327 -24.964 1.00 96.19 322 GLY A O 1
ATOM 2492 N N . ARG A 1 323 ? 4.393 -2.693 -23.431 1.00 96.19 323 ARG A N 1
ATOM 2493 C CA . ARG A 1 323 ? 3.925 -1.600 -24.300 1.00 96.19 323 ARG A CA 1
ATOM 2494 C C . ARG A 1 323 ? 4.285 -0.231 -23.730 1.00 96.19 323 ARG A C 1
ATOM 2496 O O . ARG A 1 323 ? 4.581 -0.105 -22.546 1.00 96.19 323 ARG A O 1
ATOM 2503 N N . PHE A 1 324 ? 4.170 0.792 -24.569 1.00 97.06 324 PHE A N 1
ATOM 2504 C CA . PHE A 1 324 ? 4.032 2.166 -24.098 1.00 97.06 324 PHE A CA 1
ATOM 2505 C C . PHE A 1 324 ? 2.586 2.438 -23.693 1.00 97.06 324 PHE A C 1
ATOM 2507 O O . PHE A 1 324 ? 1.656 1.994 -24.371 1.00 97.06 324 PHE A O 1
ATOM 2514 N N . GLU A 1 325 ? 2.424 3.192 -22.621 1.00 96.19 325 GLU A N 1
ATOM 2515 C CA . GLU A 1 325 ? 1.152 3.674 -22.098 1.00 96.19 325 GLU A CA 1
ATOM 2516 C C . GLU A 1 325 ? 1.077 5.199 -22.228 1.00 96.19 325 GLU A C 1
ATOM 2518 O O . GLU A 1 325 ? 2.048 5.861 -22.606 1.00 96.19 325 GLU A O 1
ATOM 2523 N N . SER A 1 326 ? -0.107 5.765 -21.987 1.00 93.31 326 SER A N 1
ATOM 2524 C CA . SER A 1 326 ? -0.270 7.218 -21.868 1.00 93.31 326 SER A CA 1
ATOM 2525 C C . SER A 1 326 ? 0.519 7.770 -20.678 1.00 93.31 326 SER A C 1
ATOM 2527 O O . SER A 1 326 ? 0.905 7.019 -19.787 1.00 93.31 326 SER A O 1
ATOM 2529 N N . ASN A 1 327 ? 0.695 9.091 -20.646 1.00 93.56 327 ASN A N 1
ATOM 2530 C CA . ASN A 1 327 ? 1.397 9.798 -19.574 1.00 93.56 327 ASN A CA 1
ATOM 2531 C C . ASN A 1 327 ? 2.874 9.401 -19.424 1.00 93.56 327 ASN A C 1
ATOM 2533 O O . ASN A 1 327 ? 3.371 9.312 -18.319 1.00 93.56 327 ASN A O 1
ATOM 2537 N N . GLY A 1 328 ? 3.567 9.090 -20.525 1.00 94.75 328 GLY A N 1
ATOM 2538 C CA . GLY A 1 328 ? 4.990 8.739 -20.456 1.00 94.75 328 GLY A CA 1
ATOM 2539 C C . GLY A 1 328 ? 5.320 7.361 -19.859 1.00 94.75 328 GLY A C 1
ATOM 2540 O O . GLY A 1 328 ? 6.490 7.003 -19.799 1.00 94.75 328 GLY A O 1
ATOM 2541 N N . VAL A 1 329 ? 4.333 6.537 -19.500 1.00 97.56 329 VAL A N 1
ATOM 2542 C CA . VAL A 1 329 ? 4.566 5.242 -18.840 1.00 97.56 329 VAL A CA 1
ATOM 2543 C C . VAL A 1 329 ? 5.080 4.162 -19.809 1.00 97.56 329 VAL A C 1
ATOM 2545 O O . VAL A 1 329 ? 4.577 3.984 -20.926 1.00 97.56 329 VAL A O 1
ATOM 2548 N N . VAL A 1 330 ? 6.035 3.353 -19.347 1.00 97.88 330 VAL A N 1
ATOM 2549 C CA . VAL A 1 330 ? 6.450 2.085 -19.966 1.00 97.88 330 VAL A CA 1
ATOM 2550 C C . VAL A 1 330 ? 5.954 0.916 -19.120 1.00 97.88 330 VAL A C 1
ATOM 2552 O O . VAL A 1 330 ? 6.239 0.819 -17.929 1.00 97.88 330 VAL A O 1
ATOM 2555 N N . HIS A 1 331 ? 5.227 -0.005 -19.748 1.00 97.75 331 HIS A N 1
ATOM 2556 C CA . HIS A 1 331 ? 4.776 -1.240 -19.119 1.00 97.75 331 HIS A CA 1
ATOM 2557 C C . HIS A 1 331 ? 5.728 -2.388 -19.450 1.00 97.75 331 HIS A C 1
ATOM 2559 O O . HIS A 1 331 ? 5.877 -2.773 -20.615 1.00 97.75 331 HIS A O 1
ATOM 2565 N N . LEU A 1 332 ? 6.320 -2.963 -18.411 1.00 98.06 332 LEU A N 1
ATOM 2566 C CA . LEU A 1 332 ? 7.125 -4.174 -18.447 1.00 98.06 332 LEU A CA 1
ATOM 2567 C C . LEU A 1 332 ? 6.348 -5.330 -17.804 1.00 98.06 332 LEU A C 1
ATOM 2569 O O . LEU A 1 332 ? 5.538 -5.130 -16.900 1.00 98.06 332 LEU A O 1
ATOM 2573 N N . VAL A 1 333 ? 6.608 -6.549 -18.265 1.00 97.12 333 VAL A N 1
ATOM 2574 C CA . VAL A 1 333 ? 6.007 -7.775 -17.729 1.00 97.12 333 VAL A CA 1
ATOM 2575 C C . VAL A 1 333 ? 7.107 -8.633 -17.126 1.00 97.12 333 VAL A C 1
ATOM 2577 O O . VAL A 1 333 ? 8.070 -8.983 -17.805 1.00 97.12 333 VAL A O 1
ATOM 2580 N N . LEU A 1 334 ? 6.968 -8.953 -15.846 1.00 96.88 334 LEU A N 1
ATOM 2581 C CA . LEU A 1 334 ? 7.860 -9.833 -15.107 1.00 96.88 334 LEU A CA 1
ATOM 2582 C C . LEU A 1 334 ? 7.175 -11.191 -15.000 1.00 96.88 334 LEU A C 1
ATOM 2584 O O . LEU A 1 334 ? 6.012 -11.266 -14.614 1.00 96.88 334 LEU A O 1
ATOM 2588 N N . GLU A 1 335 ? 7.880 -12.266 -15.317 1.00 96.44 335 GLU A N 1
ATOM 2589 C CA . GLU A 1 335 ? 7.377 -13.629 -15.133 1.00 96.44 335 GLU A CA 1
ATOM 2590 C C . GLU A 1 335 ? 8.335 -14.392 -14.224 1.00 96.44 335 GLU A C 1
ATOM 2592 O O . GLU A 1 335 ? 9.551 -14.221 -14.326 1.00 96.44 335 GLU A O 1
ATOM 2597 N N . SER A 1 336 ? 7.787 -15.219 -13.333 1.00 94.75 336 SER A N 1
ATOM 2598 C CA . SER A 1 336 ? 8.545 -16.076 -12.422 1.00 94.75 336 SER A CA 1
ATOM 2599 C C . SER A 1 336 ? 8.107 -17.528 -12.567 1.00 94.75 336 SER A C 1
ATOM 2601 O O . SER A 1 336 ? 6.931 -17.852 -12.429 1.00 94.75 336 SER A O 1
ATOM 2603 N N . THR A 1 337 ? 9.056 -18.434 -12.779 1.00 94.62 337 THR A N 1
ATOM 2604 C CA . THR A 1 337 ? 8.884 -19.883 -12.600 1.00 94.62 337 THR A CA 1
ATOM 2605 C C . THR A 1 337 ? 9.550 -20.384 -11.321 1.00 94.62 337 THR A C 1
ATOM 2607 O O . THR A 1 337 ? 9.648 -21.596 -11.115 1.00 94.62 337 THR A O 1
ATOM 2610 N N . ALA A 1 338 ? 10.033 -19.474 -10.470 1.00 88.56 338 ALA A N 1
ATOM 2611 C CA . ALA A 1 338 ? 10.724 -19.823 -9.241 1.00 88.56 338 ALA A CA 1
ATOM 2612 C C . ALA A 1 338 ? 9.769 -20.515 -8.251 1.00 88.56 338 ALA A C 1
ATOM 2614 O O . ALA A 1 338 ? 8.575 -20.214 -8.223 1.00 88.56 338 ALA A O 1
ATOM 2615 N N . PRO A 1 339 ? 10.264 -21.437 -7.407 1.00 83.06 339 PRO A N 1
ATOM 2616 C CA . PRO A 1 339 ? 9.425 -22.180 -6.466 1.00 83.06 339 PRO A CA 1
ATOM 2617 C C . PRO A 1 339 ? 9.068 -21.386 -5.200 1.00 83.06 339 PRO A C 1
ATOM 2619 O O . PRO A 1 339 ? 8.285 -21.867 -4.382 1.00 83.06 339 PRO A O 1
ATOM 2622 N N . SER A 1 340 ? 9.660 -20.207 -5.006 1.00 80.38 340 SER A N 1
ATOM 2623 C CA . SER A 1 340 ? 9.475 -19.359 -3.829 1.00 80.38 340 SER A CA 1
ATOM 2624 C C . SER A 1 340 ? 9.400 -17.887 -4.220 1.00 80.38 340 SER A C 1
ATOM 2626 O O . SER A 1 340 ? 9.990 -17.478 -5.222 1.00 80.38 340 SER A O 1
ATOM 2628 N N . TYR A 1 341 ? 8.712 -17.104 -3.390 1.00 83.62 341 TYR A N 1
ATOM 2629 C CA . TYR A 1 341 ? 8.715 -15.647 -3.469 1.00 83.62 341 TYR A CA 1
ATOM 2630 C C . TYR A 1 341 ? 10.145 -15.113 -3.557 1.00 83.62 341 TYR A C 1
ATOM 2632 O O . TYR A 1 341 ? 11.027 -15.577 -2.824 1.00 83.62 341 TYR A O 1
ATOM 2640 N N . THR A 1 342 ? 10.371 -14.136 -4.435 1.00 87.44 342 THR A N 1
ATOM 2641 C CA . THR A 1 342 ? 11.675 -13.484 -4.565 1.00 87.44 342 THR A CA 1
ATOM 2642 C C . THR A 1 342 ? 11.521 -11.968 -4.639 1.00 87.44 342 THR A C 1
ATOM 2644 O O . THR A 1 342 ? 10.804 -11.471 -5.513 1.00 87.44 342 THR A O 1
ATOM 2647 N N . PRO A 1 343 ? 12.191 -11.219 -3.743 1.00 89.19 343 PRO A N 1
ATOM 2648 C CA . PRO A 1 343 ? 12.092 -9.770 -3.718 1.00 89.19 343 PRO A CA 1
ATOM 2649 C C . PRO A 1 343 ? 12.777 -9.157 -4.940 1.00 89.19 343 PRO A C 1
ATOM 2651 O O . PRO A 1 343 ? 13.822 -9.634 -5.383 1.00 89.19 343 PRO A O 1
ATOM 2654 N N . ILE A 1 344 ? 12.214 -8.069 -5.449 1.00 92.25 344 ILE A N 1
ATOM 2655 C CA . ILE A 1 344 ? 12.899 -7.137 -6.338 1.00 92.25 344 ILE A CA 1
ATOM 2656 C C . ILE A 1 344 ? 13.711 -6.222 -5.423 1.00 92.25 344 ILE A C 1
ATOM 2658 O O . ILE A 1 344 ? 13.143 -5.554 -4.568 1.00 92.25 344 ILE A O 1
ATOM 2662 N N . THR A 1 345 ? 15.030 -6.218 -5.573 1.00 91.56 345 THR A N 1
ATOM 2663 C CA . THR A 1 345 ? 15.959 -5.442 -4.727 1.00 91.56 345 THR A CA 1
ATOM 2664 C C . THR A 1 345 ? 16.670 -4.341 -5.512 1.00 91.56 345 THR A C 1
ATOM 2666 O O . THR A 1 345 ? 17.419 -3.534 -4.955 1.00 91.56 345 THR A O 1
ATOM 2669 N N . GLY A 1 346 ? 16.444 -4.291 -6.825 1.00 93.38 346 GLY A N 1
ATOM 2670 C CA . GLY A 1 346 ? 16.886 -3.180 -7.643 1.00 93.38 346 GLY A CA 1
ATOM 2671 C C . GLY A 1 346 ? 16.346 -3.203 -9.064 1.00 93.38 346 GLY A C 1
ATOM 2672 O O . GLY A 1 346 ? 15.852 -4.216 -9.556 1.00 93.38 346 GLY A O 1
ATOM 2673 N N . ALA A 1 347 ? 16.486 -2.076 -9.742 1.00 95.25 347 ALA A N 1
ATOM 2674 C CA . ALA A 1 347 ? 16.231 -1.908 -11.160 1.00 95.25 347 ALA A CA 1
ATOM 2675 C C . ALA A 1 347 ? 17.257 -0.928 -11.738 1.00 95.25 347 ALA A C 1
ATOM 2677 O O . ALA A 1 347 ? 17.556 0.102 -11.141 1.00 95.25 347 ALA A O 1
ATOM 2678 N N . MET A 1 348 ? 17.804 -1.237 -12.906 1.00 96.44 348 MET A N 1
ATOM 2679 C CA . MET A 1 348 ? 18.581 -0.288 -13.694 1.00 96.44 348 MET A CA 1
ATOM 2680 C C . MET A 1 348 ? 17.762 0.044 -14.931 1.00 96.44 348 MET A C 1
ATOM 2682 O O . MET A 1 348 ? 17.629 -0.794 -15.819 1.00 96.44 348 MET A O 1
ATOM 2686 N N . ILE A 1 349 ? 17.203 1.247 -14.994 1.00 97.38 349 ILE A N 1
ATOM 2687 C CA . ILE A 1 349 ? 16.393 1.688 -16.129 1.00 97.38 349 ILE A CA 1
ATOM 2688 C C . ILE A 1 349 ? 17.281 2.485 -17.076 1.00 97.38 349 ILE A C 1
ATOM 2690 O O . ILE A 1 349 ? 17.904 3.472 -16.688 1.00 97.38 349 ILE A O 1
ATOM 2694 N N . THR A 1 350 ? 17.356 2.046 -18.328 1.00 97.75 350 THR A N 1
ATOM 2695 C CA . THR A 1 350 ? 18.113 2.722 -19.388 1.00 97.75 350 THR A CA 1
ATOM 2696 C C . THR A 1 350 ? 17.140 3.205 -20.453 1.00 97.75 350 THR A C 1
ATOM 2698 O O . THR A 1 350 ? 16.184 2.502 -20.761 1.00 97.75 350 THR A O 1
ATOM 2701 N N . TRP A 1 351 ? 17.385 4.386 -21.018 1.00 97.12 351 TRP A N 1
ATOM 2702 C CA . TRP A 1 351 ? 16.684 4.898 -22.194 1.00 97.12 351 TRP A CA 1
ATOM 2703 C C . TRP A 1 351 ? 17.667 5.619 -23.128 1.00 97.12 351 TRP A C 1
ATOM 2705 O O . TRP A 1 351 ? 18.787 5.946 -22.732 1.00 97.12 351 TRP A O 1
ATOM 2715 N N . ASN A 1 352 ? 17.274 5.849 -24.380 1.00 96.75 352 ASN A N 1
ATOM 2716 C CA . ASN A 1 352 ? 18.110 6.506 -25.381 1.00 96.75 352 ASN A CA 1
ATOM 2717 C C . ASN A 1 352 ? 18.165 8.024 -25.148 1.00 96.75 352 ASN A C 1
ATOM 2719 O O . ASN A 1 352 ? 17.201 8.735 -25.426 1.00 96.75 352 ASN A O 1
ATOM 2723 N N . ASP A 1 353 ? 19.314 8.530 -24.703 1.00 93.88 353 ASP A N 1
ATOM 2724 C CA . ASP A 1 353 ? 19.553 9.954 -24.424 1.00 93.88 353 ASP A CA 1
ATOM 2725 C C . ASP A 1 353 ? 19.640 10.844 -25.681 1.00 93.88 353 ASP A C 1
ATOM 2727 O O . ASP A 1 353 ? 19.661 12.069 -25.581 1.00 93.88 353 ASP A O 1
ATOM 2731 N N . SER A 1 354 ? 19.648 10.248 -26.878 1.00 95.69 354 SER A N 1
ATOM 2732 C CA . SER A 1 354 ? 19.565 10.978 -28.149 1.00 95.69 354 SER A CA 1
ATOM 2733 C C . SER A 1 354 ? 18.124 11.338 -28.541 1.00 95.69 354 SER A C 1
ATOM 2735 O O . SER A 1 354 ? 17.910 12.024 -29.545 1.00 95.69 354 SER A O 1
ATOM 2737 N N . LYS A 1 355 ? 17.125 10.849 -27.795 1.00 94.00 355 LYS A N 1
ATOM 2738 C CA . LYS A 1 355 ? 15.703 11.202 -27.934 1.00 94.00 355 LYS A CA 1
ATOM 2739 C C . LYS A 1 355 ? 15.377 12.464 -27.117 1.00 94.00 355 LYS A C 1
ATOM 2741 O O . LYS A 1 355 ? 16.209 12.912 -26.331 1.00 94.00 355 LYS A O 1
ATOM 2746 N N . PRO A 1 356 ? 14.188 13.079 -27.295 1.00 93.06 356 PRO A N 1
ATOM 2747 C CA . PRO A 1 356 ? 13.758 14.166 -26.419 1.00 93.06 356 PRO A CA 1
ATOM 2748 C C . PRO A 1 356 ? 13.844 13.756 -24.946 1.00 93.06 356 PRO A C 1
ATOM 2750 O O . PRO A 1 356 ? 13.468 12.635 -24.603 1.00 93.06 356 PRO A O 1
ATOM 2753 N N . SER A 1 357 ? 14.341 14.663 -24.101 1.00 92.19 357 SER A N 1
ATOM 2754 C CA . SER A 1 357 ? 14.545 14.394 -22.677 1.00 92.19 357 SER A CA 1
ATOM 2755 C C . SER A 1 357 ? 13.237 13.978 -22.014 1.00 92.19 357 SER A C 1
ATOM 2757 O O . SER A 1 357 ? 12.218 14.648 -22.174 1.00 92.19 357 SER A O 1
ATOM 2759 N N . ILE A 1 358 ? 13.308 12.897 -21.251 1.00 94.38 358 ILE A N 1
ATOM 2760 C CA . ILE A 1 358 ? 12.265 12.422 -20.345 1.00 94.38 358 ILE A CA 1
ATOM 2761 C C . ILE A 1 358 ? 12.871 12.295 -18.955 1.00 94.38 358 ILE A C 1
ATOM 2763 O O . ILE A 1 358 ? 14.099 12.256 -18.816 1.00 94.38 358 ILE A O 1
ATOM 2767 N N . LEU A 1 359 ? 12.020 12.248 -17.942 1.00 93.94 359 LEU A N 1
ATOM 2768 C CA . LEU A 1 359 ? 12.447 12.139 -16.563 1.00 93.94 359 LEU A CA 1
ATOM 2769 C C . LEU A 1 359 ? 11.874 10.881 -15.941 1.00 93.94 359 LEU A C 1
ATOM 2771 O O . LEU A 1 359 ? 10.665 10.743 -15.926 1.00 93.94 359 LEU A O 1
ATOM 2775 N N . LEU A 1 360 ? 12.714 9.985 -15.430 1.00 95.19 360 LEU A N 1
ATOM 2776 C CA . LEU A 1 360 ? 12.208 8.867 -14.642 1.00 95.19 360 LEU A CA 1
ATOM 2777 C C . LEU A 1 360 ? 11.733 9.390 -13.279 1.00 95.19 360 LEU A C 1
ATOM 2779 O O . LEU A 1 360 ? 12.560 9.952 -12.552 1.00 95.19 360 LEU A O 1
ATOM 2783 N N . ASP A 1 361 ? 10.449 9.177 -12.982 1.00 93.50 361 ASP A N 1
ATOM 2784 C CA . ASP A 1 361 ? 9.781 9.605 -11.744 1.00 93.50 361 ASP A CA 1
ATOM 2785 C C . ASP A 1 361 ? 9.649 8.431 -10.768 1.00 93.50 361 ASP A C 1
ATOM 2787 O O . ASP A 1 361 ? 10.403 8.327 -9.811 1.00 93.50 361 ASP A O 1
ATOM 2791 N N . PHE A 1 362 ? 8.820 7.428 -11.069 1.00 94.50 362 PHE A N 1
ATOM 2792 C CA . PHE A 1 362 ? 8.664 6.276 -10.175 1.00 94.50 362 PHE A CA 1
ATOM 2793 C C . PHE A 1 362 ? 8.621 4.920 -10.886 1.00 94.50 362 PHE A C 1
ATOM 2795 O O . PHE A 1 362 ? 8.409 4.792 -12.095 1.00 94.50 362 PHE A O 1
ATOM 2802 N N . LEU A 1 363 ? 8.821 3.868 -10.089 1.00 95.88 363 LEU A N 1
ATOM 2803 C CA . LEU A 1 363 ? 8.606 2.473 -10.450 1.00 95.88 363 LEU A CA 1
ATOM 2804 C C . LEU A 1 363 ? 7.524 1.884 -9.552 1.00 95.88 363 LEU A C 1
ATOM 2806 O O . LEU A 1 363 ? 7.622 1.944 -8.323 1.00 95.88 363 LEU A O 1
ATOM 2810 N N . ALA A 1 364 ? 6.526 1.248 -10.157 1.00 95.06 364 ALA A N 1
ATOM 2811 C CA . ALA A 1 364 ? 5.462 0.566 -9.433 1.00 95.06 364 ALA A CA 1
ATOM 2812 C C . ALA A 1 364 ? 5.211 -0.835 -9.978 1.00 95.06 364 ALA A C 1
ATOM 2814 O O . ALA A 1 364 ? 5.350 -1.077 -11.169 1.00 95.06 364 ALA A O 1
ATOM 2815 N N . VAL A 1 365 ? 4.793 -1.768 -9.131 1.00 94.75 365 VAL A N 1
ATOM 2816 C CA . VAL A 1 365 ? 4.330 -3.095 -9.573 1.00 94.75 365 VAL A CA 1
ATOM 2817 C C . VAL A 1 365 ? 2.853 -3.298 -9.268 1.00 94.75 365 VAL A C 1
ATOM 2819 O O . VAL A 1 365 ? 2.308 -2.614 -8.411 1.00 94.75 365 VAL A O 1
ATOM 2822 N N . ARG A 1 366 ? 2.218 -4.294 -9.899 1.00 88.31 366 ARG A N 1
ATOM 2823 C CA . ARG A 1 366 ? 0.787 -4.632 -9.715 1.00 88.31 366 ARG A CA 1
ATOM 2824 C C . ARG A 1 366 ? -0.149 -3.521 -10.212 1.00 88.31 366 ARG A C 1
ATOM 2826 O O . ARG A 1 366 ? 0.289 -2.516 -10.755 1.00 88.31 366 ARG A O 1
ATOM 2833 N N . GLY A 1 367 ? -1.454 -3.743 -10.080 1.00 87.44 367 GLY A N 1
ATOM 2834 C CA . GLY A 1 367 ? -2.484 -2.850 -10.610 1.00 87.44 367 GLY A CA 1
ATOM 2835 C C . GLY A 1 367 ? -2.641 -2.935 -12.141 1.00 87.44 367 GLY A C 1
ATOM 2836 O O . GLY A 1 367 ? -1.776 -3.476 -12.830 1.00 87.44 367 GLY A O 1
ATOM 2837 N N . PRO A 1 368 ? -3.770 -2.457 -12.693 1.00 88.12 368 PRO A N 1
ATOM 2838 C CA . PRO A 1 368 ? -4.014 -2.383 -14.135 1.00 88.12 368 PRO A CA 1
ATOM 2839 C C . PRO A 1 368 ? -3.222 -1.281 -14.865 1.00 88.12 368 PRO A C 1
ATOM 2841 O O . PRO A 1 368 ? -3.093 -1.371 -16.086 1.00 88.12 368 PRO A O 1
ATOM 2844 N N . HIS A 1 369 ? -2.721 -0.260 -14.159 1.00 93.62 369 HIS A N 1
ATOM 2845 C CA . HIS A 1 369 ? -1.875 0.817 -14.694 1.00 93.62 369 HIS A CA 1
ATOM 2846 C C . HIS A 1 369 ? -1.043 1.483 -13.581 1.00 93.62 369 HIS A C 1
ATOM 2848 O O . HIS A 1 369 ? -1.340 1.296 -12.403 1.00 93.62 369 HIS A O 1
ATOM 2854 N N . ALA A 1 370 ? -0.051 2.305 -13.951 1.00 93.00 370 ALA A N 1
ATOM 2855 C CA . ALA A 1 370 ? 0.909 2.934 -13.028 1.00 93.00 370 ALA A CA 1
ATOM 2856 C C . ALA A 1 370 ? 0.264 3.735 -11.881 1.00 93.00 370 ALA A C 1
ATOM 2858 O O . ALA A 1 370 ? 0.724 3.669 -10.749 1.00 93.00 370 ALA A O 1
ATOM 2859 N N . PHE A 1 371 ? -0.826 4.451 -12.176 1.00 90.56 371 PHE A N 1
ATOM 2860 C CA . PHE A 1 371 ? -1.527 5.325 -11.222 1.00 90.56 371 PHE A CA 1
ATOM 2861 C C . PHE A 1 371 ? -2.725 4.656 -10.529 1.00 90.56 371 PHE A C 1
ATOM 2863 O O . PHE A 1 371 ? -3.591 5.337 -9.979 1.00 90.56 371 PHE A O 1
ATOM 2870 N N . ASP A 1 372 ? -2.864 3.333 -10.646 1.00 86.69 372 ASP A N 1
ATOM 2871 C CA . ASP A 1 372 ? -3.978 2.634 -10.009 1.00 86.69 372 ASP A CA 1
ATOM 2872 C C . ASP A 1 372 ? -3.739 2.575 -8.492 1.00 86.69 372 ASP A C 1
ATOM 2874 O O . ASP A 1 372 ? -2.609 2.328 -8.078 1.00 86.69 372 ASP A O 1
ATOM 2878 N N . PRO A 1 373 ? -4.761 2.740 -7.635 1.00 75.44 373 PRO A N 1
ATOM 2879 C CA . PRO A 1 373 ? -4.589 2.621 -6.184 1.00 75.44 373 PRO A CA 1
ATOM 2880 C C . PRO A 1 373 ? -4.064 1.257 -5.699 1.00 75.44 373 PRO A C 1
ATOM 2882 O O . PRO A 1 373 ? -3.666 1.137 -4.543 1.00 75.44 373 PRO A O 1
ATOM 2885 N N . LEU A 1 374 ? -4.122 0.219 -6.539 1.00 75.06 374 LEU A N 1
ATOM 2886 C CA . LEU A 1 374 ? -3.558 -1.110 -6.292 1.00 75.06 374 LEU A CA 1
ATOM 2887 C C . LEU A 1 374 ? -2.137 -1.272 -6.851 1.00 75.06 374 LEU A C 1
ATOM 2889 O O . LEU A 1 374 ? -1.519 -2.313 -6.614 1.00 75.06 374 LEU A O 1
ATOM 2893 N N . ALA A 1 375 ? -1.634 -0.303 -7.621 1.00 83.50 375 ALA A N 1
ATOM 2894 C CA . ALA A 1 375 ? -0.232 -0.253 -7.995 1.00 83.50 375 ALA A CA 1
ATOM 2895 C C . ALA A 1 375 ? 0.605 0.091 -6.758 1.00 83.50 375 ALA A C 1
ATOM 2897 O O . ALA A 1 375 ? 0.228 0.902 -5.914 1.00 83.50 375 ALA A O 1
ATOM 2898 N N . VAL A 1 376 ? 1.744 -0.573 -6.643 1.00 82.94 376 VAL A N 1
ATOM 2899 C CA . VAL A 1 376 ? 2.631 -0.512 -5.490 1.00 82.94 376 VAL A CA 1
ATOM 2900 C C . VAL A 1 376 ? 3.903 0.202 -5.921 1.00 82.94 376 VAL A C 1
ATOM 2902 O O . VAL A 1 376 ? 4.782 -0.456 -6.492 1.00 82.94 376 VAL A O 1
ATOM 2905 N N . PRO A 1 377 ? 4.016 1.522 -5.694 1.00 89.81 377 PRO A N 1
ATOM 2906 C CA . PRO A 1 377 ? 5.245 2.245 -5.971 1.00 89.81 377 PRO A CA 1
ATOM 2907 C C . PRO A 1 377 ? 6.320 1.752 -5.005 1.00 89.81 377 PRO A C 1
ATOM 2909 O O . PRO A 1 377 ? 6.137 1.801 -3.791 1.00 89.81 377 PRO A O 1
ATOM 2912 N N . PHE A 1 378 ? 7.416 1.220 -5.539 1.00 88.06 378 PHE A N 1
ATOM 2913 C CA . PHE A 1 378 ? 8.530 0.682 -4.750 1.00 88.06 378 PHE A CA 1
ATOM 2914 C C . PHE A 1 378 ? 9.807 1.507 -4.878 1.00 88.06 378 PHE A C 1
ATOM 2916 O O . PHE A 1 378 ? 10.715 1.358 -4.063 1.00 88.06 378 PHE A O 1
ATOM 2923 N N . TRP A 1 379 ? 9.854 2.414 -5.849 1.00 93.00 379 TRP A N 1
ATOM 2924 C CA . TRP A 1 379 ? 10.911 3.399 -6.031 1.00 93.00 379 TRP A CA 1
ATOM 2925 C C . TRP A 1 379 ? 10.275 4.689 -6.567 1.00 93.00 379 TRP A C 1
ATOM 2927 O O . TRP A 1 379 ? 9.451 4.596 -7.469 1.00 93.00 379 TRP A O 1
ATOM 2937 N N . ASP A 1 380 ? 10.626 5.851 -6.021 1.00 90.56 380 ASP A N 1
ATOM 2938 C CA . ASP A 1 380 ? 10.114 7.187 -6.395 1.00 90.56 380 ASP A CA 1
ATOM 2939 C C . ASP A 1 380 ? 11.203 8.280 -6.299 1.00 90.56 380 ASP A C 1
ATOM 2941 O O . ASP A 1 380 ? 11.611 8.690 -5.204 1.00 90.56 380 ASP A O 1
ATOM 2945 N N . GLY A 1 381 ? 11.778 8.648 -7.441 1.00 88.75 381 GLY A N 1
ATOM 2946 C CA . GLY A 1 381 ? 12.960 9.490 -7.563 1.00 88.75 381 GLY A CA 1
ATOM 2947 C C . GLY A 1 381 ? 12.883 10.460 -8.738 1.00 88.75 381 GLY A C 1
ATOM 2948 O O . GLY A 1 381 ? 11.853 10.674 -9.345 1.00 88.75 381 GLY A O 1
ATOM 2949 N N . TYR A 1 382 ? 14.005 11.101 -9.060 1.00 91.38 382 TYR A N 1
ATOM 2950 C CA . TYR A 1 382 ? 14.026 12.121 -10.111 1.00 91.38 382 TYR A CA 1
ATOM 2951 C C . TYR A 1 382 ? 15.311 12.002 -10.923 1.00 91.38 382 TYR A C 1
ATOM 2953 O O . TYR A 1 382 ? 16.356 12.550 -10.553 1.00 91.38 382 TYR A O 1
ATOM 2961 N N . VAL A 1 383 ? 15.265 11.242 -12.023 1.00 92.31 383 VAL A N 1
ATOM 2962 C CA . VAL A 1 383 ? 16.457 10.955 -12.838 1.00 92.31 383 VAL A CA 1
ATOM 2963 C C . VAL A 1 383 ? 16.250 11.372 -14.291 1.00 92.31 383 VAL A C 1
ATOM 2965 O O . VAL A 1 383 ? 15.548 10.723 -15.059 1.00 92.31 383 VAL A O 1
ATOM 2968 N N . ALA A 1 384 ? 16.934 12.446 -14.687 1.00 92.88 384 ALA A N 1
ATOM 2969 C CA . ALA A 1 384 ? 16.880 12.995 -16.045 1.00 92.88 384 ALA A CA 1
ATOM 2970 C C . ALA A 1 384 ? 17.895 12.368 -17.023 1.00 92.88 384 ALA A C 1
ATOM 2972 O O . ALA A 1 384 ? 17.826 12.617 -18.224 1.00 92.88 384 ALA A O 1
ATOM 2973 N N . VAL A 1 385 ? 18.873 11.599 -16.525 1.00 93.69 385 VAL A N 1
ATOM 2974 C CA . VAL A 1 385 ? 19.977 11.058 -17.336 1.00 93.69 385 VAL A CA 1
ATOM 2975 C C . VAL A 1 385 ? 20.073 9.539 -17.152 1.00 93.69 385 VAL A C 1
ATOM 2977 O O . VAL A 1 385 ? 20.262 9.092 -16.020 1.00 93.69 385 VAL A O 1
ATOM 2980 N N . PRO A 1 386 ? 19.987 8.739 -18.231 1.00 94.38 386 PRO A N 1
ATOM 2981 C CA . PRO A 1 386 ? 20.143 7.292 -18.146 1.00 94.38 386 PRO A CA 1
ATOM 2982 C C . PRO A 1 386 ? 21.619 6.885 -17.956 1.00 94.38 386 PRO A C 1
ATOM 2984 O O . PRO A 1 386 ? 22.516 7.563 -18.464 1.00 94.38 386 PRO A O 1
ATOM 2987 N N . PRO A 1 387 ? 21.904 5.744 -17.299 1.00 95.44 387 PRO A N 1
ATOM 2988 C CA . PRO A 1 387 ? 20.947 4.857 -16.641 1.00 95.44 387 PRO A CA 1
ATOM 2989 C C . PRO A 1 387 ? 20.559 5.351 -15.239 1.00 95.44 387 PRO A C 1
ATOM 2991 O O . PRO A 1 387 ? 21.407 5.797 -14.463 1.00 95.44 387 PRO A O 1
ATOM 2994 N N . ALA A 1 388 ? 19.289 5.180 -14.882 1.00 93.56 388 ALA A N 1
ATOM 2995 C CA . ALA A 1 388 ? 18.815 5.341 -13.514 1.00 93.56 388 ALA A CA 1
ATOM 2996 C C . ALA A 1 388 ? 19.027 4.039 -12.733 1.00 93.56 388 ALA A C 1
ATOM 2998 O O . ALA A 1 388 ? 18.584 2.977 -13.170 1.00 93.56 388 ALA A O 1
ATOM 2999 N N . ASN A 1 389 ? 19.697 4.117 -11.582 1.00 91.75 389 ASN A N 1
ATOM 3000 C CA . ASN A 1 389 ? 19.950 2.967 -10.714 1.00 91.75 389 ASN A CA 1
ATOM 3001 C C . ASN A 1 389 ? 19.074 3.059 -9.463 1.00 91.75 389 ASN A C 1
ATOM 3003 O O . ASN A 1 389 ? 19.364 3.824 -8.549 1.00 91.75 389 ASN A O 1
ATOM 3007 N N . ALA A 1 390 ? 18.024 2.250 -9.425 1.00 88.62 390 ALA A N 1
ATOM 3008 C CA . ALA A 1 390 ? 17.165 2.036 -8.274 1.00 88.62 390 ALA A CA 1
ATOM 3009 C C . ALA A 1 390 ? 17.701 0.852 -7.461 1.00 88.62 390 ALA A C 1
ATOM 3011 O O . ALA A 1 390 ? 17.617 -0.282 -7.923 1.00 88.62 390 ALA A O 1
ATOM 3012 N N . LEU A 1 391 ? 18.276 1.082 -6.278 1.00 85.19 391 LEU A N 1
ATOM 3013 C CA . LEU A 1 391 ? 18.828 0.017 -5.429 1.00 85.19 391 LEU A CA 1
ATOM 3014 C C . LEU A 1 391 ? 18.299 0.134 -4.000 1.00 85.19 391 LEU A C 1
ATOM 3016 O O . LEU A 1 391 ? 18.448 1.183 -3.379 1.00 85.19 391 LEU A O 1
ATOM 3020 N N . GLU A 1 392 ? 17.781 -0.965 -3.453 1.00 74.88 392 GLU A N 1
ATOM 3021 C CA . GLU A 1 392 ? 17.262 -1.030 -2.079 1.00 74.88 392 GLU A CA 1
ATOM 3022 C C . GLU A 1 392 ? 18.339 -0.715 -1.023 1.00 74.88 392 GLU A C 1
ATOM 3024 O O . GLU A 1 392 ? 18.092 -0.013 -0.047 1.00 74.88 392 GLU A O 1
ATOM 3029 N N . THR A 1 393 ? 19.575 -1.178 -1.232 1.00 69.44 393 THR A N 1
ATOM 3030 C CA . THR A 1 393 ? 20.700 -0.996 -0.294 1.00 69.44 393 THR A CA 1
ATOM 3031 C C . THR A 1 393 ? 21.495 0.295 -0.515 1.00 69.44 393 THR A C 1
ATOM 3033 O O . THR A 1 393 ? 22.415 0.592 0.249 1.00 69.44 393 THR A O 1
ATOM 3036 N N . GLY A 1 394 ? 21.159 1.073 -1.551 1.00 56.84 394 GLY A N 1
ATOM 3037 C CA . GLY A 1 394 ? 21.925 2.243 -1.990 1.00 56.84 394 GLY A CA 1
ATOM 3038 C C . GLY A 1 394 ? 21.802 3.479 -1.096 1.00 56.84 394 GLY A C 1
ATOM 3039 O O . GLY A 1 394 ? 22.577 4.417 -1.266 1.00 56.84 394 GLY A O 1
ATOM 3040 N N . GLY A 1 395 ? 20.867 3.492 -0.139 1.00 45.81 395 GLY A N 1
ATOM 3041 C CA . GLY A 1 395 ? 20.669 4.618 0.781 1.00 45.81 395 GLY A CA 1
ATOM 3042 C C . GLY A 1 395 ? 20.128 5.897 0.128 1.00 45.81 395 GLY A C 1
ATOM 3043 O O . GLY A 1 395 ? 20.096 6.934 0.788 1.00 45.81 395 GLY A O 1
ATOM 3044 N N . ASP A 1 396 ? 19.704 5.835 -1.136 1.00 48.50 396 ASP A N 1
ATOM 3045 C CA . ASP A 1 396 ? 18.946 6.911 -1.776 1.00 48.50 396 ASP A CA 1
ATOM 3046 C C . ASP A 1 396 ? 17.519 6.892 -1.187 1.00 48.50 396 ASP A C 1
ATOM 3048 O O . ASP A 1 396 ? 16.936 5.805 -1.111 1.00 48.50 396 ASP A O 1
ATOM 3052 N N . PRO A 1 397 ? 16.936 8.028 -0.749 1.00 51.19 397 PRO A N 1
ATOM 3053 C CA . PRO A 1 397 ? 15.661 8.105 -0.008 1.00 51.19 397 PRO A CA 1
ATOM 3054 C C . PRO A 1 397 ? 14.413 7.723 -0.825 1.00 51.19 397 PRO A C 1
ATOM 3056 O O . PRO A 1 397 ? 13.294 8.082 -0.481 1.00 51.19 397 PRO A O 1
ATOM 3059 N N . VAL A 1 398 ? 14.625 7.007 -1.915 1.00 73.25 398 VAL A N 1
ATOM 3060 C CA . VAL A 1 398 ? 13.716 6.816 -3.026 1.00 73.25 398 VAL A CA 1
ATOM 3061 C C . VAL A 1 398 ? 13.122 5.400 -3.024 1.00 73.25 398 VAL A C 1
ATOM 3063 O O . VAL A 1 398 ? 12.032 5.189 -3.545 1.00 73.25 398 VAL A O 1
ATOM 3066 N N . TRP A 1 399 ? 13.803 4.406 -2.437 1.00 82.44 399 TRP A N 1
ATOM 3067 C CA . TRP A 1 399 ? 13.240 3.058 -2.315 1.00 82.44 399 TRP A CA 1
ATOM 3068 C C . TRP A 1 399 ? 12.152 3.041 -1.237 1.00 82.44 399 TRP A C 1
ATOM 3070 O O . TRP A 1 399 ? 12.443 3.167 -0.048 1.00 82.44 399 TRP A O 1
ATOM 3080 N N . LEU A 1 400 ? 10.895 2.902 -1.653 1.00 78.19 400 LEU A N 1
ATOM 3081 C CA . LEU A 1 400 ? 9.738 3.054 -0.772 1.00 78.19 400 LEU A CA 1
ATOM 3082 C C . LEU A 1 400 ? 9.409 1.757 -0.032 1.00 78.19 400 LEU A C 1
ATOM 3084 O O . LEU A 1 400 ? 9.132 1.765 1.167 1.00 78.19 400 LEU A O 1
ATOM 3088 N N . VAL A 1 401 ? 9.430 0.632 -0.751 1.00 72.19 401 VAL A N 1
ATOM 3089 C CA . VAL A 1 401 ? 8.983 -0.664 -0.234 1.00 72.19 401 VAL A CA 1
ATOM 3090 C C . VAL A 1 401 ? 9.742 -1.824 -0.860 1.00 72.19 401 VAL A C 1
ATOM 3092 O O . VAL A 1 401 ? 9.981 -1.856 -2.061 1.00 72.19 401 VAL A O 1
ATOM 3095 N N . THR A 1 402 ? 10.059 -2.848 -0.068 1.00 74.31 402 THR A N 1
ATOM 3096 C CA . THR A 1 402 ? 10.484 -4.142 -0.617 1.00 74.31 402 THR A CA 1
ATOM 3097 C C . THR A 1 402 ? 9.264 -4.852 -1.194 1.00 74.31 402 THR A C 1
ATOM 3099 O O . THR A 1 402 ? 8.367 -5.259 -0.453 1.00 74.31 402 THR A O 1
ATOM 3102 N N . THR A 1 403 ? 9.235 -5.005 -2.511 1.00 83.12 403 THR A N 1
ATOM 3103 C CA . THR A 1 403 ? 8.232 -5.791 -3.236 1.00 83.12 403 THR A CA 1
ATOM 3104 C C . THR A 1 403 ? 8.902 -6.985 -3.913 1.00 83.12 403 THR A C 1
ATOM 3106 O O . THR A 1 403 ? 10.123 -7.126 -3.864 1.00 83.12 403 THR A O 1
ATOM 3109 N N . GLY A 1 404 ? 8.132 -7.867 -4.536 1.00 87.62 404 GLY A N 1
ATOM 3110 C CA . GLY A 1 404 ? 8.651 -9.080 -5.150 1.00 87.62 404 GLY A CA 1
ATOM 3111 C C . GLY A 1 404 ? 7.640 -9.769 -6.043 1.00 87.62 404 GLY A C 1
ATOM 3112 O O . GLY A 1 404 ? 6.515 -9.297 -6.229 1.00 87.62 404 GLY A O 1
ATOM 3113 N N . ILE A 1 405 ? 8.069 -10.899 -6.590 1.00 88.56 405 ILE A N 1
ATOM 3114 C CA . ILE A 1 405 ? 7.263 -11.747 -7.461 1.00 88.56 405 ILE A CA 1
ATOM 3115 C C . ILE A 1 405 ? 7.037 -13.109 -6.800 1.00 88.56 405 ILE A C 1
ATOM 3117 O O . ILE A 1 405 ? 7.968 -13.720 -6.264 1.00 88.56 405 ILE A O 1
ATOM 3121 N N . GLU A 1 406 ? 5.789 -13.566 -6.811 1.00 85.50 406 GLU A N 1
ATOM 3122 C CA . GLU A 1 406 ? 5.369 -14.849 -6.248 1.00 85.50 406 GLU A CA 1
ATOM 3123 C C . GLU A 1 406 ? 5.713 -16.032 -7.183 1.00 85.50 406 GLU A C 1
ATOM 3125 O O . GLU A 1 406 ? 5.967 -15.847 -8.381 1.00 85.50 406 GLU A O 1
ATOM 3130 N N . PRO A 1 407 ? 5.720 -17.280 -6.676 1.00 85.19 407 PRO A N 1
ATOM 3131 C CA . PRO A 1 407 ? 5.928 -18.472 -7.498 1.00 85.19 407 PRO A CA 1
ATOM 3132 C C . PRO A 1 407 ? 4.901 -18.602 -8.625 1.00 85.19 407 PRO A C 1
ATOM 3134 O O . PRO A 1 407 ? 3.697 -18.662 -8.369 1.00 85.19 407 PRO A O 1
ATOM 3137 N N . GLY A 1 408 ? 5.359 -18.711 -9.874 1.00 82.81 408 GLY A N 1
ATOM 3138 C CA . GLY A 1 408 ? 4.462 -18.862 -11.027 1.00 82.81 408 GLY A CA 1
ATOM 3139 C C . GLY A 1 408 ? 3.703 -17.586 -11.412 1.00 82.81 408 GLY A C 1
ATOM 3140 O O . GLY A 1 408 ? 2.800 -17.659 -12.245 1.00 82.81 408 GLY A O 1
ATOM 3141 N N . GLU A 1 409 ? 4.006 -16.445 -10.788 1.00 89.19 409 GLU A N 1
ATOM 3142 C CA . GLU A 1 409 ? 3.305 -15.186 -11.029 1.00 89.19 409 GLU A CA 1
ATOM 3143 C C . GLU A 1 409 ? 3.777 -14.507 -12.325 1.00 89.19 409 GLU A C 1
ATOM 3145 O O . GLU A 1 409 ? 4.956 -14.534 -12.686 1.00 89.19 409 GLU A O 1
ATOM 3150 N N . THR A 1 410 ? 2.829 -13.852 -12.998 1.00 93.06 410 THR A N 1
ATOM 3151 C CA . THR A 1 410 ? 3.089 -12.824 -14.008 1.00 93.06 410 THR A CA 1
ATOM 3152 C C . THR A 1 410 ? 2.693 -11.479 -13.412 1.00 93.06 410 THR A C 1
ATOM 3154 O O . THR A 1 410 ? 1.537 -11.278 -13.036 1.00 93.06 410 THR A O 1
ATOM 3157 N N . LEU A 1 411 ? 3.647 -10.561 -13.326 1.00 92.62 411 LEU A N 1
ATOM 3158 C CA . LEU A 1 411 ? 3.544 -9.298 -12.613 1.00 92.62 411 LEU A CA 1
ATOM 3159 C C . LEU A 1 411 ? 3.791 -8.124 -13.568 1.00 92.62 411 LEU A C 1
ATOM 3161 O O . LEU A 1 411 ? 4.791 -8.092 -14.280 1.00 92.62 411 LEU A O 1
ATOM 3165 N N . SER A 1 412 ? 2.900 -7.134 -13.560 1.00 96.69 412 SER A N 1
ATOM 3166 C CA . SER A 1 412 ? 3.128 -5.863 -14.255 1.00 96.69 412 SER A CA 1
ATOM 3167 C C . SER A 1 412 ? 4.090 -4.981 -13.466 1.00 96.69 412 SER A C 1
ATOM 3169 O O . SER A 1 412 ? 3.902 -4.798 -12.263 1.00 96.69 412 SER A O 1
ATOM 3171 N N . LEU A 1 413 ? 5.081 -4.420 -14.159 1.00 97.62 413 LEU A N 1
ATOM 3172 C CA . LEU A 1 413 ? 5.966 -3.358 -13.687 1.00 97.62 413 LEU A CA 1
ATOM 3173 C C . LEU A 1 413 ? 5.738 -2.117 -14.550 1.00 97.62 413 LEU A C 1
ATOM 3175 O O . LEU A 1 413 ? 5.855 -2.157 -15.774 1.00 97.62 413 LEU A O 1
ATOM 3179 N N . TRP A 1 414 ? 5.426 -1.015 -13.896 1.00 97.88 414 TRP A N 1
ATOM 3180 C CA . TRP A 1 414 ? 5.206 0.292 -14.480 1.00 97.88 414 TRP A CA 1
ATOM 3181 C C . TRP A 1 414 ? 6.427 1.158 -14.217 1.00 97.88 414 TRP A C 1
ATOM 3183 O O . TRP A 1 414 ? 6.874 1.278 -13.078 1.00 97.88 414 TRP A O 1
ATOM 3193 N N . VAL A 1 415 ? 6.964 1.730 -15.286 1.00 97.69 415 VAL A N 1
ATOM 3194 C CA . VAL A 1 415 ? 8.083 2.668 -15.261 1.00 97.69 415 VAL A CA 1
ATOM 3195 C C . VAL A 1 415 ? 7.527 3.997 -15.739 1.00 97.69 415 VAL A C 1
ATOM 3197 O O . VAL A 1 415 ? 7.229 4.136 -16.928 1.00 97.69 415 VAL A O 1
ATOM 3200 N N . ASP A 1 416 ? 7.303 4.925 -14.819 1.00 96.50 416 ASP A N 1
ATOM 3201 C CA . ASP A 1 416 ? 6.702 6.210 -15.145 1.00 96.50 416 ASP A CA 1
ATOM 3202 C C . ASP A 1 416 ? 7.761 7.239 -15.528 1.00 96.50 416 ASP A C 1
ATOM 3204 O O . ASP A 1 416 ? 8.796 7.364 -14.866 1.00 96.50 416 ASP A O 1
ATOM 3208 N N . PHE A 1 417 ? 7.494 7.960 -16.615 1.00 95.50 417 PHE A N 1
ATOM 3209 C CA . PHE A 1 417 ? 8.327 9.073 -17.030 1.00 95.50 417 PHE A CA 1
ATOM 3210 C C . PHE A 1 417 ? 7.515 10.355 -17.042 1.00 95.50 417 PHE A C 1
ATOM 3212 O O . PHE A 1 417 ? 6.623 10.536 -17.876 1.00 95.50 417 PHE A O 1
ATOM 3219 N N . ASP A 1 418 ? 7.900 11.270 -16.168 1.00 86.50 418 ASP A N 1
ATOM 3220 C CA . ASP A 1 418 ? 7.232 12.540 -16.000 1.00 86.50 418 ASP A CA 1
ATOM 3221 C C . ASP A 1 418 ? 7.348 13.419 -17.255 1.00 86.50 418 ASP A C 1
ATOM 3223 O O . ASP A 1 418 ? 8.318 13.363 -18.028 1.00 86.50 418 ASP A O 1
ATOM 3227 N N . GLY A 1 419 ? 6.357 14.294 -17.438 1.00 68.62 419 GLY A N 1
ATOM 3228 C CA . GLY A 1 419 ? 6.447 15.408 -18.386 1.00 68.62 419 GLY A CA 1
ATOM 3229 C C . GLY A 1 419 ? 5.889 15.168 -19.791 1.00 68.62 419 GLY A C 1
ATOM 3230 O O . GLY A 1 419 ? 6.154 15.967 -20.693 1.00 68.62 419 GLY A O 1
ATOM 3231 N N . THR A 1 420 ? 5.084 14.124 -20.021 1.00 75.81 420 THR A N 1
ATOM 3232 C CA . THR A 1 420 ? 4.381 13.970 -21.309 1.00 75.81 420 THR A CA 1
ATOM 3233 C C . THR A 1 420 ? 2.962 13.448 -21.113 1.00 75.81 420 THR A C 1
ATOM 3235 O O . THR A 1 420 ? 2.789 12.381 -20.554 1.00 75.81 420 THR A O 1
ATOM 3238 N N . ALA A 1 421 ? 1.938 14.132 -21.636 1.00 80.88 421 ALA A N 1
ATOM 3239 C CA . ALA A 1 421 ? 0.543 13.655 -21.594 1.00 80.88 421 ALA A CA 1
ATOM 3240 C C . ALA A 1 421 ? 0.232 12.554 -22.637 1.00 80.88 421 ALA A C 1
ATOM 3242 O O . ALA A 1 421 ? -0.888 12.057 -22.742 1.00 80.88 421 ALA A O 1
ATOM 3243 N N . SER A 1 422 ? 1.213 12.188 -23.464 1.00 89.31 422 SER A N 1
ATOM 3244 C CA . SER A 1 422 ? 1.057 11.247 -24.579 1.00 89.31 422 SER A CA 1
ATOM 3245 C C . SER A 1 422 ? 1.854 9.967 -24.340 1.00 89.31 422 SER A C 1
ATOM 3247 O O . SER A 1 422 ? 2.618 9.871 -23.386 1.00 89.31 422 SER A O 1
ATOM 3249 N N . THR A 1 423 ? 1.703 8.970 -25.212 1.00 92.88 423 THR A N 1
ATOM 3250 C CA . THR A 1 423 ? 2.609 7.814 -25.176 1.00 92.88 423 THR A CA 1
ATOM 3251 C C . THR A 1 423 ? 4.001 8.225 -25.658 1.00 92.88 423 THR A C 1
ATOM 3253 O O . THR A 1 423 ? 4.115 8.978 -26.631 1.00 92.88 423 THR A O 1
ATOM 3256 N N . LEU A 1 424 ? 5.067 7.693 -25.047 1.00 94.50 424 LEU A N 1
ATOM 3257 C CA . LEU A 1 424 ? 6.447 8.014 -25.453 1.00 94.50 424 LEU A CA 1
ATOM 3258 C C . LEU A 1 424 ? 6.709 7.711 -26.937 1.00 94.50 424 LEU A C 1
ATOM 3260 O O . LEU A 1 424 ? 7.451 8.434 -27.605 1.00 94.50 424 LEU A O 1
ATOM 3264 N N . SER A 1 425 ? 6.056 6.678 -27.479 1.00 94.44 425 SER A N 1
ATOM 3265 C CA . SER A 1 425 ? 6.192 6.316 -28.893 1.00 94.44 425 SER A CA 1
ATOM 3266 C C . SER A 1 425 ? 5.573 7.321 -29.860 1.00 94.44 425 SER A C 1
ATOM 3268 O O . SER A 1 425 ? 6.198 7.669 -30.860 1.00 94.44 425 SER A O 1
ATOM 3270 N N . GLN A 1 426 ? 4.367 7.817 -29.575 1.00 91.75 426 GLN A N 1
ATOM 3271 C CA . GLN A 1 426 ? 3.665 8.734 -30.474 1.00 91.75 426 GLN A CA 1
ATOM 3272 C C . GLN A 1 426 ? 4.105 10.185 -30.275 1.00 91.75 426 GLN A C 1
ATOM 3274 O O . GLN A 1 426 ? 4.212 10.919 -31.255 1.00 91.75 426 GLN A O 1
ATOM 3279 N N . GLY A 1 427 ? 4.357 10.594 -29.030 1.00 88.81 427 GLY A N 1
ATOM 3280 C CA . GLY A 1 427 ? 4.715 11.972 -28.698 1.00 88.81 427 GLY A CA 1
ATOM 3281 C C . GLY A 1 427 ? 6.186 12.290 -28.925 1.00 88.81 427 GLY A C 1
ATOM 3282 O O . GLY A 1 427 ? 6.513 13.345 -29.461 1.00 88.81 427 GLY A O 1
ATOM 3283 N N . LEU A 1 428 ? 7.074 11.370 -28.541 1.00 92.94 428 LEU A N 1
ATOM 3284 C CA . LEU A 1 428 ? 8.519 11.612 -28.500 1.00 92.94 428 LEU A CA 1
ATOM 3285 C C . LEU A 1 428 ? 9.326 10.664 -29.402 1.00 92.94 428 LEU A C 1
ATOM 3287 O O . LEU A 1 428 ? 10.545 10.797 -29.517 1.00 92.94 428 LEU A O 1
ATOM 3291 N N . GLY A 1 429 ? 8.656 9.733 -30.087 1.00 95.75 429 GLY A N 1
ATOM 3292 C CA . GLY A 1 429 ? 9.280 8.832 -31.053 1.00 95.75 429 GLY A CA 1
ATOM 3293 C C . GLY A 1 429 ? 10.151 7.745 -30.425 1.00 95.75 429 GLY A C 1
ATOM 3294 O O . GLY A 1 429 ? 11.058 7.255 -31.103 1.00 95.75 429 GLY A O 1
ATOM 3295 N N . TYR A 1 430 ? 9.926 7.393 -29.157 1.00 97.00 430 TYR A N 1
ATOM 3296 C CA . TYR A 1 430 ? 10.602 6.258 -28.526 1.00 97.00 430 TYR A CA 1
ATOM 3297 C C . TYR A 1 430 ? 10.103 4.925 -29.104 1.00 97.00 430 TYR A C 1
ATOM 3299 O O . TYR A 1 430 ? 8.921 4.749 -29.401 1.00 97.00 430 TYR A O 1
ATOM 3307 N N . VAL A 1 431 ? 11.006 3.967 -29.253 1.00 97.06 431 VAL A N 1
ATOM 3308 C CA . VAL A 1 431 ? 10.714 2.570 -29.601 1.00 97.06 431 VAL A CA 1
ATOM 3309 C C . VAL A 1 431 ? 11.192 1.655 -28.470 1.00 97.06 431 VAL A C 1
ATOM 3311 O O . VAL A 1 431 ? 12.006 2.094 -27.658 1.00 97.06 431 VAL A O 1
ATOM 3314 N N . PRO A 1 432 ? 10.703 0.406 -28.358 1.00 96.69 432 PRO A N 1
ATOM 3315 C CA . PRO A 1 432 ? 11.115 -0.492 -27.279 1.00 96.69 432 PRO A CA 1
ATOM 3316 C C . PRO A 1 432 ? 12.639 -0.607 -27.143 1.00 96.69 432 PRO A C 1
ATOM 3318 O O . PRO A 1 432 ? 13.168 -0.523 -26.039 1.00 96.69 432 PRO A O 1
ATOM 3321 N N . GLU A 1 433 ? 13.361 -0.687 -28.263 1.00 96.94 433 GLU A N 1
ATOM 3322 C CA . GLU A 1 433 ? 14.822 -0.809 -28.301 1.00 96.94 433 GLU A CA 1
ATOM 3323 C C . GLU A 1 433 ? 15.557 0.390 -27.694 1.00 96.94 433 GLU A C 1
ATOM 3325 O O . GLU A 1 433 ? 16.712 0.249 -27.296 1.00 96.94 433 GLU A O 1
ATOM 3330 N N . ASP A 1 434 ? 14.906 1.553 -27.576 1.00 97.69 434 ASP A N 1
ATOM 3331 C CA . ASP A 1 434 ? 15.486 2.699 -26.876 1.00 97.69 434 ASP A CA 1
ATOM 3332 C C . ASP A 1 434 ? 15.693 2.403 -25.382 1.00 97.69 434 ASP A C 1
ATOM 3334 O O . ASP A 1 434 ? 16.503 3.075 -24.758 1.00 97.69 434 ASP A O 1
ATOM 3338 N N . PHE A 1 435 ? 15.032 1.381 -24.823 1.00 97.62 435 PHE A N 1
ATOM 3339 C CA . PHE A 1 435 ? 15.177 0.933 -23.432 1.00 97.62 435 PHE A CA 1
ATOM 3340 C C . PHE A 1 435 ? 16.157 -0.236 -23.261 1.00 97.62 435 PHE A C 1
ATOM 3342 O O . PHE A 1 435 ? 16.228 -0.862 -22.195 1.00 97.62 435 PHE A O 1
ATOM 3349 N N . ALA A 1 436 ? 16.907 -0.573 -24.316 1.00 96.62 436 ALA A N 1
ATOM 3350 C CA . ALA A 1 436 ? 17.894 -1.642 -24.277 1.00 96.62 436 ALA A CA 1
ATOM 3351 C C . ALA A 1 436 ? 18.950 -1.378 -23.194 1.00 96.62 436 ALA A C 1
ATOM 3353 O O . ALA A 1 436 ? 19.440 -0.265 -23.027 1.00 96.62 436 ALA A O 1
ATOM 3354 N N . GLY A 1 437 ? 19.307 -2.432 -22.460 1.00 96.69 437 GLY A N 1
ATOM 3355 C CA . GLY A 1 437 ? 20.194 -2.333 -21.301 1.00 96.69 437 GLY A CA 1
ATOM 3356 C C . GLY A 1 437 ? 19.461 -2.205 -19.967 1.00 96.69 437 GLY A C 1
ATOM 3357 O O . GLY A 1 437 ? 20.101 -2.380 -18.938 1.00 96.69 437 GLY A O 1
ATOM 3358 N N . THR A 1 438 ? 18.139 -1.993 -19.965 1.00 98.19 438 THR A N 1
ATOM 3359 C CA . THR A 1 438 ? 17.334 -2.072 -18.738 1.00 98.19 438 THR A CA 1
ATOM 3360 C C . THR A 1 438 ? 17.457 -3.454 -18.087 1.00 98.19 438 THR A C 1
ATOM 3362 O O . THR A 1 438 ? 17.397 -4.475 -18.777 1.00 98.19 438 THR A O 1
ATOM 3365 N N . THR A 1 439 ? 17.618 -3.503 -16.765 1.00 97.94 439 THR A N 1
ATOM 3366 C CA . THR A 1 439 ? 17.669 -4.746 -15.985 1.00 97.94 439 THR A CA 1
ATOM 3367 C C . THR A 1 439 ? 16.845 -4.644 -14.704 1.00 97.94 439 THR A C 1
ATOM 3369 O O . THR A 1 439 ? 16.733 -3.572 -14.113 1.00 97.94 439 THR A O 1
ATOM 3372 N N . ILE A 1 440 ? 16.298 -5.773 -14.250 1.00 97.25 440 ILE A N 1
ATOM 3373 C CA . ILE A 1 440 ? 15.652 -5.912 -12.937 1.00 97.25 440 ILE A CA 1
ATOM 3374 C C . ILE A 1 440 ? 16.469 -6.885 -12.099 1.00 97.25 440 ILE A C 1
ATOM 3376 O O . ILE A 1 440 ? 16.889 -7.937 -12.584 1.00 97.25 440 ILE A O 1
ATOM 3380 N N . THR A 1 441 ? 16.713 -6.525 -10.846 1.00 95.44 441 THR A N 1
ATOM 3381 C CA . THR A 1 441 ? 17.488 -7.319 -9.900 1.00 95.44 441 THR A CA 1
ATOM 3382 C C . THR A 1 441 ? 16.546 -7.947 -8.876 1.00 95.44 441 THR A C 1
ATOM 3384 O O . THR A 1 441 ? 15.906 -7.255 -8.088 1.00 95.44 441 THR A O 1
ATOM 3387 N N . PHE A 1 442 ? 16.449 -9.272 -8.928 1.00 92.56 442 PHE A N 1
ATOM 3388 C CA . PHE A 1 442 ? 15.721 -10.129 -8.003 1.00 92.56 442 PHE A CA 1
ATOM 3389 C C . PHE A 1 442 ? 16.695 -10.670 -6.960 1.00 92.56 442 PHE A C 1
ATOM 3391 O O . PHE A 1 442 ? 17.645 -11.372 -7.307 1.00 92.56 442 PHE A O 1
ATOM 3398 N N . SER A 1 443 ? 16.478 -10.399 -5.674 1.00 86.25 443 SER A N 1
ATOM 3399 C CA . SER A 1 443 ? 17.480 -10.581 -4.609 1.00 86.25 443 SER A CA 1
ATOM 3400 C C . SER A 1 443 ? 18.812 -9.869 -4.901 1.00 86.25 443 SER A C 1
ATOM 3402 O O . SER A 1 443 ? 19.084 -9.415 -6.004 1.00 86.25 443 SER A O 1
ATOM 3404 N N . GLU A 1 444 ? 19.736 -9.829 -3.946 1.00 80.31 444 GLU A N 1
ATOM 3405 C CA . GLU A 1 444 ? 21.060 -9.210 -4.152 1.00 80.31 444 GLU A CA 1
ATOM 3406 C C . GLU A 1 444 ? 21.947 -9.899 -5.214 1.00 80.31 444 GLU A C 1
ATOM 3408 O O . GLU A 1 444 ? 23.054 -9.440 -5.486 1.00 80.31 444 GLU A O 1
ATOM 3413 N N . THR A 1 445 ? 21.511 -11.019 -5.804 1.00 86.12 445 THR A N 1
ATOM 3414 C CA . THR A 1 445 ? 22.386 -11.879 -6.620 1.00 86.12 445 THR A CA 1
ATOM 3415 C C . THR A 1 445 ? 21.915 -12.140 -8.041 1.00 86.12 445 THR A C 1
ATOM 3417 O O . THR A 1 445 ? 22.689 -12.707 -8.817 1.00 86.12 445 THR A O 1
ATOM 3420 N N . CYS A 1 446 ? 20.690 -11.753 -8.405 1.00 94.44 446 CYS A N 1
ATOM 3421 C CA . CYS A 1 446 ? 20.137 -12.113 -9.699 1.00 94.44 446 CYS A CA 1
ATOM 3422 C C . CYS A 1 446 ? 19.648 -10.914 -10.508 1.00 94.44 446 CYS A C 1
ATOM 3424 O O . CYS A 1 446 ? 18.599 -10.357 -10.226 1.00 94.44 446 CYS A O 1
ATOM 3426 N N . THR A 1 447 ? 20.370 -10.562 -11.570 1.00 96.94 447 THR A N 1
ATOM 3427 C CA . THR A 1 447 ? 20.004 -9.469 -12.479 1.00 96.94 447 THR A CA 1
ATOM 3428 C C . THR A 1 447 ? 19.559 -10.022 -13.827 1.00 96.94 447 THR A C 1
ATOM 3430 O O . THR A 1 447 ? 20.307 -10.739 -14.495 1.00 96.94 447 THR A O 1
ATOM 3433 N N . VAL A 1 448 ? 18.345 -9.666 -14.237 1.00 97.56 448 VAL A N 1
ATOM 3434 C CA . VAL A 1 448 ? 17.676 -10.161 -15.441 1.00 97.56 448 VAL A CA 1
ATOM 3435 C C . VAL A 1 448 ? 17.514 -9.002 -16.427 1.00 97.56 448 VAL A C 1
ATOM 3437 O O . VAL A 1 448 ? 16.930 -7.977 -16.066 1.00 97.56 448 VAL A O 1
ATOM 3440 N N . PRO A 1 449 ? 18.045 -9.112 -17.658 1.00 98.00 449 PRO A N 1
ATOM 3441 C CA . PRO A 1 449 ? 17.917 -8.060 -18.654 1.00 98.00 449 PRO A CA 1
ATOM 3442 C C . PRO A 1 449 ? 16.523 -8.031 -19.278 1.00 98.00 449 PRO A C 1
ATOM 3444 O O . PRO A 1 449 ? 15.883 -9.068 -19.458 1.00 98.00 449 PRO A O 1
ATOM 3447 N N . LEU A 1 450 ? 16.094 -6.833 -19.665 1.00 97.56 450 LEU A N 1
ATOM 3448 C CA . LEU A 1 450 ? 14.908 -6.622 -20.479 1.00 97.56 450 LEU A CA 1
ATOM 3449 C C . LEU A 1 450 ? 15.064 -7.318 -21.837 1.00 97.56 450 LEU A C 1
ATOM 3451 O O . LEU A 1 450 ? 16.047 -7.109 -22.553 1.00 97.56 450 LEU A O 1
ATOM 3455 N N . SER A 1 451 ? 14.066 -8.117 -22.198 1.00 95.94 451 SER A N 1
ATOM 3456 C CA . SER A 1 451 ? 13.926 -8.744 -23.506 1.00 95.94 451 SER A CA 1
ATOM 3457 C C . SER A 1 451 ? 12.823 -8.070 -24.319 1.00 95.94 451 SER A C 1
ATOM 3459 O O . SER A 1 451 ? 11.758 -7.726 -23.802 1.00 95.94 451 SER A O 1
ATOM 3461 N N . PHE A 1 452 ? 13.080 -7.928 -25.617 1.00 91.31 452 PHE A N 1
ATOM 3462 C CA . PHE A 1 452 ? 12.127 -7.423 -26.612 1.00 91.31 452 PHE A CA 1
ATOM 3463 C C . PHE A 1 452 ? 11.506 -8.541 -27.451 1.00 91.31 452 PHE A C 1
ATOM 3465 O O . PHE A 1 452 ? 10.667 -8.271 -28.308 1.00 91.31 452 PHE A O 1
ATOM 3472 N N . ASP A 1 453 ? 11.942 -9.786 -27.247 1.00 83.12 453 ASP A N 1
ATOM 3473 C CA . ASP A 1 453 ? 11.375 -10.922 -27.963 1.00 83.12 453 ASP A CA 1
ATOM 3474 C C . ASP A 1 453 ? 9.935 -11.120 -27.472 1.00 83.12 453 ASP A C 1
ATOM 3476 O O . ASP A 1 453 ? 9.737 -11.247 -26.256 1.00 83.12 453 ASP A O 1
ATOM 3480 N N . PRO A 1 454 ? 8.914 -11.118 -28.352 1.00 60.97 454 PRO A N 1
ATOM 3481 C CA . PRO A 1 454 ? 7.584 -11.537 -27.953 1.00 60.97 454 PRO A CA 1
ATOM 3482 C C . PRO A 1 454 ? 7.696 -12.966 -27.426 1.00 60.97 454 PRO A C 1
ATOM 3484 O O . PRO A 1 454 ? 7.838 -13.905 -28.211 1.00 60.97 454 PRO A O 1
ATOM 3487 N N . SER A 1 455 ? 7.647 -13.126 -26.098 1.00 54.84 455 SER A N 1
ATOM 3488 C CA . SER A 1 455 ? 7.571 -14.444 -25.470 1.00 54.84 455 SER A CA 1
ATOM 3489 C C . SER A 1 455 ? 6.513 -15.238 -26.238 1.00 54.84 455 SER A C 1
ATOM 3491 O O . SER A 1 455 ? 5.417 -14.704 -26.464 1.00 54.84 455 SER A O 1
ATOM 3493 N N . PRO A 1 456 ? 6.834 -16.438 -26.761 1.00 49.97 456 PRO A N 1
ATOM 3494 C CA . PRO A 1 456 ? 5.872 -17.216 -27.514 1.00 49.97 456 PRO A CA 1
ATOM 3495 C C . PRO A 1 456 ? 4.689 -17.449 -26.586 1.00 49.97 456 PRO A C 1
ATOM 3497 O O . PRO A 1 456 ? 4.801 -18.216 -25.631 1.00 49.97 456 PRO A O 1
ATOM 3500 N N . LEU A 1 457 ? 3.589 -16.732 -26.852 1.00 49.78 457 LEU A N 1
ATOM 3501 C CA . LEU A 1 457 ? 2.378 -16.739 -26.041 1.00 49.78 457 LEU A CA 1
ATOM 3502 C C . LEU A 1 457 ? 2.108 -18.191 -25.627 1.00 49.78 457 LEU A C 1
ATOM 3504 O O . LEU A 1 457 ? 2.049 -19.034 -26.537 1.00 49.78 457 LEU A O 1
ATOM 3508 N N . PRO A 1 458 ? 2.022 -18.516 -24.319 1.00 47.78 458 PRO A N 1
ATOM 3509 C CA . PRO A 1 458 ? 1.925 -19.895 -23.870 1.00 47.78 458 PRO A CA 1
ATOM 3510 C C . PRO A 1 458 ? 0.811 -20.553 -24.665 1.00 47.78 458 PRO A C 1
ATOM 3512 O O . PRO A 1 458 ? -0.347 -20.131 -24.628 1.00 47.78 458 PRO A O 1
ATOM 3515 N N . THR A 1 459 ? 1.187 -21.523 -25.498 1.00 39.66 459 THR A N 1
ATOM 3516 C CA . THR A 1 459 ? 0.229 -22.183 -26.370 1.00 39.66 459 THR A CA 1
ATOM 3517 C C . THR A 1 459 ? -0.617 -23.028 -25.441 1.00 39.66 459 THR A C 1
ATOM 3519 O O . THR A 1 459 ? -0.210 -24.126 -25.060 1.00 39.66 459 THR A O 1
ATOM 3522 N N . TYR A 1 460 ? -1.752 -22.480 -24.998 1.00 40.75 460 TYR A N 1
ATOM 3523 C CA . TYR A 1 460 ? -2.726 -23.205 -24.202 1.00 40.75 460 TYR A CA 1
ATOM 3524 C C . TYR A 1 460 ? -3.061 -24.469 -24.982 1.00 40.75 460 TYR A C 1
ATOM 3526 O O . TYR A 1 460 ? -3.775 -24.434 -25.983 1.00 40.75 460 TYR A O 1
ATOM 3534 N N . THR A 1 461 ? -2.483 -25.590 -24.558 1.00 45.19 461 THR A N 1
ATOM 3535 C CA . THR A 1 461 ? -2.868 -26.888 -25.087 1.00 45.19 461 THR A CA 1
ATOM 3536 C C . THR A 1 461 ? -4.310 -27.052 -24.631 1.00 45.19 461 THR A C 1
ATOM 3538 O O . THR A 1 461 ? -4.536 -27.043 -23.417 1.00 45.19 461 THR A O 1
ATOM 3541 N N . PRO A 1 462 ? -5.300 -27.095 -25.542 1.00 40.62 462 PRO A N 1
ATOM 3542 C CA . PRO A 1 462 ? -6.691 -27.169 -25.137 1.00 40.62 462 PRO A CA 1
ATOM 3543 C C . PRO A 1 462 ? -6.845 -28.389 -24.233 1.00 40.62 462 PRO A C 1
ATOM 3545 O O . PRO A 1 462 ? -6.591 -29.520 -24.652 1.00 40.62 462 PRO A O 1
ATOM 3548 N N . SER A 1 463 ? -7.203 -28.146 -22.970 1.00 46.53 463 SER A N 1
ATOM 3549 C CA . SER A 1 463 ? -7.548 -29.213 -22.036 1.00 46.53 463 SER A CA 1
ATOM 3550 C C . SER A 1 463 ? -8.636 -30.065 -22.698 1.00 46.53 463 SER A C 1
ATOM 3552 O O . SER A 1 463 ? -9.557 -29.481 -23.287 1.00 46.53 463 SER A O 1
ATOM 3554 N N . PRO A 1 464 ? -8.531 -31.410 -22.692 1.00 51.84 464 PRO A N 1
ATOM 3555 C CA . PRO A 1 464 ? -9.463 -32.276 -23.399 1.00 51.84 464 PRO A CA 1
ATOM 3556 C C . PRO A 1 464 ? -10.885 -31.919 -22.983 1.00 51.84 464 PRO A C 1
ATOM 3558 O O . PRO A 1 464 ? -11.289 -32.103 -21.836 1.00 51.84 464 PRO A O 1
ATOM 3561 N N . THR A 1 465 ? -11.635 -31.351 -23.925 1.00 49.66 465 THR A N 1
ATOM 3562 C CA . THR A 1 465 ? -13.017 -30.959 -23.702 1.00 49.66 465 THR A CA 1
ATOM 3563 C C . THR A 1 465 ? -13.805 -32.233 -23.439 1.00 49.66 465 THR A C 1
ATOM 3565 O O . THR A 1 465 ? -14.067 -33.017 -24.354 1.00 49.66 465 THR A O 1
ATOM 3568 N N . TYR A 1 466 ? -14.161 -32.469 -22.175 1.00 50.88 466 TYR A N 1
ATOM 3569 C CA . TYR A 1 466 ? -15.119 -33.505 -21.820 1.00 50.88 466 TYR A CA 1
ATOM 3570 C C . TYR A 1 466 ? -16.419 -33.182 -22.548 1.00 50.88 466 TYR A C 1
ATOM 3572 O O . TYR A 1 466 ? -17.113 -32.227 -22.215 1.00 50.88 466 TYR A O 1
ATOM 3580 N N . THR A 1 467 ? -16.718 -33.956 -23.588 1.00 58.16 467 THR A N 1
ATOM 3581 C CA . THR A 1 467 ? -17.992 -33.868 -24.295 1.00 58.16 467 THR A CA 1
ATOM 3582 C C . THR A 1 467 ? -19.053 -34.448 -23.360 1.00 58.16 467 THR A C 1
ATOM 3584 O O . THR A 1 467 ? -18.991 -35.648 -23.075 1.00 58.16 467 THR A O 1
ATOM 3587 N N . PRO A 1 468 ? -20.004 -33.653 -22.834 1.00 51.94 468 PRO A N 1
ATOM 3588 C CA . PRO A 1 468 ? -21.078 -34.207 -22.027 1.00 51.94 468 PRO A CA 1
ATOM 3589 C C . PRO A 1 468 ? -21.921 -35.132 -22.911 1.00 51.94 468 PRO A C 1
ATOM 3591 O O . PRO A 1 468 ? -22.520 -34.706 -23.898 1.00 51.94 468 PRO A O 1
ATOM 3594 N N . SER A 1 469 ? -21.946 -36.421 -22.569 1.00 54.97 469 SER A N 1
ATOM 3595 C CA . SER A 1 469 ? -22.853 -37.389 -23.182 1.00 54.97 469 SER A CA 1
ATOM 3596 C C . SER A 1 469 ? -24.280 -37.038 -22.763 1.00 54.97 469 SER A C 1
ATOM 3598 O O . SER A 1 469 ? -24.669 -37.237 -21.610 1.00 54.97 469 SER A O 1
ATOM 3600 N N . LEU A 1 470 ? -25.053 -36.464 -23.686 1.00 47.44 470 LEU A N 1
ATOM 3601 C CA . LEU A 1 470 ? -26.474 -36.198 -23.487 1.00 47.44 470 LEU A CA 1
ATOM 3602 C C . LEU A 1 470 ? -27.206 -37.535 -23.327 1.00 47.44 470 LEU A C 1
ATOM 3604 O O . LEU A 1 470 ? -27.471 -38.241 -24.297 1.00 47.44 470 LEU A O 1
ATOM 3608 N N . THR A 1 471 ? -27.544 -37.877 -22.086 1.00 57.09 471 THR A N 1
ATOM 3609 C CA . THR A 1 471 ? -28.506 -38.944 -21.803 1.00 57.09 471 THR A CA 1
ATOM 3610 C C . THR A 1 471 ? -29.901 -38.392 -22.118 1.00 57.09 471 THR A C 1
ATOM 3612 O O . THR A 1 471 ? -30.277 -37.371 -21.540 1.00 57.09 471 THR A O 1
ATOM 3615 N N . PRO A 1 472 ? -30.672 -38.989 -23.045 1.00 51.81 472 PRO A N 1
ATOM 3616 C CA . PRO A 1 472 ? -31.977 -38.463 -23.423 1.00 51.81 472 PRO A CA 1
ATOM 3617 C C . PRO A 1 472 ? -32.975 -38.629 -22.272 1.00 51.81 472 PRO A C 1
ATOM 3619 O O . PRO A 1 472 ? -33.425 -39.734 -21.969 1.00 51.81 472 PRO A O 1
ATOM 3622 N N . THR A 1 473 ? -33.338 -37.519 -21.633 1.00 48.44 473 THR A N 1
ATOM 3623 C CA . THR A 1 473 ? -34.410 -37.475 -20.636 1.00 48.44 473 THR A CA 1
ATOM 3624 C C . THR A 1 473 ? -35.762 -37.450 -21.350 1.00 48.44 473 THR A C 1
ATOM 3626 O O . THR A 1 473 ? -36.050 -36.542 -22.129 1.00 48.44 473 THR A O 1
ATOM 3629 N N . LEU A 1 474 ? -36.598 -38.459 -21.091 1.00 44.06 474 LEU A N 1
ATOM 3630 C CA . LEU A 1 474 ? -37.953 -38.573 -21.632 1.00 44.06 474 LEU A CA 1
ATOM 3631 C C . LEU A 1 474 ? -38.824 -37.400 -21.157 1.00 44.06 474 LEU A C 1
ATOM 3633 O O . LEU A 1 474 ? -39.088 -37.246 -19.966 1.00 44.06 474 LEU A O 1
ATOM 3637 N N . THR A 1 475 ? -39.285 -36.579 -22.098 1.00 42.34 475 THR A N 1
ATOM 3638 C CA . THR A 1 475 ? -40.242 -35.495 -21.848 1.00 42.34 475 THR A CA 1
ATOM 3639 C C . THR A 1 475 ? -41.649 -36.080 -21.653 1.00 42.34 475 THR A C 1
ATOM 3641 O O . THR A 1 475 ? -42.132 -36.773 -22.553 1.00 42.34 475 THR A O 1
ATOM 3644 N N . PRO A 1 476 ? -42.346 -35.828 -20.529 1.00 49.00 476 PRO A N 1
ATOM 3645 C CA . PRO A 1 476 ? -43.715 -36.293 -20.359 1.00 49.00 476 PRO A CA 1
ATOM 3646 C C . PRO A 1 476 ? -44.679 -35.474 -21.227 1.00 49.00 476 PRO A C 1
ATOM 3648 O O . PRO A 1 476 ? -44.637 -34.245 -21.280 1.00 49.00 476 PRO A O 1
ATOM 3651 N N . THR A 1 477 ? -45.550 -36.190 -21.932 1.00 44.06 477 THR A N 1
ATOM 3652 C CA . THR A 1 477 ? -46.575 -35.652 -22.828 1.00 44.06 477 THR A CA 1
ATOM 3653 C C . THR A 1 477 ? -47.705 -34.999 -22.026 1.00 44.06 477 THR A C 1
ATOM 3655 O O . THR A 1 477 ? -48.356 -35.652 -21.212 1.00 44.06 477 THR A O 1
ATOM 3658 N N . ASN A 1 478 ? -47.961 -33.711 -22.276 1.00 41.31 478 ASN A N 1
ATOM 3659 C CA . ASN A 1 478 ? -49.089 -32.979 -21.697 1.00 41.31 478 ASN A CA 1
ATOM 3660 C C . ASN A 1 478 ? -50.423 -33.554 -22.202 1.00 41.31 478 ASN A C 1
ATOM 3662 O O . ASN A 1 478 ? -50.727 -33.488 -23.392 1.00 41.31 478 ASN A O 1
ATOM 3666 N N . THR A 1 479 ? -51.228 -34.088 -21.283 1.00 43.81 479 THR A N 1
ATOM 3667 C CA . THR A 1 479 ? -52.625 -34.463 -21.533 1.00 43.81 479 THR A CA 1
ATOM 3668 C C . THR A 1 479 ? -53.520 -33.306 -21.103 1.00 43.81 479 THR A C 1
ATOM 3670 O O . THR A 1 479 ? -53.524 -32.920 -19.937 1.00 43.81 479 THR A O 1
ATOM 3673 N N . ALA A 1 480 ? -54.281 -32.743 -22.041 1.00 47.47 480 ALA A N 1
ATOM 3674 C CA . ALA A 1 480 ? -55.269 -31.710 -21.754 1.00 47.47 480 ALA A CA 1
ATOM 3675 C C . ALA A 1 480 ? -56.538 -32.329 -21.150 1.00 47.47 480 ALA A C 1
ATOM 3677 O O . ALA A 1 480 ? -57.124 -33.230 -21.746 1.00 47.47 480 ALA A O 1
ATOM 3678 N N . THR A 1 481 ? -57.006 -31.800 -20.016 1.00 38.84 481 THR A N 1
ATOM 3679 C CA . THR A 1 481 ? -58.384 -32.020 -19.551 1.00 38.84 481 THR A CA 1
ATOM 3680 C C . THR A 1 481 ? -58.968 -30.703 -19.049 1.00 38.84 481 THR A C 1
ATOM 3682 O O . THR A 1 481 ? -58.338 -29.980 -18.281 1.00 38.84 481 THR A O 1
ATOM 3685 N N . TRP A 1 482 ? -60.157 -30.378 -19.550 1.00 39.03 482 TRP A N 1
ATOM 3686 C CA . TRP A 1 482 ? -60.885 -29.131 -19.335 1.00 39.03 482 TRP A CA 1
ATOM 3687 C C . TRP A 1 482 ? -61.784 -29.158 -18.083 1.00 39.03 482 TRP A C 1
ATOM 3689 O O . TRP A 1 482 ? -62.368 -30.188 -17.757 1.00 39.03 482 TRP A O 1
ATOM 3699 N N . THR A 1 483 ? -62.034 -27.945 -17.558 1.00 42.50 483 THR A N 1
ATOM 3700 C CA . THR A 1 483 ? -63.243 -27.442 -16.849 1.00 42.50 483 THR A CA 1
ATOM 3701 C C . THR A 1 483 ? -63.598 -27.955 -15.442 1.00 42.50 483 THR A C 1
ATOM 3703 O O . THR A 1 483 ? -64.026 -29.092 -15.299 1.00 42.50 483 THR A O 1
ATOM 3706 N N . MET A 1 484 ? -63.646 -27.056 -14.436 1.00 36.78 484 MET A N 1
ATOM 3707 C CA . MET A 1 484 ? -64.882 -26.364 -13.983 1.00 36.78 484 MET A CA 1
ATOM 3708 C C . MET A 1 484 ? -64.731 -25.543 -12.670 1.00 36.78 484 MET A C 1
ATOM 3710 O O . MET A 1 484 ? -64.075 -25.971 -11.731 1.00 36.78 484 MET A O 1
ATOM 3714 N N . THR A 1 485 ? -65.469 -24.419 -12.637 1.00 39.91 485 THR A N 1
ATOM 3715 C CA . THR A 1 485 ? -66.133 -23.732 -11.495 1.00 39.91 485 THR A CA 1
ATOM 3716 C C . THR A 1 485 ? -65.313 -22.922 -10.466 1.00 39.91 485 THR A C 1
ATOM 3718 O O . THR A 1 485 ? -64.464 -23.476 -9.773 1.00 39.91 485 THR A O 1
ATOM 3721 N N . PRO A 1 486 ? -65.639 -21.625 -10.250 1.00 48.00 486 PRO A N 1
ATOM 3722 C CA . PRO A 1 486 ? -65.088 -20.842 -9.147 1.00 48.00 486 PRO A CA 1
ATOM 3723 C C . PRO A 1 486 ? -65.818 -21.176 -7.837 1.00 48.00 486 PRO A C 1
ATOM 3725 O O . PRO A 1 486 ? -67.020 -20.941 -7.711 1.00 48.00 486 PRO A O 1
ATOM 3728 N N . THR A 1 487 ? -65.083 -21.704 -6.857 1.00 41.00 487 THR A N 1
ATOM 3729 C CA . THR A 1 487 ? -65.545 -21.845 -5.467 1.00 41.00 487 THR A CA 1
ATOM 3730 C C . THR A 1 487 ? -64.715 -20.924 -4.580 1.00 41.00 487 THR A C 1
ATOM 3732 O O . THR A 1 487 ? -63.511 -20.782 -4.776 1.00 41.00 487 THR A O 1
ATOM 3735 N N . ALA A 1 488 ? -65.389 -20.254 -3.651 1.00 42.31 488 ALA A N 1
ATOM 3736 C CA . ALA A 1 488 ? -64.818 -19.271 -2.748 1.00 42.31 488 ALA A CA 1
ATOM 3737 C C . ALA A 1 488 ? -64.088 -19.902 -1.547 1.00 42.31 488 ALA A C 1
ATOM 3739 O O . ALA A 1 488 ? -64.524 -20.930 -1.039 1.00 42.31 488 ALA A O 1
ATOM 3740 N N . THR A 1 489 ? -63.115 -19.132 -1.040 1.00 48.72 489 THR A N 1
ATOM 3741 C CA . THR A 1 489 ? -62.560 -19.106 0.333 1.00 48.72 489 THR A CA 1
ATOM 3742 C C . THR A 1 489 ? -61.591 -20.228 0.731 1.00 48.72 489 THR A C 1
ATOM 3744 O O . THR A 1 489 ? -61.953 -21.393 0.691 1.00 48.72 489 THR A O 1
ATOM 3747 N N . ASP A 1 490 ? -60.369 -19.863 1.156 1.00 37.88 490 ASP A N 1
ATOM 3748 C CA . ASP A 1 490 ? -59.900 -20.127 2.530 1.00 37.88 490 ASP A CA 1
ATOM 3749 C C . ASP A 1 490 ? -58.566 -19.432 2.864 1.00 37.88 490 ASP A C 1
ATOM 3751 O O . ASP A 1 490 ? -57.614 -19.382 2.084 1.00 37.88 490 ASP A O 1
ATOM 3755 N N . THR A 1 491 ? -58.545 -18.858 4.063 1.00 48.94 491 THR A N 1
ATOM 3756 C CA . THR A 1 491 ? -57.427 -18.192 4.734 1.00 48.94 491 THR A CA 1
ATOM 3757 C C . THR A 1 491 ? -56.294 -19.193 5.006 1.00 48.94 491 THR A C 1
ATOM 3759 O O . THR A 1 491 ? -56.567 -20.257 5.569 1.00 48.94 491 THR A O 1
ATOM 3762 N N . PRO A 1 492 ? -55.018 -18.896 4.687 1.00 46.91 492 PRO A N 1
ATOM 3763 C CA . PRO A 1 492 ? -53.932 -19.822 4.982 1.00 46.91 492 PRO A CA 1
ATOM 3764 C C . PRO A 1 492 ? -53.721 -19.927 6.497 1.00 46.91 492 PRO A C 1
ATOM 3766 O O . PRO A 1 492 ? -53.394 -18.953 7.174 1.00 46.91 492 PRO A O 1
ATOM 3769 N N . THR A 1 493 ? -53.904 -21.137 7.021 1.00 49.69 493 THR A N 1
ATOM 3770 C CA . THR A 1 493 ? -53.500 -21.511 8.378 1.00 49.69 493 THR A CA 1
ATOM 3771 C C . THR A 1 493 ? -52.022 -21.896 8.335 1.00 49.69 493 THR A C 1
ATOM 3773 O O . THR A 1 493 ? -51.637 -22.783 7.573 1.00 49.69 493 THR A O 1
ATOM 3776 N N . LEU A 1 494 ? -51.187 -21.220 9.126 1.00 44.75 494 LEU A N 1
ATOM 3777 C CA . LEU A 1 494 ? -49.768 -21.544 9.281 1.00 44.75 494 LEU A CA 1
ATOM 3778 C C . LEU A 1 494 ? -49.619 -22.909 9.965 1.00 44.75 494 LEU A C 1
ATOM 3780 O O . LEU A 1 494 ? -50.018 -23.079 11.116 1.00 44.75 494 LEU A O 1
ATOM 3784 N N . ILE A 1 495 ? -49.025 -23.871 9.259 1.00 47.53 495 ILE A N 1
ATOM 3785 C CA . ILE A 1 495 ? -48.563 -25.136 9.835 1.00 47.53 495 ILE A CA 1
ATOM 3786 C C . ILE A 1 495 ? -47.116 -24.915 10.301 1.00 47.53 495 ILE A C 1
ATOM 3788 O O . ILE A 1 495 ? -46.283 -24.535 9.474 1.00 47.53 495 ILE A O 1
ATOM 3792 N N . PRO A 1 496 ? -46.780 -25.126 11.586 1.00 48.25 496 PRO A N 1
ATOM 3793 C CA . PRO A 1 496 ? -45.400 -25.042 12.039 1.00 48.25 496 PRO A CA 1
ATOM 3794 C C . PRO A 1 496 ? -44.573 -26.169 11.410 1.00 48.25 496 PRO A C 1
ATOM 3796 O O . PRO A 1 496 ? -44.918 -27.349 11.493 1.00 48.25 496 PRO A O 1
ATOM 3799 N N . SER A 1 497 ? -43.477 -25.775 10.765 1.00 51.50 497 SER A N 1
ATOM 3800 C CA . SER A 1 497 ? -42.472 -26.676 10.210 1.00 51.50 497 SER A CA 1
ATOM 3801 C C . SER A 1 497 ? -41.786 -27.436 11.344 1.00 51.50 497 SER A C 1
ATOM 3803 O O . SER A 1 497 ? -41.129 -26.840 12.193 1.00 51.50 497 SER A O 1
ATOM 3805 N N . ILE A 1 498 ? -41.932 -28.757 11.351 1.00 45.78 498 ILE A N 1
ATOM 3806 C CA . ILE A 1 498 ? -41.178 -29.663 12.220 1.00 45.78 498 ILE A CA 1
ATOM 3807 C C . ILE A 1 498 ? -39.747 -29.783 11.688 1.00 45.78 498 ILE A C 1
ATOM 3809 O O . ILE A 1 498 ? -39.507 -30.402 10.652 1.00 45.78 498 ILE A O 1
ATOM 3813 N N . THR A 1 499 ? -38.801 -29.173 12.399 1.00 60.00 499 THR A N 1
ATOM 3814 C CA . THR A 1 499 ? -37.360 -29.345 12.182 1.00 60.00 499 THR A CA 1
ATOM 3815 C C . THR A 1 499 ? -36.967 -30.792 12.517 1.00 60.00 499 THR A C 1
ATOM 3817 O O . THR A 1 499 ? -37.302 -31.264 13.606 1.00 60.00 499 THR A O 1
ATOM 3820 N N . PRO A 1 500 ? -36.285 -31.527 11.621 1.00 49.78 500 PRO A N 1
ATOM 3821 C CA . PRO A 1 500 ? -35.875 -32.900 11.893 1.00 49.78 500 PRO A CA 1
ATOM 3822 C C . PRO A 1 500 ? -34.816 -32.953 13.003 1.00 49.78 500 PRO A C 1
ATOM 3824 O O . PRO A 1 500 ? -33.835 -32.212 12.985 1.00 49.78 500 PRO A O 1
ATOM 3827 N N . LEU A 1 501 ? -35.034 -33.849 13.969 1.00 54.53 501 LEU A N 1
ATOM 3828 C CA . LEU A 1 501 ? -34.123 -34.122 15.080 1.00 54.53 501 LEU A CA 1
ATOM 3829 C C . LEU A 1 501 ? -32.828 -34.785 14.555 1.00 54.53 501 LEU A C 1
ATOM 3831 O O . LEU A 1 501 ? -32.920 -35.654 13.680 1.00 54.53 501 LEU A O 1
ATOM 3835 N N . PRO A 1 502 ? -31.634 -34.424 15.065 1.00 57.31 502 PRO A N 1
ATOM 3836 C CA . PRO A 1 502 ? -30.378 -35.045 14.648 1.00 57.31 502 PRO A CA 1
ATOM 3837 C C . PRO A 1 502 ? -30.329 -36.559 14.955 1.00 57.31 502 PRO A C 1
ATOM 3839 O O . PRO A 1 502 ? -30.996 -37.027 15.883 1.00 57.31 502 PRO A O 1
ATOM 3842 N N . PRO A 1 503 ? -29.539 -37.345 14.194 1.00 61.97 503 PRO A N 1
ATOM 3843 C CA . PRO A 1 503 ? -29.441 -38.792 14.368 1.00 61.97 503 PRO A CA 1
ATOM 3844 C C . PRO A 1 503 ? -28.875 -39.165 15.751 1.00 61.97 503 PRO A C 1
ATOM 3846 O O . PRO A 1 503 ? -27.972 -38.488 16.246 1.00 61.97 503 PRO A O 1
ATOM 3849 N N . PRO A 1 504 ? -29.340 -40.264 16.371 1.00 51.44 504 PRO A N 1
ATOM 3850 C CA . PRO A 1 504 ? -28.845 -40.703 17.670 1.00 51.44 504 PRO A CA 1
ATOM 3851 C C . PRO A 1 504 ? -27.412 -41.229 17.521 1.00 51.44 504 PRO A C 1
ATOM 3853 O O . PRO A 1 504 ? -27.202 -42.303 16.958 1.00 51.44 504 PRO A O 1
ATOM 3856 N N . GLY A 1 505 ? -26.415 -40.483 18.007 1.00 57.59 505 GLY A N 1
ATOM 3857 C CA . GLY A 1 505 ? -25.034 -40.974 17.954 1.00 57.59 505 GLY A CA 1
ATOM 3858 C C . GLY A 1 505 ? -23.927 -40.158 18.620 1.00 57.59 505 GLY A C 1
ATOM 3859 O O . GLY A 1 505 ? -22.847 -40.709 18.800 1.00 57.59 505 GLY A O 1
ATOM 3860 N N . THR A 1 506 ? -24.130 -38.897 19.012 1.00 54.44 506 THR A N 1
ATOM 3861 C CA . THR A 1 506 ? -23.002 -38.048 19.456 1.00 54.44 506 THR A CA 1
ATOM 3862 C C . THR A 1 506 ? -23.327 -37.163 20.659 1.00 54.44 506 THR A C 1
ATOM 3864 O O . THR A 1 506 ? -23.058 -35.965 20.633 1.00 54.44 506 THR A O 1
ATOM 3867 N N . TYR A 1 507 ? -23.895 -37.730 21.727 1.00 73.88 507 TYR A N 1
ATOM 3868 C CA . TYR A 1 507 ? -23.939 -37.031 23.017 1.00 73.88 507 TYR A CA 1
ATOM 3869 C C . TYR A 1 507 ? -22.810 -37.534 23.930 1.00 73.88 507 TYR A C 1
ATOM 3871 O O . TYR A 1 507 ? -22.588 -38.747 23.996 1.00 73.88 507 TYR A O 1
ATOM 3879 N N . PRO A 1 508 ? -22.089 -36.635 24.626 1.00 75.06 508 PRO A N 1
ATOM 3880 C CA . PRO A 1 508 ? -21.115 -37.015 25.645 1.00 75.06 508 PRO A CA 1
ATOM 3881 C C . PRO A 1 508 ? -21.759 -37.881 26.745 1.00 75.06 508 PRO A C 1
ATOM 3883 O O . PRO A 1 508 ? -22.950 -37.707 27.033 1.00 75.06 508 PRO A O 1
ATOM 3886 N N . PRO A 1 509 ? -21.007 -38.792 27.395 1.00 76.25 509 PRO A N 1
ATOM 3887 C CA . PRO A 1 509 ? -21.505 -39.546 28.543 1.00 76.25 509 PRO A CA 1
ATOM 3888 C C . PRO A 1 509 ? -22.044 -38.592 29.618 1.00 76.25 509 PRO A C 1
ATOM 3890 O O . PRO A 1 509 ? -21.329 -37.698 30.057 1.00 76.25 509 PRO A O 1
ATOM 3893 N N . GLY A 1 510 ? -23.305 -38.770 30.022 1.00 79.25 510 GLY A N 1
ATOM 3894 C CA . GLY A 1 510 ? -23.963 -37.923 31.028 1.00 79.25 510 GLY A CA 1
ATOM 3895 C C . GLY A 1 510 ? -24.863 -36.808 30.479 1.00 79.25 510 GLY A C 1
ATOM 3896 O O . GLY A 1 510 ? -25.456 -36.082 31.276 1.00 79.25 510 GLY A O 1
ATOM 3897 N N . CYS A 1 511 ? -25.017 -36.689 29.155 1.00 83.12 511 CYS A N 1
ATOM 3898 C CA . CYS A 1 511 ? -25.927 -35.731 28.522 1.00 83.12 511 CYS A CA 1
ATOM 3899 C C . CYS A 1 511 ? -27.158 -36.420 27.909 1.00 83.12 511 CYS A C 1
ATOM 3901 O O . CYS A 1 511 ? -27.023 -37.364 27.129 1.00 83.12 511 CYS A O 1
ATOM 3903 N N . TYR A 1 512 ? -28.357 -35.914 28.217 1.00 82.44 512 TYR A N 1
ATOM 3904 C CA . TYR A 1 512 ? -29.632 -36.428 27.702 1.00 82.44 512 TYR A CA 1
ATOM 3905 C C . TYR A 1 512 ? -30.428 -35.316 26.993 1.00 82.44 512 TYR A C 1
ATOM 3907 O O . TYR A 1 512 ? -30.593 -34.235 27.567 1.00 82.44 512 TYR A O 1
ATOM 3915 N N . PRO A 1 513 ? -30.939 -35.548 25.768 1.00 81.31 513 PRO A N 1
ATOM 3916 C CA . PRO A 1 513 ? -31.804 -34.590 25.087 1.00 81.31 513 PRO A CA 1
ATOM 3917 C C . PRO A 1 513 ? -33.186 -34.518 25.754 1.00 81.31 513 PRO A C 1
ATOM 3919 O O . PRO A 1 513 ? -33.758 -35.539 26.144 1.00 81.31 513 PRO A O 1
ATOM 3922 N N . GLN A 1 514 ? -33.734 -33.312 25.859 1.00 84.06 514 GLN A N 1
ATOM 3923 C CA . GLN A 1 514 ? -35.090 -33.037 26.321 1.00 84.06 514 GLN A CA 1
ATOM 3924 C C . GLN A 1 514 ? -36.051 -32.866 25.138 1.00 84.06 514 GLN A C 1
ATOM 3926 O O . GLN A 1 514 ? -35.653 -32.593 24.005 1.00 84.06 514 GLN A O 1
ATOM 3931 N N . SER A 1 515 ? -37.348 -33.039 25.398 1.00 68.25 515 SER A N 1
ATOM 3932 C CA . SER A 1 515 ? -38.407 -32.975 24.380 1.00 68.25 515 SER A CA 1
ATOM 3933 C C . SER A 1 515 ? -38.595 -31.594 23.742 1.00 68.25 515 SER A C 1
ATOM 3935 O O . SER A 1 515 ? -39.290 -31.486 22.738 1.00 68.25 515 SER A O 1
ATOM 3937 N N . ASP A 1 516 ? -38.008 -30.549 24.323 1.00 77.94 516 ASP A N 1
ATOM 3938 C CA . ASP A 1 516 ? -38.014 -29.178 23.804 1.00 77.94 516 ASP A CA 1
ATOM 3939 C C . ASP A 1 516 ? -36.793 -28.855 22.920 1.00 77.94 516 ASP A C 1
ATOM 3941 O O . ASP A 1 516 ? -36.664 -27.734 22.434 1.00 77.94 516 ASP A O 1
ATOM 3945 N N . GLY A 1 517 ? -35.909 -29.831 22.688 1.00 76.19 517 GLY A N 1
ATOM 3946 C CA . GLY A 1 517 ? -34.690 -29.661 21.899 1.00 76.19 517 GLY A CA 1
ATOM 3947 C C . GLY A 1 517 ? -33.471 -29.194 22.698 1.00 76.19 517 GLY A C 1
ATOM 3948 O O . GLY A 1 517 ? -32.402 -29.036 22.109 1.00 76.19 517 GLY A O 1
ATOM 3949 N N . THR A 1 518 ? -33.581 -29.006 24.017 1.00 78.75 518 THR A N 1
ATOM 3950 C CA . THR A 1 518 ? -32.431 -28.707 24.887 1.00 78.75 518 THR A CA 1
ATOM 3951 C C . THR A 1 518 ? -31.686 -29.983 25.303 1.00 78.75 518 THR A C 1
ATOM 3953 O O . THR A 1 518 ? -32.219 -31.088 25.217 1.00 78.75 518 THR A O 1
ATOM 3956 N N . VAL A 1 519 ? -30.424 -29.869 25.734 1.00 83.06 519 VAL A N 1
ATOM 3957 C CA . VAL A 1 519 ? -29.616 -31.000 26.230 1.00 83.06 519 VAL A CA 1
ATOM 3958 C C . VAL A 1 519 ? -29.258 -30.743 27.688 1.00 83.06 519 VAL A C 1
ATOM 3960 O O . VAL A 1 519 ? -28.672 -29.712 28.009 1.00 83.06 519 VAL A O 1
ATOM 3963 N N . LEU A 1 520 ? -29.601 -31.684 28.569 1.00 82.25 520 LEU A N 1
ATOM 3964 C CA . LEU A 1 520 ? -29.300 -31.614 29.996 1.00 82.25 520 LEU A CA 1
ATOM 3965 C C . LEU A 1 520 ? -28.099 -32.516 30.302 1.00 82.25 520 LEU A C 1
ATOM 3967 O O . LEU A 1 520 ? -28.185 -33.730 30.114 1.00 82.25 520 LEU A O 1
ATOM 3971 N N . CYS A 1 521 ? -26.996 -31.940 30.777 1.00 86.00 521 CYS A N 1
ATOM 3972 C CA . CYS A 1 521 ? -25.820 -32.692 31.218 1.00 86.00 521 CYS A CA 1
ATOM 3973 C C . CYS A 1 521 ? -25.721 -32.634 32.746 1.00 86.00 521 CYS A C 1
ATOM 3975 O O . CYS A 1 521 ? -25.675 -31.547 33.321 1.00 86.00 521 CYS A O 1
ATOM 3977 N N . THR A 1 522 ? -25.715 -33.789 33.411 1.00 80.56 522 THR A N 1
ATOM 3978 C CA . THR A 1 522 ? -25.576 -33.873 34.874 1.00 80.56 522 THR A CA 1
ATOM 3979 C C . THR A 1 522 ? -24.116 -34.095 35.244 1.00 80.56 522 THR A C 1
ATOM 3981 O O . THR A 1 522 ? -23.524 -35.090 34.829 1.00 80.56 522 THR A O 1
ATOM 3984 N N . SER A 1 523 ? -23.539 -33.193 36.034 1.00 67.19 523 SER A N 1
ATOM 3985 C CA . SER A 1 523 ? -22.198 -33.348 36.597 1.00 67.19 523 SER A CA 1
ATOM 3986 C C . SER A 1 523 ? -22.262 -34.162 37.891 1.00 67.19 523 SER A C 1
ATOM 3988 O O . SER A 1 523 ? -22.345 -33.582 38.967 1.00 67.19 523 SER A O 1
ATOM 3990 N N . ASP A 1 524 ? -22.240 -35.487 37.788 1.00 57.41 524 ASP A N 1
ATOM 3991 C CA . ASP A 1 524 ? -21.924 -36.367 38.919 1.00 57.41 524 ASP A CA 1
ATOM 3992 C C . ASP A 1 524 ? -20.986 -37.473 38.418 1.00 57.41 524 ASP A C 1
ATOM 3994 O O . ASP A 1 524 ? -21.422 -38.443 37.789 1.00 57.41 524 ASP A O 1
ATOM 3998 N N . GLY A 1 525 ? -19.685 -37.280 38.668 1.00 48.81 525 GLY A N 1
ATOM 3999 C CA . GLY A 1 525 ? -18.592 -38.185 38.303 1.00 48.81 525 GLY A CA 1
ATOM 4000 C C . GLY A 1 525 ? -17.291 -37.449 38.041 1.00 48.81 525 GLY A C 1
ATOM 4001 O O . GLY A 1 525 ? -16.948 -37.336 36.845 1.00 48.81 525 GLY A O 1
#